Protein AF-A0A933R3Q9-F1 (afdb_monomer_lite)

Sequence (420 aa):
MSDITKQLKALRNSGPRTEWKKSNREFLMSEVKRSLQDSTAGEKWALELSKIVFPWRVMKLAARPVLALVSVVALVLGSGLSVSASQLALPGDALYGLKIASEKVQVALTFDKKESAKIHVELAGKRINEIKQIKGNTDSDQKKIQKINVAMDKFKEEISTVQNKLESLKNESSAETTVEVAKIVDNKATEYQEDLVQATNELPELNDATQNINQSLDLADETSDAALAMIVEKHTQGEMIFSGEMEEDVLERVGEKIGIVEVKVAEVQGQVSDLTLPVDPAATLVAQQTADQAKVVLGEAKEALDQKDLEIALTKTIESKELVKQAEQIAADAITVAANLLPAPCEGCSVNENPDLTNSPESLGNTNPDVNVTPETNTNTVKVYTPVKVVPPPPPPEPVIDESTLKVGIDLTQDPSATQ

Radius of gyration: 39.99 Å; chains: 1; bounding box: 75×106×148 Å

Structure (mmCIF, N/CA/C/O backbone):
data_AF-A0A933R3Q9-F1
#
_entry.id   AF-A0A933R3Q9-F1
#
loop_
_atom_site.group_PDB
_atom_site.id
_atom_site.type_symbol
_atom_site.label_atom_id
_atom_site.label_alt_id
_atom_site.label_comp_id
_atom_site.label_asym_id
_atom_site.label_entity_id
_atom_site.label_seq_id
_atom_site.pdbx_PDB_ins_code
_atom_site.Cartn_x
_atom_site.Cartn_y
_atom_site.Cartn_z
_atom_site.occupancy
_atom_site.B_iso_or_equiv
_atom_site.auth_seq_id
_atom_site.auth_comp_id
_atom_site.auth_asym_id
_atom_site.auth_atom_id
_atom_site.pdbx_PDB_model_num
ATOM 1 N N . MET A 1 1 ? 0.408 -55.570 -81.318 1.00 59.41 1 MET A N 1
ATOM 2 C CA . MET A 1 1 ? 0.481 -54.818 -80.038 1.00 59.41 1 MET A CA 1
ATOM 3 C C . MET A 1 1 ? 1.879 -54.793 -79.399 1.00 59.41 1 MET A C 1
ATOM 5 O O . MET A 1 1 ? 2.143 -53.866 -78.643 1.00 59.41 1 MET A O 1
ATOM 9 N N . SER A 1 2 ? 2.787 -55.738 -79.695 1.00 62.91 2 SER A N 1
ATOM 10 C CA . SER A 1 2 ? 4.156 -55.784 -79.128 1.00 62.91 2 SER A CA 1
ATOM 11 C C . SER A 1 2 ? 5.115 -54.701 -79.651 1.00 62.91 2 SER A C 1
ATOM 13 O O . SER A 1 2 ? 6.108 -54.388 -79.000 1.00 62.91 2 SER A O 1
ATOM 15 N N . ASP A 1 3 ? 4.820 -54.120 -80.814 1.00 71.81 3 ASP A N 1
ATOM 16 C CA . ASP A 1 3 ? 5.695 -53.146 -81.474 1.00 71.81 3 ASP A CA 1
ATOM 17 C C . ASP A 1 3 ? 5.574 -51.738 -80.856 1.00 71.81 3 ASP A C 1
ATOM 19 O O . ASP A 1 3 ? 6.564 -51.109 -80.488 1.00 71.81 3 ASP A O 1
ATOM 23 N N . ILE A 1 4 ? 4.340 -51.295 -80.580 1.00 73.94 4 ILE A N 1
ATOM 24 C CA . ILE A 1 4 ? 4.049 -50.003 -79.929 1.00 73.94 4 ILE A CA 1
ATOM 25 C C . ILE A 1 4 ? 4.636 -49.954 -78.515 1.00 73.94 4 ILE A C 1
ATOM 27 O O . ILE A 1 4 ? 5.189 -48.940 -78.103 1.00 73.94 4 ILE A O 1
ATOM 31 N N . THR A 1 5 ? 4.581 -51.063 -77.774 1.00 76.88 5 THR A N 1
ATOM 32 C CA . THR A 1 5 ? 5.161 -51.153 -76.424 1.00 76.88 5 THR A CA 1
ATOM 33 C C . THR A 1 5 ? 6.688 -51.080 -76.443 1.00 76.88 5 THR A C 1
ATOM 35 O O . THR A 1 5 ? 7.283 -50.522 -75.519 1.00 76.88 5 THR A O 1
ATOM 38 N N . LYS A 1 6 ? 7.334 -51.574 -77.507 1.00 75.69 6 LYS A N 1
ATOM 39 C CA . LYS A 1 6 ? 8.782 -51.438 -77.730 1.00 75.69 6 LYS A CA 1
ATOM 40 C C . LYS A 1 6 ? 9.162 -49.993 -78.076 1.00 75.69 6 LYS A C 1
ATOM 42 O O . LYS A 1 6 ? 10.105 -49.459 -77.494 1.00 75.69 6 LYS A O 1
ATOM 47 N N . GLN A 1 7 ? 8.385 -49.347 -78.947 1.00 75.38 7 GLN A N 1
ATOM 48 C CA . GLN A 1 7 ? 8.574 -47.947 -79.342 1.00 75.38 7 GLN A CA 1
ATOM 49 C C . GLN A 1 7 ? 8.353 -46.976 -78.168 1.00 75.38 7 GLN A C 1
ATOM 51 O O . GLN A 1 7 ? 9.151 -46.063 -77.966 1.00 75.38 7 GLN A O 1
ATOM 56 N N . LEU A 1 8 ? 7.349 -47.220 -77.317 1.00 73.06 8 LEU A N 1
ATOM 57 C CA . LEU A 1 8 ? 7.094 -46.403 -76.123 1.00 73.06 8 LEU A CA 1
ATOM 58 C C . LEU A 1 8 ? 8.230 -46.508 -75.090 1.00 73.06 8 LEU A C 1
ATOM 60 O O . LEU A 1 8 ? 8.605 -45.515 -74.469 1.00 73.06 8 LEU A O 1
ATOM 64 N N . LYS A 1 9 ? 8.814 -47.704 -74.919 1.00 74.69 9 LYS A N 1
ATOM 65 C CA . LYS A 1 9 ? 9.952 -47.919 -74.006 1.00 74.69 9 LYS A CA 1
ATOM 66 C C . LYS A 1 9 ? 11.217 -47.199 -74.476 1.00 74.69 9 LYS A C 1
ATOM 68 O O . LYS A 1 9 ? 11.965 -46.713 -73.633 1.00 74.69 9 LYS A O 1
ATOM 73 N N . ALA A 1 10 ? 11.435 -47.106 -75.790 1.00 72.75 10 ALA A N 1
ATOM 74 C CA . ALA A 1 10 ? 12.557 -46.370 -76.373 1.00 72.75 10 ALA A CA 1
ATOM 75 C C . ALA A 1 10 ? 12.437 -44.848 -76.159 1.00 72.75 10 ALA A C 1
ATOM 77 O O . ALA A 1 10 ? 13.441 -44.178 -75.926 1.00 72.75 10 ALA A O 1
ATOM 78 N N . LEU A 1 11 ? 11.211 -44.312 -76.149 1.00 69.38 11 LEU A N 1
ATOM 79 C CA . LEU A 1 11 ? 10.939 -42.885 -75.925 1.00 69.38 11 LEU A CA 1
ATOM 80 C C . LEU A 1 11 ? 11.083 -42.444 -74.460 1.00 69.38 11 LEU A C 1
ATOM 82 O O . LEU A 1 11 ? 11.217 -41.252 -74.192 1.00 69.38 11 LEU A O 1
ATOM 86 N N . ARG A 1 12 ? 11.111 -43.384 -73.505 1.00 67.94 12 ARG A N 1
ATOM 87 C CA . ARG A 1 12 ? 11.260 -43.079 -72.070 1.00 67.94 12 ARG A CA 1
ATOM 88 C C . ARG A 1 12 ? 12.567 -42.345 -71.740 1.00 67.94 12 ARG A C 1
ATOM 90 O O . ARG A 1 12 ? 12.607 -41.601 -70.767 1.00 67.94 12 ARG A O 1
ATOM 97 N N . ASN A 1 13 ? 13.609 -42.532 -72.552 1.00 66.88 13 ASN A N 1
ATOM 98 C CA . ASN A 1 13 ? 14.924 -41.916 -72.343 1.00 66.88 13 ASN A CA 1
ATOM 99 C C . ASN A 1 13 ? 15.202 -40.720 -73.275 1.00 66.88 13 ASN A C 1
ATOM 101 O O . ASN A 1 13 ? 16.285 -40.143 -73.207 1.00 66.88 13 ASN A O 1
ATOM 105 N N . SER A 1 14 ? 14.255 -40.323 -74.131 1.00 70.62 14 SER A N 1
ATOM 106 C CA . SER A 1 14 ? 14.388 -39.131 -74.974 1.00 70.62 14 SER A CA 1
ATOM 107 C C . SER A 1 14 ? 13.580 -37.981 -74.378 1.00 70.62 14 SER A C 1
ATOM 109 O O . SER A 1 14 ? 12.350 -38.007 -74.392 1.00 70.62 14 SER A O 1
ATOM 111 N N . GLY A 1 15 ? 14.263 -36.966 -73.847 1.00 73.12 15 GLY A N 1
ATOM 112 C CA . GLY A 1 15 ? 13.606 -35.744 -73.386 1.00 73.12 15 GLY A CA 1
ATOM 113 C C . GLY A 1 15 ? 12.900 -34.997 -74.531 1.00 73.12 15 GLY A C 1
ATOM 114 O O . GLY A 1 15 ? 13.208 -35.227 -75.705 1.00 73.12 15 GLY A O 1
ATOM 115 N N . PRO A 1 16 ? 11.972 -34.071 -74.223 1.00 75.56 16 PRO A N 1
ATOM 116 C CA . PRO A 1 16 ? 11.307 -33.275 -75.249 1.00 75.56 16 PRO A CA 1
ATOM 117 C C . PRO A 1 16 ? 12.344 -32.504 -76.071 1.00 75.56 16 PRO A C 1
ATOM 119 O O . PRO A 1 16 ? 13.253 -31.900 -75.491 1.00 75.56 16 PRO A O 1
ATOM 122 N N . ARG A 1 17 ? 12.196 -32.513 -77.404 1.00 79.00 17 ARG A N 1
ATOM 123 C CA . ARG A 1 17 ? 13.077 -31.779 -78.328 1.00 79.00 17 ARG A CA 1
ATOM 124 C C . ARG A 1 17 ? 13.166 -30.312 -77.890 1.00 79.00 17 ARG A C 1
ATOM 126 O O . ARG A 1 17 ? 12.153 -29.711 -77.532 1.00 79.00 17 ARG A O 1
ATOM 133 N N . THR A 1 18 ? 14.366 -29.742 -77.909 1.00 79.19 18 THR A N 1
ATOM 134 C CA . THR A 1 18 ? 14.640 -28.364 -77.461 1.00 79.19 18 THR A CA 1
ATOM 135 C C . THR A 1 18 ? 13.770 -27.332 -78.177 1.00 79.19 18 THR A C 1
ATOM 137 O O . THR A 1 18 ? 13.212 -26.457 -77.519 1.00 79.19 18 THR A O 1
ATOM 140 N N . GLU A 1 19 ? 13.555 -27.505 -79.483 1.00 83.75 19 GLU A N 1
ATOM 141 C CA . GLU A 1 19 ? 12.660 -26.657 -80.285 1.00 83.75 19 GLU A CA 1
ATOM 142 C C . GLU A 1 19 ? 11.210 -26.692 -79.786 1.00 83.75 19 GLU A C 1
ATOM 144 O O . GLU A 1 19 ? 10.578 -25.651 -79.623 1.00 83.75 19 GLU A O 1
ATOM 149 N N . TRP A 1 20 ? 10.697 -27.878 -79.437 1.00 83.50 20 TRP A N 1
ATOM 150 C CA . TRP A 1 20 ? 9.335 -28.020 -78.915 1.00 83.50 20 TRP A CA 1
ATOM 151 C C . TRP A 1 20 ? 9.172 -27.294 -77.578 1.00 83.50 20 TRP A C 1
ATOM 153 O O . TRP A 1 20 ? 8.194 -26.581 -77.382 1.00 83.50 20 TRP A O 1
ATOM 163 N N . LYS A 1 21 ? 10.155 -27.402 -76.672 1.00 86.12 21 LYS A N 1
ATOM 164 C CA . LYS A 1 21 ? 10.124 -26.671 -75.393 1.00 86.12 21 LYS A CA 1
ATOM 165 C C . LYS A 1 21 ? 10.103 -25.159 -75.604 1.00 86.12 21 LYS A C 1
ATOM 167 O O . LYS A 1 21 ? 9.397 -24.462 -74.879 1.00 86.12 21 LYS A O 1
ATOM 172 N N . LYS A 1 22 ? 10.871 -24.661 -76.578 1.00 84.88 22 LYS A N 1
ATOM 173 C CA . LYS A 1 22 ? 10.952 -23.233 -76.885 1.00 84.88 22 LYS A CA 1
ATOM 174 C C . LYS A 1 22 ? 9.621 -22.707 -77.422 1.00 84.88 22 LYS A C 1
ATOM 176 O O . LYS A 1 22 ? 9.075 -21.782 -76.827 1.00 84.88 22 LYS A O 1
ATOM 181 N N . SER A 1 23 ? 9.045 -23.358 -78.434 1.00 84.25 23 SER A N 1
ATOM 182 C CA . SER A 1 23 ? 7.737 -22.967 -78.979 1.00 84.25 23 SER A CA 1
ATOM 183 C C . SER A 1 23 ? 6.619 -23.066 -77.941 1.00 84.25 23 SER A C 1
ATOM 185 O O . SER A 1 23 ? 5.777 -22.176 -77.860 1.00 84.25 23 SER A O 1
ATOM 187 N N . ASN A 1 24 ? 6.629 -24.100 -77.092 1.00 85.25 24 ASN A N 1
ATOM 188 C CA . ASN A 1 24 ? 5.606 -24.252 -76.057 1.00 85.25 24 ASN A CA 1
ATOM 189 C C . ASN A 1 24 ? 5.742 -23.182 -74.962 1.00 85.25 24 ASN A C 1
ATOM 191 O O . ASN A 1 24 ? 4.742 -22.675 -74.462 1.00 85.25 24 ASN A O 1
ATOM 195 N N . ARG A 1 25 ? 6.974 -22.782 -74.615 1.00 84.50 25 ARG A N 1
ATOM 196 C CA . ARG A 1 25 ? 7.215 -21.673 -73.683 1.00 84.50 25 ARG A CA 1
ATOM 197 C C . ARG A 1 25 ? 6.751 -20.344 -74.268 1.00 84.50 25 ARG A C 1
ATOM 199 O O . ARG A 1 25 ? 6.138 -19.566 -73.551 1.00 84.50 25 ARG A O 1
ATOM 206 N N . GLU A 1 26 ? 7.035 -20.079 -75.538 1.00 87.12 26 GLU A N 1
ATOM 207 C CA . GLU A 1 26 ? 6.603 -18.850 -76.214 1.00 87.12 26 GLU A CA 1
ATOM 208 C C . GLU A 1 26 ? 5.074 -18.770 -76.305 1.00 87.12 26 GLU A C 1
ATOM 210 O O . GLU A 1 26 ? 4.499 -17.741 -75.955 1.00 87.12 26 GLU A O 1
ATOM 215 N N . PHE A 1 27 ? 4.412 -19.877 -76.655 1.00 87.25 27 PHE A N 1
ATOM 216 C CA . PHE A 1 27 ? 2.953 -19.972 -76.680 1.00 87.25 27 PHE A CA 1
ATOM 217 C C . PHE A 1 27 ? 2.337 -19.731 -75.293 1.00 87.25 27 PHE A C 1
ATOM 219 O O . PHE A 1 27 ? 1.486 -18.857 -75.138 1.00 87.25 27 PHE A O 1
ATOM 226 N N . LEU A 1 28 ? 2.824 -20.421 -74.255 1.00 89.31 28 LEU A N 1
ATOM 227 C CA . LEU A 1 28 ? 2.321 -20.247 -72.887 1.00 89.31 28 LEU A CA 1
ATOM 228 C C . LEU A 1 28 ? 2.571 -18.830 -72.359 1.00 89.31 28 LEU A C 1
ATOM 230 O O . LEU A 1 28 ? 1.701 -18.252 -71.717 1.00 89.31 28 LEU A O 1
ATOM 234 N N . MET A 1 29 ? 3.727 -18.234 -72.665 1.00 82.69 29 MET A N 1
ATOM 235 C CA . MET A 1 29 ? 4.019 -16.848 -72.291 1.00 82.69 29 MET A CA 1
ATOM 236 C C . MET A 1 29 ? 3.131 -15.852 -73.043 1.00 82.69 29 MET A C 1
ATOM 238 O O . MET A 1 29 ? 2.754 -14.835 -72.461 1.00 82.69 29 MET A O 1
ATOM 242 N N . SER A 1 30 ? 2.754 -16.133 -74.296 1.00 82.31 30 SER A N 1
ATOM 243 C CA . SER A 1 30 ? 1.792 -15.296 -75.022 1.00 82.31 30 SER A CA 1
ATOM 244 C C . SER A 1 30 ? 0.391 -15.352 -74.412 1.00 82.31 30 SER A C 1
ATOM 246 O O . SER A 1 30 ? -0.247 -14.308 -74.289 1.00 82.31 30 SER A O 1
ATOM 248 N N . GLU A 1 31 ? -0.041 -16.518 -73.925 1.00 78.25 31 GLU A N 1
ATOM 249 C CA . GLU A 1 31 ? -1.357 -16.672 -73.301 1.00 78.25 31 GLU A CA 1
ATOM 250 C C . GLU A 1 31 ? -1.393 -16.061 -71.894 1.00 78.25 31 GLU A C 1
ATOM 252 O O . GLU A 1 31 ? -2.330 -15.345 -71.552 1.00 78.25 31 GLU A O 1
ATOM 257 N N . VAL A 1 32 ? -0.328 -16.231 -71.101 1.00 76.25 32 VAL A N 1
ATOM 258 C CA . VAL A 1 32 ? -0.189 -15.573 -69.790 1.00 76.25 32 VAL A CA 1
ATOM 259 C C . VAL A 1 32 ? -0.143 -14.053 -69.947 1.00 76.25 32 VAL A C 1
ATOM 261 O O . VAL A 1 32 ? -0.826 -13.341 -69.217 1.00 76.25 32 VAL A O 1
ATOM 264 N N . LYS A 1 33 ? 0.601 -13.524 -70.927 1.00 76.62 33 LYS A N 1
ATOM 265 C CA . LYS A 1 33 ? 0.654 -12.075 -71.172 1.00 76.62 33 LYS A CA 1
ATOM 266 C C . LYS A 1 33 ? -0.701 -11.524 -71.624 1.00 76.62 33 LYS A C 1
ATOM 268 O O . LYS A 1 33 ? -1.087 -10.440 -71.194 1.00 76.62 33 LYS A O 1
ATOM 273 N N . ARG A 1 34 ? -1.443 -12.284 -72.434 1.00 70.88 34 ARG A N 1
ATOM 274 C CA . ARG A 1 34 ? -2.806 -11.939 -72.856 1.00 70.88 34 ARG A CA 1
ATOM 275 C C . ARG A 1 34 ? -3.798 -11.984 -71.689 1.00 70.88 34 ARG A C 1
ATOM 277 O O . ARG A 1 34 ? -4.596 -11.065 -71.554 1.00 70.88 34 ARG A O 1
ATOM 284 N N . SER A 1 35 ? -3.677 -12.972 -70.802 1.00 67.56 35 SER A N 1
ATOM 285 C CA . SER A 1 35 ? -4.485 -13.087 -69.582 1.00 67.56 35 SER A CA 1
ATOM 286 C C . SER A 1 35 ? -4.174 -12.002 -68.546 1.00 67.56 35 SER A C 1
ATOM 288 O O . SER A 1 35 ? -5.063 -11.625 -67.794 1.00 67.56 35 SER A O 1
ATOM 290 N N . LEU A 1 36 ? -2.944 -11.483 -68.492 1.00 61.12 36 LEU A N 1
ATOM 291 C CA . LEU A 1 36 ? -2.576 -10.389 -67.585 1.00 61.12 36 LEU A CA 1
ATOM 292 C C . LEU A 1 36 ? -3.008 -9.014 -68.108 1.00 61.12 36 LEU A C 1
ATOM 294 O O . LEU A 1 36 ? -3.255 -8.111 -67.313 1.00 61.12 36 LEU A O 1
ATOM 298 N N . GLN A 1 37 ? -3.128 -8.848 -69.427 1.00 62.81 37 GLN A N 1
ATOM 299 C CA . GLN A 1 37 ? -3.581 -7.592 -70.027 1.00 62.81 37 GLN A CA 1
ATOM 300 C C . GLN A 1 37 ? -5.101 -7.374 -69.875 1.00 62.81 37 GLN A C 1
ATOM 302 O O . GLN A 1 37 ? -5.550 -6.228 -69.827 1.00 62.81 37 GLN A O 1
ATOM 307 N N . ASP A 1 38 ? -5.877 -8.452 -69.712 1.00 54.19 38 ASP A N 1
ATOM 308 C CA . ASP A 1 38 ? -7.333 -8.413 -69.488 1.00 54.19 38 ASP A CA 1
ATOM 309 C C . ASP A 1 38 ? -7.727 -8.235 -67.998 1.00 54.19 38 ASP A C 1
ATOM 311 O O . ASP A 1 38 ? -8.874 -7.950 -67.657 1.00 54.19 38 ASP A O 1
ATOM 315 N N . SER A 1 39 ? -6.760 -8.293 -67.073 1.00 55.56 39 SER A N 1
ATOM 316 C CA . SER A 1 39 ? -6.993 -8.101 -65.627 1.00 55.56 39 SER A CA 1
ATOM 317 C C . SER A 1 39 ? -7.246 -6.643 -65.204 1.00 55.56 39 SER A C 1
ATOM 319 O O . SER A 1 39 ? -7.465 -6.371 -64.024 1.00 55.56 39 SER A O 1
ATOM 321 N N . THR A 1 40 ? -7.300 -5.694 -66.144 1.00 52.22 40 THR A N 1
ATOM 322 C CA . THR A 1 40 ? -7.716 -4.300 -65.871 1.00 52.22 40 THR A CA 1
ATOM 323 C C . THR A 1 40 ? -9.234 -4.144 -65.695 1.00 52.22 40 THR A C 1
ATOM 325 O O . THR A 1 40 ? -9.718 -3.070 -65.333 1.00 52.22 40 THR A O 1
ATOM 328 N N . ALA A 1 41 ? -10.006 -5.227 -65.846 1.00 52.44 41 ALA A N 1
ATOM 329 C CA . ALA A 1 41 ? -11.394 -5.281 -65.391 1.00 52.44 41 ALA A CA 1
ATOM 330 C C . ALA A 1 41 ? -11.512 -5.227 -63.852 1.00 52.44 41 ALA A C 1
ATOM 332 O O . ALA A 1 41 ? -12.540 -4.779 -63.349 1.00 52.44 41 ALA A O 1
ATOM 333 N N . GLY A 1 42 ? -10.454 -5.608 -63.117 1.00 51.41 42 GLY A N 1
ATOM 334 C CA . GLY A 1 42 ? -10.390 -5.695 -61.653 1.00 51.41 42 GLY A CA 1
ATOM 335 C C . GLY A 1 42 ? -10.635 -4.387 -60.890 1.00 51.41 42 GLY A C 1
ATOM 336 O O . GLY A 1 42 ? -11.263 -4.378 -59.834 1.00 51.41 42 GLY A O 1
ATOM 337 N N . GLU A 1 43 ? -10.178 -3.265 -61.442 1.00 52.34 43 GLU A N 1
ATOM 338 C CA . GLU A 1 43 ? -10.252 -1.964 -60.766 1.00 52.34 43 GLU A CA 1
ATOM 339 C C . GLU A 1 43 ? -11.631 -1.304 -60.901 1.00 52.34 43 GLU A C 1
ATOM 341 O O . GLU A 1 43 ? -12.050 -0.550 -60.023 1.00 52.34 43 GLU A O 1
ATOM 346 N N . LYS A 1 44 ? -12.385 -1.613 -61.966 1.00 54.22 44 LYS A N 1
ATOM 347 C CA . LYS A 1 44 ? -13.687 -0.976 -62.228 1.00 54.22 44 LYS A CA 1
ATOM 348 C C . LYS A 1 44 ? -14.825 -1.564 -61.389 1.00 54.22 44 LYS A C 1
ATOM 350 O O . LYS A 1 44 ? -15.679 -0.807 -60.936 1.00 54.22 44 LYS A O 1
ATOM 355 N N . TRP A 1 45 ? -14.838 -2.875 -61.131 1.00 53.69 45 TRP A N 1
ATOM 356 C CA . TRP A 1 45 ? -15.896 -3.501 -60.319 1.00 53.69 45 TRP A CA 1
ATOM 357 C C . TRP A 1 45 ? -15.713 -3.262 -58.810 1.00 53.69 45 TRP A C 1
ATOM 359 O O . TRP A 1 45 ? -16.701 -3.109 -58.092 1.00 53.69 45 TRP A O 1
ATOM 369 N N . ALA A 1 46 ? -14.466 -3.150 -58.333 1.00 57.22 46 ALA A N 1
ATOM 370 C CA . ALA A 1 46 ? -14.157 -2.828 -56.938 1.00 57.22 46 ALA A CA 1
ATOM 371 C C . ALA A 1 46 ? -14.534 -1.376 -56.576 1.00 57.22 46 ALA A C 1
ATOM 373 O O . ALA A 1 46 ? -15.114 -1.117 -55.518 1.00 57.22 46 ALA A O 1
ATOM 374 N N . LEU A 1 47 ? -14.275 -0.426 -57.483 1.00 55.22 47 LEU A N 1
ATOM 375 C CA . LEU A 1 47 ? -14.662 0.977 -57.312 1.00 55.22 47 LEU A CA 1
ATOM 376 C C . LEU A 1 47 ? -16.185 1.188 -57.348 1.00 55.22 47 LEU A C 1
ATOM 378 O O . LEU A 1 47 ? -16.689 2.012 -56.586 1.00 55.22 47 LEU A O 1
ATOM 382 N N . GLU A 1 48 ? -16.936 0.442 -58.164 1.00 57.06 48 GLU A N 1
ATOM 383 C CA . GLU A 1 48 ? -18.404 0.555 -58.206 1.00 57.06 48 GLU A CA 1
ATOM 384 C C . GLU A 1 48 ? -19.102 -0.064 -56.980 1.00 57.06 48 GLU A C 1
ATOM 386 O O . GLU A 1 48 ? -20.035 0.536 -56.445 1.00 57.06 48 GLU A O 1
ATOM 391 N N . LEU A 1 49 ? -18.617 -1.189 -56.439 1.00 57.00 49 LEU A N 1
ATOM 392 C CA . LEU A 1 49 ? -19.185 -1.766 -55.208 1.00 57.00 49 LEU A CA 1
ATOM 393 C C . LEU A 1 49 ? -18.892 -0.917 -53.959 1.00 57.00 49 LEU A C 1
ATOM 395 O O . LEU A 1 49 ? -19.727 -0.845 -53.054 1.00 57.00 49 LEU A O 1
ATOM 399 N N . SER A 1 50 ? -17.760 -0.203 -53.928 1.00 54.81 50 SER A N 1
ATOM 400 C CA . SER A 1 50 ? -17.430 0.725 -52.833 1.00 54.81 50 SER A CA 1
ATOM 401 C C . SER A 1 50 ? -18.468 1.847 -52.657 1.00 54.81 50 SER A C 1
ATOM 403 O O . SER A 1 50 ? -18.733 2.274 -51.534 1.00 54.81 50 SER A O 1
ATOM 405 N N . LYS A 1 51 ? -19.131 2.270 -53.746 1.00 54.41 51 LYS A N 1
ATOM 406 C CA . LYS A 1 51 ? -20.177 3.309 -53.728 1.00 54.41 51 LYS A CA 1
ATOM 407 C C . LYS A 1 51 ? -21.505 2.808 -53.153 1.00 54.41 51 LYS A C 1
ATOM 409 O O . LYS A 1 51 ? -22.309 3.622 -52.701 1.00 54.41 51 LYS A O 1
ATOM 414 N N . ILE A 1 52 ? -21.728 1.493 -53.173 1.00 59.94 52 ILE A N 1
ATOM 415 C CA . ILE A 1 52 ? -22.946 0.835 -52.683 1.00 59.94 52 ILE A CA 1
ATOM 416 C C . ILE A 1 52 ? -22.804 0.463 -51.200 1.00 59.94 52 ILE A C 1
ATOM 418 O O . ILE A 1 52 ? -23.756 0.622 -50.443 1.00 59.94 52 ILE A O 1
ATOM 422 N N . VAL A 1 53 ? -21.616 0.023 -50.767 1.00 56.94 53 VAL A N 1
ATOM 423 C CA . VAL A 1 53 ? -21.370 -0.420 -49.379 1.00 56.94 53 VAL A CA 1
ATOM 424 C C . VAL A 1 53 ? -20.944 0.732 -48.458 1.00 56.94 53 VAL A C 1
ATOM 426 O O . VAL A 1 53 ? -21.252 0.716 -47.270 1.00 56.94 53 VAL A O 1
ATOM 429 N N . PHE A 1 54 ? -20.298 1.772 -48.992 1.00 58.41 54 PHE A N 1
ATOM 430 C CA . PHE A 1 54 ? -19.869 2.951 -48.235 1.00 58.41 54 PHE A CA 1
ATOM 431 C C . PHE A 1 54 ? -20.300 4.243 -48.950 1.00 58.41 54 PHE A C 1
ATOM 433 O O . PHE A 1 54 ? -19.485 4.937 -49.567 1.00 58.41 54 PHE A O 1
ATOM 440 N N . PRO A 1 55 ? -21.584 4.643 -48.876 1.00 56.16 55 PRO A N 1
ATOM 441 C CA . PRO A 1 55 ? -21.972 5.965 -49.333 1.00 56.16 55 PRO A CA 1
ATOM 442 C C . PRO A 1 55 ? -21.287 6.998 -48.431 1.00 56.16 55 PRO A C 1
ATOM 444 O O . PRO A 1 55 ? -21.728 7.271 -47.317 1.00 56.16 55 PRO A O 1
ATOM 447 N N . TRP A 1 56 ? -20.224 7.629 -48.934 1.00 51.97 56 TRP A N 1
ATOM 448 C CA . TRP A 1 56 ? -19.493 8.742 -48.304 1.00 51.97 56 TRP A CA 1
ATOM 449 C C . TRP A 1 56 ? -20.443 9.818 -47.725 1.00 51.97 56 TRP A C 1
ATOM 451 O O . TRP A 1 56 ? -20.123 10.514 -46.762 1.00 51.97 56 TRP A O 1
ATOM 461 N N . ARG A 1 57 ? -21.660 9.937 -48.271 1.00 57.81 57 ARG A N 1
ATOM 462 C CA . ARG A 1 57 ? -22.739 10.796 -47.760 1.00 57.81 57 ARG A CA 1
ATOM 463 C C . ARG A 1 57 ? -23.260 10.389 -46.376 1.00 57.81 57 ARG A C 1
ATOM 465 O O . ARG A 1 57 ? -23.495 11.282 -45.576 1.00 57.81 57 ARG A O 1
ATOM 472 N N . VAL A 1 58 ? -23.393 9.099 -46.068 1.00 58.16 58 VAL A N 1
ATOM 473 C CA . VAL A 1 58 ? -23.851 8.599 -44.756 1.00 58.16 58 VAL A CA 1
ATOM 474 C C . VAL A 1 58 ? -22.743 8.743 -43.713 1.00 58.16 58 VAL A C 1
ATOM 476 O O . VAL A 1 58 ? -23.009 9.207 -42.611 1.00 58.16 58 VAL A O 1
ATOM 479 N N . MET A 1 59 ? -21.484 8.499 -44.095 1.00 54.44 59 MET A N 1
ATOM 480 C CA . MET A 1 59 ? -20.322 8.795 -43.244 1.00 54.44 59 MET A CA 1
ATOM 481 C C . MET A 1 59 ? -20.216 10.296 -42.927 1.00 54.44 59 MET A C 1
ATOM 483 O O . MET A 1 59 ? -20.017 10.656 -41.776 1.00 54.44 59 MET A O 1
ATOM 487 N N . LYS A 1 60 ? -20.433 11.193 -43.904 1.00 55.28 60 LYS A N 1
ATOM 488 C CA . LYS A 1 60 ? -20.486 12.655 -43.677 1.00 55.28 60 LYS A CA 1
ATOM 489 C C . LYS A 1 60 ? -21.705 13.106 -42.860 1.00 55.28 60 LYS A C 1
ATOM 491 O O . LYS A 1 60 ? -21.617 14.116 -42.166 1.00 55.28 60 LYS A O 1
ATOM 496 N N . LEU A 1 61 ? -22.835 12.402 -42.952 1.00 55.56 61 LEU A N 1
ATOM 497 C CA . LEU A 1 61 ? -24.068 12.744 -42.236 1.00 55.56 61 LEU A CA 1
ATOM 498 C C . LEU A 1 61 ? -24.046 12.255 -40.781 1.00 55.56 61 LEU A C 1
ATOM 500 O O . LEU A 1 61 ? -24.529 12.973 -39.915 1.00 55.56 61 LEU A O 1
ATOM 504 N N . ALA A 1 62 ? -23.428 11.101 -40.505 1.00 56.44 62 ALA A N 1
ATOM 505 C CA . ALA A 1 62 ? -23.197 10.582 -39.154 1.00 56.44 62 ALA A CA 1
ATOM 506 C C . ALA A 1 62 ? -21.972 11.221 -38.473 1.00 56.44 62 ALA A C 1
ATOM 508 O O . ALA A 1 62 ? -21.987 11.450 -37.267 1.00 56.44 62 ALA A O 1
ATOM 509 N N . ALA A 1 63 ? -20.938 11.598 -39.236 1.00 59.62 63 ALA A N 1
ATOM 510 C CA . ALA A 1 63 ? -19.780 12.300 -38.686 1.00 59.62 63 ALA A CA 1
ATOM 511 C C . ALA A 1 63 ? -20.124 13.711 -38.202 1.00 59.62 63 ALA A C 1
ATOM 513 O O . ALA A 1 63 ? -19.453 14.202 -37.313 1.00 59.62 63 ALA A O 1
ATOM 514 N N . ARG A 1 64 ? -21.156 14.378 -38.735 1.00 62.50 64 ARG A N 1
ATOM 515 C CA . ARG A 1 64 ? -21.547 15.732 -38.298 1.00 62.50 64 ARG A CA 1
ATOM 516 C C . ARG A 1 64 ? -22.055 15.809 -36.852 1.00 62.50 64 ARG A C 1
ATOM 518 O O . ARG A 1 64 ? -21.503 16.620 -36.117 1.00 62.50 64 ARG A O 1
ATOM 525 N N . PRO A 1 65 ? -23.040 15.007 -36.405 1.00 67.38 65 PRO A N 1
ATOM 526 C CA . PRO A 1 65 ? -23.448 14.998 -35.003 1.00 67.38 65 PRO A CA 1
ATOM 527 C C . PRO A 1 65 ? -22.363 14.409 -34.098 1.00 67.38 65 PRO A C 1
ATOM 529 O O . PRO A 1 65 ? -22.190 14.905 -32.995 1.00 67.38 65 PRO A O 1
ATOM 532 N N . VAL A 1 66 ? -21.587 13.420 -34.562 1.00 75.62 66 VAL A N 1
ATOM 533 C CA . VAL A 1 66 ? -20.480 12.849 -33.775 1.00 75.62 66 VAL A CA 1
ATOM 534 C C . VAL A 1 66 ? -19.350 13.858 -33.593 1.00 75.62 66 VAL A C 1
ATOM 536 O O . VAL A 1 66 ? -18.913 14.063 -32.473 1.00 75.62 66 VAL A O 1
ATOM 539 N N . LEU A 1 67 ? -18.913 14.547 -34.648 1.00 76.44 67 LEU A N 1
ATOM 540 C CA . LEU A 1 67 ? -17.915 15.612 -34.549 1.00 76.44 67 LEU A CA 1
ATOM 541 C C . LEU A 1 67 ? -18.454 16.801 -33.768 1.00 76.44 67 LEU A C 1
ATOM 543 O O . LEU A 1 67 ? -17.695 17.371 -33.004 1.00 76.44 67 LEU A O 1
ATOM 547 N N . ALA A 1 68 ? -19.729 17.170 -33.904 1.00 77.38 68 ALA A N 1
ATOM 548 C CA . ALA A 1 68 ? -20.322 18.224 -33.085 1.00 77.38 68 ALA A CA 1
ATOM 549 C C . ALA A 1 68 ? -20.359 17.828 -31.604 1.00 77.38 68 ALA A C 1
ATOM 551 O O . ALA A 1 68 ? -20.002 18.637 -30.761 1.00 77.38 68 ALA A O 1
ATOM 552 N N . LEU A 1 69 ? -20.707 16.581 -31.283 1.00 76.38 69 LEU A N 1
ATOM 553 C CA . LEU A 1 69 ? -20.709 16.074 -29.913 1.00 76.38 69 LEU A CA 1
ATOM 554 C C . LEU A 1 69 ? -19.287 15.955 -29.363 1.00 76.38 69 LEU A C 1
ATOM 556 O O . LEU A 1 69 ? -19.040 16.420 -28.263 1.00 76.38 69 LEU A O 1
ATOM 560 N N . VAL A 1 70 ? -18.333 15.448 -30.144 1.00 79.19 70 VAL A N 1
ATOM 561 C CA . VAL A 1 70 ? -16.901 15.442 -29.804 1.00 79.19 70 VAL A CA 1
ATOM 562 C C . VAL A 1 70 ? -16.368 16.864 -29.661 1.00 79.19 70 VAL A C 1
ATOM 564 O O . VAL A 1 70 ? -15.560 17.092 -28.780 1.00 79.19 70 VAL A O 1
ATOM 567 N N . SER A 1 71 ? -16.831 17.830 -30.456 1.00 74.38 71 SER A N 1
ATOM 568 C CA . SER A 1 71 ? -16.416 19.237 -30.360 1.00 74.38 71 SER A CA 1
ATOM 569 C C . SER A 1 71 ? -17.032 19.925 -29.150 1.00 74.38 71 SER A C 1
ATOM 571 O O . SER A 1 71 ? -16.360 20.710 -28.506 1.00 74.38 71 SER A O 1
ATOM 573 N N . VAL A 1 72 ? -18.287 19.630 -28.809 1.00 74.75 72 VAL A N 1
ATOM 574 C CA . VAL A 1 72 ? -18.945 20.138 -27.597 1.00 74.75 72 VAL A CA 1
ATOM 575 C C . VAL A 1 72 ? -18.314 19.511 -26.361 1.00 74.75 72 VAL A C 1
ATOM 577 O O . VAL A 1 72 ? -17.988 20.229 -25.428 1.00 74.75 72 VAL A O 1
ATOM 580 N N . VAL A 1 73 ? -18.057 18.203 -26.375 1.00 71.94 73 VAL A N 1
ATOM 581 C CA . VAL A 1 73 ? -17.297 17.511 -25.330 1.00 71.94 73 VAL A CA 1
ATOM 582 C C . VAL A 1 73 ? -15.883 18.085 -25.257 1.00 71.94 73 VAL A C 1
ATOM 584 O O . VAL A 1 73 ? -15.454 18.448 -24.179 1.00 71.94 73 VAL A O 1
ATOM 587 N N . ALA A 1 74 ? -15.186 18.292 -26.371 1.00 70.94 74 ALA A N 1
ATOM 588 C CA . ALA A 1 74 ? -13.860 18.908 -26.394 1.00 70.94 74 ALA A CA 1
ATOM 589 C C . ALA A 1 74 ? -13.870 20.395 -26.013 1.00 70.94 74 ALA A C 1
ATOM 591 O O . ALA A 1 74 ? -12.857 20.881 -25.542 1.00 70.94 74 ALA A O 1
ATOM 592 N N . LEU A 1 75 ? -14.974 21.127 -26.174 1.00 69.31 75 LEU A N 1
ATOM 593 C CA . LEU A 1 75 ? -15.108 22.516 -25.719 1.00 69.31 75 LEU A CA 1
ATOM 594 C C . LEU A 1 75 ? -15.427 22.586 -24.223 1.00 69.31 75 LEU A C 1
ATOM 596 O O . LEU A 1 75 ? -14.850 23.411 -23.527 1.00 69.31 75 LEU A O 1
ATOM 600 N N . VAL A 1 76 ? -16.286 21.696 -23.720 1.00 62.31 76 VAL A N 1
ATOM 601 C CA . VAL A 1 76 ? -16.604 21.563 -22.288 1.00 62.31 76 VAL A CA 1
ATOM 602 C C . VAL A 1 76 ? -15.407 21.003 -21.511 1.00 62.31 76 VAL A C 1
ATOM 604 O O . VAL A 1 76 ? -15.120 21.454 -20.410 1.00 62.31 76 VAL A O 1
ATOM 607 N N . LEU A 1 77 ? -14.673 20.052 -22.090 1.00 56.44 77 LEU A N 1
ATOM 608 C CA . LEU A 1 77 ? -13.442 19.494 -21.522 1.00 56.44 77 LEU A CA 1
ATOM 609 C C . LEU A 1 77 ? -12.211 20.374 -21.800 1.00 56.44 77 LEU A C 1
ATOM 611 O O . LEU A 1 77 ? -11.260 20.345 -21.027 1.00 56.44 77 LEU A O 1
ATOM 615 N N . GLY A 1 78 ? -12.209 21.139 -22.895 1.00 54.34 78 GLY A N 1
ATOM 616 C CA . GLY A 1 78 ? -11.081 21.965 -23.345 1.00 54.34 78 GLY A CA 1
ATOM 617 C C . GLY A 1 78 ? -11.108 23.404 -22.838 1.00 54.34 78 GLY A C 1
ATOM 618 O O . GLY A 1 78 ? -10.079 24.077 -22.879 1.00 54.34 78 GLY A O 1
ATOM 619 N N . SER A 1 79 ? -12.227 23.886 -22.288 1.00 56.38 79 SER A N 1
ATOM 620 C CA . SER A 1 79 ? -12.175 25.022 -21.373 1.00 56.38 79 SER A CA 1
ATOM 621 C C . SER A 1 79 ? -11.477 24.540 -20.102 1.00 56.38 79 SER A C 1
ATOM 623 O O . SER A 1 79 ? -12.117 23.931 -19.248 1.00 56.38 79 SER A O 1
ATOM 625 N N . GLY A 1 80 ? -10.165 24.770 -19.976 1.00 52.81 80 GLY A N 1
ATOM 626 C CA . GLY A 1 80 ? -9.324 24.282 -18.867 1.00 52.81 80 GLY A CA 1
ATOM 627 C C . GLY A 1 80 ? -9.873 24.534 -17.450 1.00 52.81 80 GLY A C 1
ATOM 628 O O . GLY A 1 80 ? -9.468 23.862 -16.509 1.00 52.81 80 GLY A O 1
ATOM 629 N N . LEU A 1 81 ? -10.870 25.413 -17.309 1.00 52.53 81 LEU A N 1
ATOM 630 C CA . LEU A 1 81 ? -11.666 25.623 -16.099 1.00 52.53 81 LEU A CA 1
ATOM 631 C C . LEU A 1 81 ? -12.362 24.351 -15.574 1.00 52.53 81 LEU A C 1
ATOM 633 O O . LEU A 1 81 ? -12.409 24.154 -14.364 1.00 52.53 81 LEU A O 1
ATOM 637 N N . SER A 1 82 ? -12.878 23.470 -16.440 1.00 54.38 82 SER A N 1
ATOM 638 C CA . SER A 1 82 ? -13.605 22.262 -16.005 1.00 54.38 82 SER A CA 1
ATOM 639 C C . SER A 1 82 ? -12.676 21.154 -15.505 1.00 54.38 82 SER A C 1
ATOM 641 O O . SER A 1 82 ? -13.018 20.461 -14.547 1.00 54.38 82 SER A O 1
ATOM 643 N N . VAL A 1 83 ? -11.483 21.020 -16.095 1.00 58.53 83 VAL A N 1
ATOM 644 C CA . VAL A 1 83 ? -10.466 20.063 -15.632 1.00 58.53 83 VAL A CA 1
ATOM 645 C C . VAL A 1 83 ? -9.875 20.530 -14.301 1.00 58.53 83 VAL A C 1
ATOM 647 O O . VAL A 1 83 ? -9.850 19.746 -13.355 1.00 58.53 83 VAL A O 1
ATOM 650 N N . SER A 1 84 ? -9.508 21.810 -14.170 1.00 63.09 84 SER A N 1
ATOM 651 C CA . SER A 1 84 ? -9.002 22.358 -12.903 1.00 63.09 84 SER A CA 1
ATOM 652 C C . SER A 1 84 ? -10.039 22.296 -11.777 1.00 63.09 84 SER A C 1
ATOM 654 O O . SER A 1 84 ? -9.697 21.925 -10.659 1.00 63.09 84 SER A O 1
ATOM 656 N N . ALA A 1 85 ? -11.319 22.570 -12.060 1.00 67.94 85 ALA A N 1
ATOM 657 C CA . ALA A 1 85 ? -12.380 22.423 -11.062 1.00 67.94 85 ALA A CA 1
ATOM 658 C C . ALA A 1 85 ? -12.619 20.955 -10.662 1.00 67.94 85 ALA A C 1
ATOM 660 O O . ALA A 1 85 ? -12.913 20.677 -9.502 1.00 67.94 85 ALA A O 1
ATOM 661 N N . SER A 1 86 ? -12.459 20.003 -11.591 1.00 76.81 86 SER A N 1
ATOM 662 C CA . SER A 1 86 ? -12.609 18.574 -11.284 1.00 76.81 86 SER A CA 1
ATOM 663 C C . SER A 1 86 ? -11.511 18.031 -10.364 1.00 76.81 86 SER A C 1
ATOM 665 O O . SER A 1 86 ? -11.763 17.085 -9.627 1.00 76.81 86 SER A O 1
ATOM 667 N N . GLN A 1 87 ? -10.321 18.642 -10.335 1.00 81.38 87 GLN A N 1
ATOM 668 C CA . GLN A 1 87 ? -9.227 18.201 -9.457 1.00 81.38 87 GLN A CA 1
ATOM 669 C C . GLN A 1 87 ? -9.568 18.367 -7.968 1.00 81.38 87 GLN A C 1
ATOM 671 O O . GLN A 1 87 ? -9.148 17.544 -7.154 1.00 81.38 87 GLN A O 1
ATOM 676 N N . LEU A 1 88 ? -10.381 19.374 -7.634 1.00 85.19 88 LEU A N 1
ATOM 677 C CA . LEU A 1 88 ? -10.880 19.631 -6.280 1.00 85.19 88 LEU A CA 1
ATOM 678 C C . LEU A 1 88 ? -12.156 18.843 -5.940 1.00 85.19 88 LEU A C 1
ATOM 680 O O . LEU A 1 88 ? -12.632 18.923 -4.812 1.00 85.19 88 LEU A O 1
ATOM 684 N N . ALA A 1 89 ? -12.728 18.100 -6.893 1.00 91.50 89 ALA A N 1
ATOM 685 C CA . ALA A 1 89 ? -13.925 17.309 -6.638 1.00 91.50 89 ALA A CA 1
ATOM 686 C C . ALA A 1 89 ? -13.612 16.161 -5.668 1.00 91.50 89 ALA A C 1
ATOM 688 O O . ALA A 1 89 ? -12.656 15.405 -5.874 1.00 91.50 89 ALA A O 1
ATOM 689 N N . LEU A 1 90 ? -14.448 16.020 -4.641 1.00 94.38 90 LEU A N 1
ATOM 690 C CA . LEU A 1 90 ? -14.418 14.918 -3.686 1.00 94.38 90 LEU A CA 1
ATOM 691 C C . LEU A 1 90 ? -15.318 13.770 -4.161 1.00 94.38 90 LEU A C 1
ATOM 693 O O . LEU A 1 90 ? -16.205 13.987 -4.994 1.00 94.38 90 LEU A O 1
ATOM 697 N N . PRO A 1 91 ? -15.140 12.544 -3.634 1.00 94.25 91 PRO A N 1
ATOM 698 C CA . PRO A 1 91 ? -16.053 11.443 -3.916 1.00 94.25 91 PRO A CA 1
ATOM 699 C C . PRO A 1 91 ? -17.518 11.866 -3.759 1.00 94.25 91 PRO A C 1
ATOM 701 O O . PRO A 1 91 ? -17.872 12.543 -2.802 1.00 94.25 91 PRO A O 1
ATOM 704 N N . GLY A 1 92 ? -18.376 11.506 -4.715 1.00 91.19 92 GLY A N 1
ATOM 705 C CA . GLY A 1 92 ? -19.794 11.895 -4.718 1.00 91.19 92 GLY A CA 1
ATOM 706 C C . GLY A 1 92 ? -20.104 13.292 -5.274 1.00 91.19 92 GLY A C 1
ATOM 707 O O . GLY A 1 92 ? -21.273 13.581 -5.530 1.00 91.19 92 GLY A O 1
ATOM 708 N N . ASP A 1 93 ? -19.102 14.137 -5.530 1.00 92.25 93 ASP A N 1
ATOM 709 C CA . ASP A 1 93 ? -19.311 15.418 -6.207 1.00 92.25 93 ASP A CA 1
ATOM 710 C C . ASP A 1 93 ? -19.551 15.217 -7.714 1.00 92.25 93 ASP A C 1
ATOM 712 O O . ASP A 1 93 ? -19.054 14.272 -8.334 1.00 92.25 93 ASP A O 1
ATOM 716 N N . ALA A 1 94 ? -20.280 16.145 -8.345 1.00 88.94 94 ALA A N 1
ATOM 717 C CA . ALA A 1 94 ? -20.710 16.020 -9.743 1.00 88.94 94 ALA A CA 1
ATOM 718 C C . ALA A 1 94 ? -19.551 15.827 -10.743 1.00 88.94 94 ALA A C 1
ATOM 720 O O . ALA A 1 94 ? -19.708 15.129 -11.745 1.00 88.94 94 ALA A O 1
ATOM 721 N N . LEU A 1 95 ? -18.386 16.429 -10.474 1.00 92.06 95 LEU A N 1
ATOM 722 C CA . LEU A 1 95 ? -17.202 16.350 -11.337 1.00 92.06 95 LEU A CA 1
ATOM 723 C C . LEU A 1 95 ? -16.216 15.241 -10.934 1.00 92.06 95 LEU A C 1
ATOM 725 O O . LEU A 1 95 ? -15.200 15.069 -11.606 1.00 92.06 95 LEU A O 1
ATOM 729 N N . TYR A 1 96 ? -16.506 14.449 -9.895 1.00 93.31 96 TYR A N 1
ATOM 730 C CA . TYR A 1 96 ? -15.599 13.389 -9.444 1.00 93.31 96 TYR A CA 1
ATOM 731 C C . TYR A 1 96 ? -15.417 12.292 -10.497 1.00 93.31 96 TYR A C 1
ATOM 733 O O . TYR A 1 96 ? -14.306 11.841 -10.757 1.00 93.31 96 TYR A O 1
ATOM 741 N N . GLY A 1 97 ? -16.494 11.907 -11.189 1.00 93.44 97 GLY A N 1
ATOM 742 C CA . GLY A 1 97 ? -16.399 10.945 -12.291 1.00 93.44 97 GLY A CA 1
ATOM 743 C C . GLY A 1 97 ? -15.476 11.427 -13.418 1.00 93.44 97 GLY A C 1
ATOM 744 O O . GLY A 1 97 ? -14.747 10.626 -14.001 1.00 93.44 97 GLY A O 1
ATOM 745 N N . LEU A 1 98 ? -15.458 12.740 -13.682 1.00 91.00 98 LEU A N 1
ATOM 746 C CA . LEU A 1 98 ? -14.554 13.340 -14.662 1.00 91.00 98 LEU A CA 1
ATOM 747 C C . LEU A 1 98 ? -13.096 13.315 -14.178 1.00 91.00 98 LEU A C 1
ATOM 749 O O . LEU A 1 98 ? -12.214 12.986 -14.971 1.00 91.00 98 LEU A O 1
ATOM 753 N N . LYS A 1 99 ? -12.856 13.579 -12.885 1.00 94.06 99 LYS A N 1
ATOM 754 C CA . LYS A 1 99 ? -11.534 13.448 -12.251 1.00 94.06 99 LYS A CA 1
ATOM 755 C C . LYS A 1 99 ? -10.961 12.047 -12.471 1.00 94.06 99 LYS A C 1
ATOM 757 O O . LYS A 1 99 ? -9.922 11.913 -13.116 1.00 94.06 99 LYS A O 1
ATOM 762 N N . ILE A 1 100 ? -11.702 11.014 -12.065 1.00 96.00 100 ILE A N 1
ATOM 763 C CA . ILE A 1 100 ? -11.285 9.612 -12.223 1.00 96.00 100 ILE A CA 1
ATOM 764 C C . ILE A 1 100 ? -11.062 9.249 -13.698 1.00 96.00 100 ILE A C 1
ATOM 766 O O . ILE A 1 100 ? -10.118 8.536 -14.030 1.00 96.00 100 ILE A O 1
ATOM 770 N N . ALA A 1 101 ? -11.909 9.732 -14.613 1.00 93.38 101 ALA A N 1
ATOM 771 C CA . ALA A 1 101 ? -11.727 9.482 -16.042 1.00 93.38 101 ALA A CA 1
ATOM 772 C C . ALA A 1 101 ? -10.427 10.105 -16.579 1.00 93.38 101 ALA A C 1
ATOM 774 O O . ALA A 1 101 ? -9.719 9.457 -17.350 1.00 93.38 101 ALA A O 1
ATOM 775 N N . SER A 1 102 ? -10.091 11.327 -16.155 1.00 92.1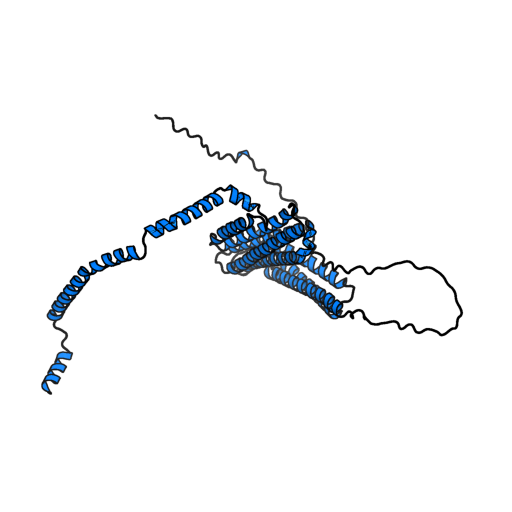2 102 SER A N 1
ATOM 776 C CA . SER A 1 102 ? -8.853 11.999 -16.567 1.00 92.12 102 SER A CA 1
ATOM 777 C C . SER A 1 102 ? -7.599 11.269 -16.072 1.00 92.12 102 SER A C 1
ATOM 779 O O . SER A 1 102 ? -6.661 11.071 -16.841 1.00 92.12 102 SER A O 1
ATOM 781 N N . GLU A 1 103 ? -7.624 10.771 -14.835 1.00 95.12 103 GLU A N 1
ATOM 782 C CA . GLU A 1 103 ? -6.528 10.002 -14.234 1.00 95.12 103 GLU A CA 1
ATOM 783 C C . GLU A 1 103 ? -6.350 8.649 -14.936 1.00 95.12 103 GLU A C 1
ATOM 785 O O . GLU A 1 103 ? -5.233 8.247 -15.252 1.00 95.12 103 GLU A O 1
ATOM 790 N N . LYS A 1 104 ? -7.448 7.974 -15.298 1.00 95.50 104 LYS A N 1
ATOM 791 C CA . LYS A 1 104 ? -7.389 6.736 -16.091 1.00 95.50 104 LYS A CA 1
ATOM 792 C C . LYS A 1 104 ? -6.796 6.948 -17.480 1.00 95.50 104 LYS A C 1
ATOM 794 O O . LYS A 1 104 ? -6.066 6.085 -17.958 1.00 95.50 104 LYS A O 1
ATOM 799 N N . VAL A 1 105 ? -7.096 8.074 -18.132 1.00 94.50 105 VAL A N 1
ATOM 800 C CA . VAL A 1 105 ? -6.468 8.429 -19.415 1.00 94.50 105 VAL A CA 1
ATOM 801 C C . VAL A 1 105 ? -4.972 8.668 -19.227 1.00 94.50 105 VAL A C 1
ATOM 803 O O . VAL A 1 105 ? -4.191 8.177 -20.036 1.00 94.50 105 VAL A O 1
ATOM 806 N N . GLN A 1 106 ? -4.567 9.353 -18.152 1.00 93.94 106 GLN A N 1
ATOM 807 C CA . GLN A 1 106 ? -3.153 9.542 -17.819 1.00 93.94 106 GLN A CA 1
ATOM 808 C C . GLN A 1 106 ? -2.439 8.190 -17.673 1.00 93.94 106 GLN A C 1
ATOM 810 O O . GLN A 1 106 ? -1.449 7.957 -18.357 1.00 93.94 106 GLN A O 1
ATOM 815 N N . VAL A 1 107 ? -2.983 7.266 -16.874 1.00 96.25 107 VAL A N 1
ATOM 816 C CA . VAL A 1 107 ? -2.415 5.916 -16.698 1.00 96.25 107 VAL A CA 1
ATOM 817 C C . VAL A 1 107 ? -2.382 5.136 -18.017 1.00 96.25 107 VAL A C 1
ATOM 819 O O . VAL A 1 107 ? -1.383 4.490 -18.320 1.00 96.25 107 VAL A O 1
ATOM 822 N N . ALA A 1 108 ? -3.440 5.210 -18.830 1.00 94.44 108 ALA A N 1
ATOM 823 C CA . ALA A 1 108 ? -3.529 4.487 -20.101 1.00 94.44 108 ALA A CA 1
ATOM 824 C C . ALA A 1 108 ? -2.524 4.972 -21.161 1.00 94.44 108 ALA A C 1
ATOM 826 O O . ALA A 1 108 ? -2.174 4.212 -22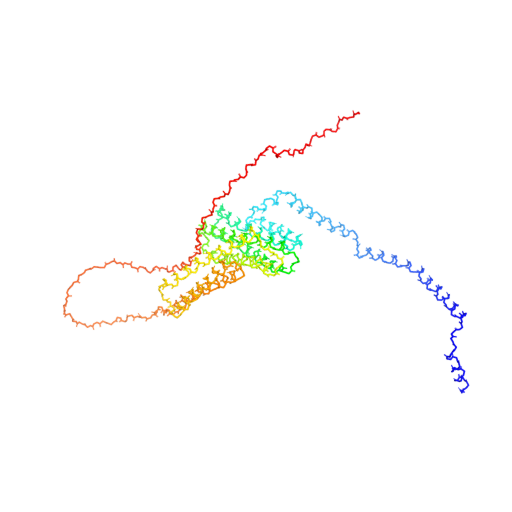.063 1.00 94.44 108 ALA A O 1
ATOM 827 N N . LEU A 1 109 ? -2.074 6.226 -21.071 1.00 95.56 109 LEU A N 1
ATOM 828 C CA . LEU A 1 109 ? -1.047 6.795 -21.947 1.00 95.56 109 LEU A CA 1
ATOM 829 C C . LEU A 1 109 ? 0.381 6.538 -21.437 1.00 95.56 109 LEU A C 1
ATOM 831 O O . LEU A 1 109 ? 1.341 6.798 -22.165 1.00 95.56 109 LEU A O 1
ATOM 835 N N . THR A 1 110 ? 0.532 5.996 -20.226 1.00 94.81 110 THR A N 1
ATOM 836 C CA . THR A 1 110 ? 1.827 5.663 -19.628 1.00 94.81 110 THR A CA 1
ATOM 837 C C . THR A 1 110 ? 2.184 4.202 -19.885 1.00 94.81 110 THR A C 1
ATOM 839 O O . THR A 1 110 ? 1.778 3.299 -19.153 1.00 94.81 110 THR A O 1
ATOM 842 N N . PHE A 1 111 ? 2.975 3.975 -20.935 1.00 91.94 111 PHE A N 1
ATOM 843 C CA . PHE A 1 111 ? 3.407 2.636 -21.355 1.00 91.94 111 PHE A CA 1
ATOM 844 C C . PHE A 1 111 ? 4.556 2.059 -20.522 1.00 91.94 111 PHE A C 1
ATOM 846 O O . PHE A 1 111 ? 4.696 0.839 -20.432 1.00 91.94 111 PHE A O 1
ATOM 853 N N . ASP A 1 112 ? 5.396 2.917 -19.946 1.00 91.94 112 ASP A N 1
ATOM 854 C CA . ASP A 1 112 ? 6.527 2.485 -19.132 1.00 91.94 112 ASP A CA 1
ATOM 855 C C . ASP A 1 112 ? 6.041 1.995 -17.761 1.00 91.94 112 ASP A C 1
ATOM 857 O O . ASP A 1 112 ? 5.344 2.717 -17.052 1.00 91.94 112 ASP A O 1
ATOM 861 N N . LYS A 1 113 ? 6.396 0.762 -17.375 1.00 91.31 113 LYS A N 1
ATOM 862 C CA . LYS A 1 113 ? 5.916 0.148 -16.125 1.00 91.31 113 LYS A CA 1
ATOM 863 C C . LYS A 1 113 ? 6.353 0.917 -14.877 1.00 91.31 113 LYS A C 1
ATOM 865 O O . LYS A 1 113 ? 5.595 0.954 -13.911 1.00 91.31 113 LYS A O 1
ATOM 870 N N . LYS A 1 114 ? 7.551 1.509 -14.898 1.00 92.25 114 LYS A N 1
ATOM 871 C CA . LYS A 1 114 ? 8.149 2.236 -13.770 1.00 92.25 114 LYS A CA 1
ATOM 872 C C . LYS A 1 114 ? 7.413 3.546 -13.563 1.00 92.25 114 LYS A C 1
ATOM 874 O O . LYS A 1 114 ? 6.921 3.806 -12.470 1.00 92.25 114 LYS A O 1
ATOM 879 N N . GLU A 1 115 ? 7.235 4.306 -14.637 1.00 94.19 115 GLU A N 1
ATOM 880 C CA . GLU A 1 115 ? 6.445 5.536 -14.618 1.00 94.19 115 GLU A CA 1
ATOM 881 C C . GLU A 1 115 ? 4.991 5.250 -14.237 1.00 94.19 115 GLU A C 1
ATOM 883 O O . GLU A 1 115 ? 4.376 5.942 -13.430 1.00 94.19 115 GLU A O 1
ATOM 888 N N . SER A 1 116 ? 4.446 4.153 -14.754 1.00 94.38 116 SER A N 1
ATOM 889 C CA . SER A 1 116 ? 3.091 3.734 -14.438 1.00 94.38 116 SER A CA 1
ATOM 890 C C . SER A 1 116 ? 2.944 3.338 -12.960 1.00 94.38 116 SER A C 1
ATOM 892 O O . SER A 1 116 ? 1.855 3.490 -12.418 1.00 94.38 116 SER A O 1
ATOM 894 N N . ALA A 1 117 ? 3.988 2.834 -12.290 1.00 95.62 117 ALA A N 1
ATOM 895 C CA . ALA A 1 117 ? 3.981 2.601 -10.842 1.00 95.62 117 ALA A CA 1
ATOM 896 C C . ALA A 1 117 ? 4.013 3.924 -10.060 1.00 95.62 117 ALA A C 1
ATOM 898 O O . ALA A 1 117 ? 3.193 4.107 -9.162 1.00 95.62 117 ALA A O 1
ATOM 899 N N . LYS A 1 118 ? 4.878 4.871 -10.462 1.00 96.44 118 LYS A N 1
ATOM 900 C CA . LYS A 1 118 ? 4.958 6.219 -9.868 1.00 96.44 118 LYS A CA 1
ATOM 901 C C . LYS A 1 118 ? 3.606 6.941 -9.919 1.00 96.44 118 LYS A C 1
ATOM 903 O O . LYS A 1 118 ? 3.163 7.474 -8.907 1.00 96.44 118 LYS A O 1
ATOM 908 N N . ILE A 1 119 ? 2.893 6.867 -11.046 1.00 97.62 119 ILE A N 1
ATOM 909 C CA . ILE A 1 119 ? 1.560 7.478 -11.173 1.00 97.62 119 ILE A CA 1
ATOM 910 C C . ILE A 1 119 ? 0.559 6.870 -10.183 1.00 97.62 119 ILE A C 1
ATOM 912 O O . ILE A 1 119 ? -0.177 7.620 -9.552 1.00 97.62 119 ILE A O 1
ATOM 916 N N . HIS A 1 120 ? 0.509 5.544 -10.002 1.00 98.12 120 HIS A N 1
ATOM 917 C CA . HIS A 1 120 ? -0.430 4.962 -9.028 1.00 98.12 120 HIS A CA 1
ATOM 918 C C . HIS A 1 120 ? -0.092 5.343 -7.589 1.00 98.12 120 HIS A C 1
ATOM 920 O O . HIS A 1 120 ? -1.009 5.599 -6.813 1.00 98.12 120 HIS A O 1
ATOM 926 N N . VAL A 1 121 ? 1.196 5.458 -7.248 1.00 98.00 121 VAL A N 1
ATOM 927 C CA . VAL A 1 121 ? 1.610 6.028 -5.961 1.00 98.00 121 VAL A CA 1
ATOM 928 C C . VAL A 1 121 ? 1.018 7.434 -5.815 1.00 98.00 121 VAL A C 1
ATOM 930 O O . VAL A 1 121 ? 0.263 7.690 -4.884 1.00 98.00 121 VAL A O 1
ATOM 933 N N . GLU A 1 122 ? 1.220 8.327 -6.786 1.00 97.69 122 GLU A N 1
ATOM 934 C CA . GLU A 1 122 ? 0.634 9.676 -6.740 1.00 97.69 122 GLU A CA 1
ATOM 935 C C . GLU A 1 122 ? -0.898 9.674 -6.605 1.00 97.69 122 GLU A C 1
ATOM 937 O O . GLU A 1 122 ? -1.460 10.479 -5.856 1.00 97.69 122 GLU A O 1
ATOM 942 N N . LEU A 1 123 ? -1.592 8.782 -7.320 1.00 98.31 123 LEU A N 1
ATOM 943 C CA . LEU A 1 123 ? -3.045 8.648 -7.228 1.00 98.31 123 LEU A CA 1
ATOM 944 C C . LEU A 1 123 ? -3.489 8.175 -5.840 1.00 98.31 123 LEU A C 1
ATOM 946 O O . LEU A 1 123 ? -4.483 8.698 -5.333 1.00 98.31 123 LEU A O 1
ATOM 950 N N . ALA A 1 124 ? -2.753 7.266 -5.197 1.00 98.19 124 ALA A N 1
ATOM 951 C CA . ALA A 1 124 ? -3.013 6.848 -3.822 1.00 98.19 124 ALA A CA 1
ATOM 952 C C . ALA A 1 124 ? -2.901 8.039 -2.853 1.00 98.19 124 ALA A C 1
ATOM 954 O O . ALA A 1 124 ? -3.840 8.324 -2.104 1.00 98.19 124 ALA A O 1
ATOM 955 N N . GLY A 1 125 ? -1.830 8.832 -2.956 1.00 97.56 125 GLY A N 1
ATOM 956 C CA . GLY A 1 125 ? -1.673 10.059 -2.167 1.00 97.56 125 GLY A CA 1
ATOM 957 C C . GLY A 1 125 ? -2.806 11.072 -2.388 1.00 97.56 125 GLY A C 1
ATOM 958 O O . GLY A 1 125 ? -3.278 11.713 -1.446 1.00 97.56 125 GLY A O 1
ATOM 959 N N . LYS A 1 126 ? -3.337 11.182 -3.616 1.00 97.00 126 LYS A N 1
ATOM 960 C CA . LYS A 1 126 ? -4.524 12.016 -3.884 1.00 97.00 126 LYS A CA 1
ATOM 961 C C . LYS A 1 126 ? -5.757 11.545 -3.110 1.00 97.00 126 LYS A C 1
ATOM 963 O O . LYS A 1 126 ? -6.528 12.398 -2.679 1.00 97.00 126 LYS A O 1
ATOM 968 N N . ARG A 1 127 ? -5.949 10.238 -2.897 1.00 96.75 127 ARG A N 1
ATOM 969 C CA . ARG A 1 127 ? -7.081 9.718 -2.104 1.00 96.75 127 ARG A CA 1
ATOM 970 C C . ARG A 1 127 ? -6.972 10.087 -0.639 1.00 96.75 127 ARG A C 1
ATOM 972 O O . ARG A 1 127 ? -7.950 10.558 -0.068 1.00 96.75 127 ARG A O 1
ATOM 979 N N . ILE A 1 128 ? -5.783 9.978 -0.061 1.00 94.75 128 ILE A N 1
ATOM 980 C CA . ILE A 1 128 ? -5.520 10.439 1.308 1.00 94.75 128 ILE A CA 1
ATOM 981 C C . ILE A 1 128 ? -5.817 11.937 1.443 1.00 94.75 128 ILE A C 1
ATOM 983 O O . ILE A 1 128 ? -6.491 12.365 2.381 1.00 94.75 128 ILE A O 1
ATOM 987 N N . ASN A 1 129 ? -5.414 12.739 0.458 1.00 93.88 129 ASN A N 1
ATOM 988 C CA . ASN A 1 129 ? -5.745 14.163 0.434 1.00 93.88 129 ASN A CA 1
ATOM 989 C C . ASN A 1 129 ? -7.251 14.432 0.289 1.00 93.88 129 ASN A C 1
ATOM 991 O O . ASN A 1 129 ? -7.745 15.414 0.842 1.00 93.88 129 ASN A O 1
ATOM 995 N N . GLU A 1 130 ? -8.000 13.591 -0.429 1.00 93.81 130 GLU A N 1
ATOM 996 C CA . GLU A 1 130 ? -9.469 13.663 -0.464 1.00 93.81 130 GLU A CA 1
ATOM 997 C C . GLU A 1 130 ? -10.066 13.384 0.919 1.00 93.81 130 GLU A C 1
ATOM 999 O O . GLU A 1 130 ? -10.940 14.127 1.360 1.00 93.81 130 GLU A O 1
ATOM 1004 N N . ILE A 1 131 ? -9.553 12.381 1.637 1.00 91.50 131 ILE A N 1
ATOM 1005 C CA . ILE A 1 131 ? -9.982 12.041 3.003 1.00 91.50 131 ILE A CA 1
ATOM 1006 C C . ILE A 1 131 ? -9.765 13.223 3.953 1.00 91.50 131 ILE A C 1
ATOM 1008 O O . ILE A 1 131 ? -10.694 13.631 4.651 1.00 91.50 131 ILE A O 1
ATOM 1012 N N . LYS A 1 132 ? -8.581 13.845 3.911 1.00 90.69 132 LYS A N 1
ATOM 1013 C CA . LYS A 1 132 ? -8.264 15.047 4.702 1.00 90.69 132 LYS A CA 1
ATOM 1014 C C . LYS A 1 132 ? -9.207 16.219 4.380 1.00 90.69 132 LYS A C 1
ATOM 1016 O O . LYS A 1 132 ? -9.646 16.932 5.280 1.00 90.69 132 LYS A O 1
ATOM 1021 N N . GLN A 1 133 ? -9.572 16.402 3.109 1.00 90.25 133 GLN A N 1
ATOM 1022 C CA . GLN A 1 133 ? -10.470 17.479 2.669 1.00 90.25 133 GLN A CA 1
ATOM 1023 C C . GLN A 1 133 ? -11.937 17.272 3.074 1.00 90.25 133 GLN A C 1
ATOM 1025 O O . GLN A 1 133 ? -12.659 18.256 3.251 1.00 90.25 133 GLN A O 1
ATOM 1030 N N . ILE A 1 134 ? -12.388 16.028 3.272 1.00 88.56 134 ILE A N 1
ATOM 1031 C CA . ILE A 1 134 ? -13.771 15.732 3.689 1.00 88.56 134 ILE A CA 1
ATOM 1032 C C . ILE A 1 134 ? -14.097 16.360 5.056 1.00 88.56 134 ILE A C 1
ATOM 1034 O O . ILE A 1 134 ? -15.238 16.771 5.270 1.00 88.56 134 ILE A O 1
ATOM 1038 N N . LYS A 1 135 ? -13.098 16.548 5.931 1.00 80.81 135 LYS A N 1
ATOM 1039 C CA . LYS A 1 135 ? -13.234 17.240 7.227 1.00 80.81 135 LYS A CA 1
ATOM 1040 C C . LYS A 1 135 ? -13.864 18.630 7.114 1.00 80.81 135 LYS A C 1
ATOM 1042 O O . LYS A 1 135 ? -14.645 19.026 7.973 1.00 80.81 135 LYS A O 1
ATOM 1047 N N . GLY A 1 136 ? -13.516 19.375 6.064 1.00 77.12 136 GLY A N 1
ATOM 1048 C CA . GLY A 1 136 ? -13.998 20.739 5.834 1.00 77.12 136 GLY A CA 1
ATOM 1049 C C . GLY A 1 136 ? -15.350 20.822 5.122 1.00 77.12 136 GLY A C 1
ATOM 1050 O O . GLY A 1 136 ? -15.826 21.926 4.861 1.00 77.12 136 GLY A O 1
ATOM 1051 N N . ASN A 1 137 ? -15.960 19.686 4.766 1.00 81.81 137 ASN A N 1
ATOM 1052 C CA . ASN A 1 137 ? -17.206 19.658 4.010 1.00 81.81 137 ASN A CA 1
ATOM 1053 C C . ASN A 1 137 ? -18.432 19.803 4.934 1.00 81.81 137 ASN A C 1
ATOM 1055 O O . ASN A 1 137 ? -18.489 19.229 6.017 1.00 81.81 137 ASN A O 1
ATOM 1059 N N . THR A 1 138 ? -19.446 20.539 4.473 1.00 83.75 138 THR A N 1
ATOM 1060 C CA . THR A 1 138 ? -20.746 20.745 5.139 1.00 83.75 138 THR A CA 1
ATOM 1061 C C . THR A 1 138 ? -21.701 19.542 5.068 1.00 83.75 138 THR A C 1
ATOM 1063 O O . THR A 1 138 ? -22.863 19.650 5.461 1.00 83.75 138 THR A O 1
ATOM 1066 N N . ASP A 1 139 ? -21.258 18.420 4.505 1.00 85.69 139 ASP A N 1
ATOM 1067 C CA . ASP A 1 139 ? -22.022 17.178 4.422 1.00 85.69 139 ASP A CA 1
ATOM 1068 C C . ASP A 1 139 ? -22.341 16.588 5.810 1.00 85.69 139 ASP A C 1
ATOM 1070 O O . ASP A 1 139 ? -21.593 16.748 6.769 1.00 85.69 139 ASP A O 1
ATOM 1074 N N . SER A 1 140 ? -23.453 15.854 5.912 1.00 87.12 140 SER A N 1
ATOM 1075 C CA . SER A 1 140 ? -23.779 15.048 7.099 1.00 87.12 140 SER A CA 1
ATOM 1076 C C . SER A 1 140 ? -22.749 13.937 7.325 1.00 87.12 140 SER A C 1
ATOM 1078 O O . SER A 1 140 ? -22.264 13.370 6.344 1.00 87.12 140 SER A O 1
ATOM 1080 N N . ASP A 1 141 ? -22.543 13.513 8.569 1.00 85.19 141 ASP A N 1
ATOM 1081 C CA . ASP A 1 141 ? -21.550 12.490 8.943 1.00 85.19 141 ASP A CA 1
ATOM 1082 C C . ASP A 1 141 ? -21.686 11.191 8.136 1.00 85.19 141 ASP A C 1
ATOM 1084 O O . ASP A 1 141 ? -20.714 10.697 7.573 1.00 85.19 141 ASP A O 1
ATOM 1088 N N . GLN A 1 142 ? -22.915 10.709 7.920 1.00 86.44 142 GLN A N 1
ATOM 1089 C CA . GLN A 1 142 ? -23.161 9.526 7.085 1.00 86.44 142 GLN A CA 1
ATOM 1090 C C . GLN A 1 142 ? -22.654 9.690 5.639 1.00 86.44 142 GLN A C 1
ATOM 1092 O O . GLN A 1 142 ? -22.130 8.747 5.045 1.00 86.44 142 GLN A O 1
ATOM 1097 N N . LYS A 1 143 ? -22.796 10.885 5.053 1.00 89.12 143 LYS A N 1
ATOM 1098 C CA . LYS A 1 143 ? -22.276 11.178 3.709 1.00 89.12 143 LYS A CA 1
ATOM 1099 C C . LYS A 1 143 ? -20.758 11.275 3.724 1.00 89.12 143 LYS A C 1
ATOM 1101 O O . LYS A 1 143 ? -20.129 10.735 2.822 1.00 89.12 143 LYS A O 1
ATOM 1106 N N . LYS A 1 144 ? -20.165 11.914 4.737 1.00 88.44 144 LYS A N 1
ATOM 1107 C CA . LYS A 1 144 ? -18.705 11.970 4.885 1.00 88.44 144 LYS A CA 1
ATOM 1108 C C . LYS A 1 144 ? -18.113 10.562 4.964 1.00 88.44 144 LYS A C 1
ATOM 1110 O O . LYS A 1 144 ? -17.216 10.261 4.187 1.00 88.44 144 LYS A O 1
ATOM 1115 N N . ILE A 1 145 ? -18.682 9.672 5.782 1.00 86.88 145 ILE A N 1
ATOM 1116 C CA . ILE A 1 145 ? -18.259 8.264 5.889 1.00 86.88 145 ILE A CA 1
ATOM 1117 C C . ILE A 1 145 ? -18.330 7.556 4.529 1.00 86.88 145 ILE A C 1
ATOM 1119 O O . ILE A 1 145 ? -17.386 6.876 4.136 1.00 86.88 145 ILE A O 1
ATOM 1123 N N . GLN A 1 146 ? -19.409 7.748 3.760 1.00 89.94 146 GLN A N 1
ATOM 1124 C CA . GLN A 1 146 ? -19.510 7.189 2.404 1.00 89.94 146 GLN A CA 1
ATOM 1125 C C . GLN A 1 146 ? -18.407 7.715 1.481 1.00 89.94 146 GLN A C 1
ATOM 1127 O O . GLN A 1 146 ? -17.783 6.932 0.767 1.00 89.94 146 GLN A O 1
ATOM 1132 N N . LYS A 1 147 ? -18.142 9.026 1.504 1.00 91.88 147 LYS A N 1
ATOM 1133 C CA . LYS A 1 147 ? -17.076 9.635 0.700 1.00 91.88 147 LYS A CA 1
ATOM 1134 C C . LYS A 1 147 ? -15.698 9.090 1.087 1.00 91.88 147 LYS A C 1
ATOM 1136 O O . LYS A 1 147 ? -14.907 8.779 0.201 1.00 91.88 147 LYS A O 1
ATOM 1141 N N . ILE A 1 148 ? -15.440 8.923 2.385 1.00 90.25 148 ILE A N 1
ATOM 1142 C CA . ILE A 1 148 ? -14.190 8.356 2.904 1.00 90.25 148 ILE A CA 1
ATOM 1143 C C . ILE A 1 148 ? -14.053 6.902 2.457 1.00 90.25 148 ILE A C 1
ATOM 1145 O O . ILE A 1 148 ? -13.019 6.553 1.905 1.00 90.25 148 ILE A O 1
ATOM 1149 N N . ASN A 1 149 ? -15.087 6.071 2.607 1.00 91.00 149 ASN A N 1
ATOM 1150 C CA . ASN A 1 149 ? -15.038 4.678 2.158 1.00 91.00 149 ASN A CA 1
ATOM 1151 C C . ASN A 1 149 ? -14.730 4.572 0.659 1.00 91.00 149 ASN A C 1
ATOM 1153 O O . ASN A 1 149 ? -13.873 3.786 0.272 1.00 91.00 149 ASN A O 1
ATOM 1157 N N . VAL A 1 150 ? -15.335 5.423 -0.178 1.00 93.75 150 VAL A N 1
ATOM 1158 C CA . VAL A 1 150 ? -15.013 5.471 -1.614 1.00 93.75 150 VAL A CA 1
ATOM 1159 C C . VAL A 1 150 ? -13.553 5.873 -1.855 1.00 93.75 150 VAL A C 1
ATOM 1161 O O . VAL A 1 150 ? -12.891 5.266 -2.696 1.00 93.75 150 VAL A O 1
ATOM 1164 N N . ALA A 1 151 ? -13.034 6.870 -1.132 1.00 94.19 151 ALA A N 1
ATOM 1165 C CA . ALA A 1 151 ? -11.630 7.264 -1.239 1.00 94.19 151 ALA A CA 1
ATOM 1166 C C . ALA A 1 151 ? -10.677 6.151 -0.767 1.00 94.19 151 ALA A C 1
ATOM 1168 O O . ALA A 1 151 ? -9.678 5.903 -1.435 1.00 94.19 151 ALA A O 1
ATOM 1169 N N . MET A 1 152 ? -11.002 5.443 0.320 1.00 93.31 152 MET A N 1
ATOM 1170 C CA . MET A 1 152 ? -10.220 4.313 0.841 1.00 93.31 152 MET A CA 1
ATOM 1171 C C . MET A 1 152 ? -10.233 3.118 -0.108 1.00 93.31 152 MET A C 1
ATOM 1173 O O . MET A 1 152 ? -9.197 2.513 -0.355 1.00 93.31 152 MET A O 1
ATOM 1177 N N . ASP A 1 153 ? -11.383 2.787 -0.695 1.00 95.25 153 ASP A N 1
ATOM 1178 C CA . ASP A 1 153 ? -11.470 1.719 -1.692 1.00 95.25 153 ASP A CA 1
ATOM 1179 C C . ASP A 1 153 ? -10.617 2.036 -2.920 1.00 95.25 153 ASP A C 1
ATOM 1181 O O . ASP A 1 153 ? -9.918 1.165 -3.438 1.00 95.25 153 ASP A O 1
ATOM 1185 N N . LYS A 1 154 ? -10.611 3.304 -3.346 1.00 97.00 154 LYS A N 1
ATOM 1186 C CA . LYS A 1 154 ? -9.720 3.769 -4.409 1.00 97.00 154 LYS A CA 1
ATOM 1187 C C . LYS A 1 154 ? -8.259 3.720 -3.984 1.00 97.00 154 LYS A C 1
ATOM 1189 O O . LYS A 1 154 ? -7.447 3.238 -4.756 1.00 97.00 154 LYS A O 1
ATOM 1194 N N . PHE A 1 155 ? -7.921 4.160 -2.775 1.00 97.62 155 PHE A N 1
ATOM 1195 C CA . PHE A 1 155 ? -6.559 4.076 -2.246 1.00 97.62 155 PHE A CA 1
ATOM 1196 C C . PHE A 1 155 ? -6.038 2.635 -2.285 1.00 97.62 155 PHE A C 1
ATOM 1198 O O . PHE A 1 155 ? -4.965 2.390 -2.833 1.00 97.62 155 PHE A O 1
ATOM 1205 N N . LYS A 1 156 ? -6.838 1.678 -1.794 1.00 97.62 156 LYS A N 1
ATOM 1206 C CA . LYS A 1 156 ? -6.515 0.248 -1.843 1.00 97.62 156 LYS A CA 1
ATOM 1207 C C . LYS A 1 156 ? -6.283 -0.231 -3.279 1.00 97.62 156 LYS A C 1
ATOM 1209 O O . LYS A 1 156 ? -5.290 -0.896 -3.538 1.00 97.62 156 LYS A O 1
ATOM 1214 N N . GLU A 1 157 ? -7.148 0.148 -4.223 1.00 97.62 157 GLU A N 1
ATOM 1215 C CA . GLU A 1 157 ? -6.984 -0.187 -5.649 1.00 97.62 157 GLU A CA 1
ATOM 1216 C C . GLU A 1 157 ? -5.652 0.331 -6.221 1.00 97.62 157 GLU A C 1
ATOM 1218 O O . GLU A 1 157 ? -4.936 -0.415 -6.898 1.00 97.62 157 GLU A O 1
ATOM 1223 N N . GLU A 1 158 ? -5.299 1.588 -5.934 1.00 98.19 158 GLU A N 1
ATOM 1224 C CA . GLU A 1 158 ? -4.050 2.188 -6.408 1.00 98.19 158 GLU A CA 1
ATOM 1225 C C . GLU A 1 158 ? -2.825 1.479 -5.800 1.00 98.19 158 GLU A C 1
ATOM 1227 O O . GLU A 1 158 ? -1.933 1.066 -6.541 1.00 98.19 158 GLU A O 1
ATOM 1232 N N . ILE A 1 159 ? -2.800 1.251 -4.481 1.00 98.00 159 ILE A N 1
ATOM 1233 C CA . ILE A 1 159 ? -1.670 0.603 -3.793 1.00 98.00 159 ILE A CA 1
ATOM 1234 C C . ILE A 1 159 ? -1.521 -0.870 -4.189 1.00 98.00 159 ILE A C 1
ATOM 1236 O O . ILE A 1 159 ? -0.414 -1.303 -4.507 1.00 98.00 159 ILE A O 1
ATOM 1240 N N . SER A 1 160 ? -2.613 -1.636 -4.288 1.00 97.44 160 SER A N 1
ATOM 1241 C CA . SER A 1 160 ? -2.546 -3.006 -4.818 1.00 97.44 160 SER A CA 1
ATOM 1242 C C . SER A 1 160 ? -1.998 -3.026 -6.247 1.00 97.44 160 SER A C 1
ATOM 1244 O O . SER A 1 160 ? -1.279 -3.946 -6.641 1.00 97.44 160 SER A O 1
ATOM 1246 N N . THR A 1 161 ? -2.298 -2.005 -7.053 1.00 97.12 161 THR A N 1
ATOM 1247 C CA . THR A 1 161 ? -1.722 -1.885 -8.396 1.00 97.12 161 THR A CA 1
ATOM 1248 C C . THR A 1 161 ? -0.223 -1.580 -8.345 1.00 97.12 161 THR A C 1
ATOM 1250 O O . THR A 1 161 ? 0.530 -2.147 -9.138 1.00 97.12 161 THR A O 1
ATOM 1253 N N . VAL A 1 162 ? 0.232 -0.741 -7.409 1.00 97.50 162 VAL A N 1
ATOM 1254 C CA . VAL A 1 162 ? 1.663 -0.490 -7.166 1.00 97.50 162 VAL A CA 1
ATOM 1255 C C . VAL A 1 162 ? 2.387 -1.783 -6.793 1.00 97.50 162 VAL A C 1
ATOM 1257 O O . VAL A 1 162 ? 3.402 -2.094 -7.412 1.00 97.50 162 VAL A O 1
ATOM 1260 N N . GLN A 1 163 ? 1.842 -2.571 -5.864 1.00 95.00 163 GLN A N 1
ATOM 1261 C CA . GLN A 1 163 ? 2.420 -3.850 -5.438 1.00 95.00 163 GLN A CA 1
ATOM 1262 C C . GLN A 1 163 ? 2.573 -4.827 -6.616 1.00 95.00 163 GLN A C 1
ATOM 1264 O O . GLN A 1 163 ? 3.668 -5.323 -6.882 1.00 95.00 163 GLN A O 1
ATOM 1269 N N . ASN A 1 164 ? 1.514 -5.013 -7.409 1.00 94.50 164 ASN A N 1
ATOM 1270 C CA . ASN A 1 164 ? 1.564 -5.844 -8.617 1.00 94.50 164 ASN A CA 1
ATOM 1271 C C . ASN A 1 164 ? 2.604 -5.334 -9.633 1.00 94.50 164 ASN A C 1
ATOM 1273 O O . ASN A 1 164 ? 3.284 -6.114 -10.307 1.00 94.50 164 ASN A O 1
ATOM 1277 N N . LYS A 1 165 ? 2.741 -4.009 -9.772 1.00 94.00 165 LYS A N 1
ATOM 1278 C CA . LYS A 1 165 ? 3.747 -3.421 -10.662 1.00 94.00 165 LYS A CA 1
ATOM 1279 C C . LYS A 1 165 ? 5.153 -3.661 -10.148 1.00 94.00 165 LYS A C 1
ATOM 1281 O O . LYS A 1 165 ? 5.986 -4.048 -10.961 1.00 94.00 165 LYS A O 1
ATOM 1286 N N . LEU A 1 166 ? 5.404 -3.516 -8.850 1.00 93.56 166 LEU A N 1
ATOM 1287 C CA . LEU A 1 166 ? 6.683 -3.873 -8.244 1.00 93.56 166 LEU A CA 1
ATOM 1288 C C . LEU A 1 166 ? 7.053 -5.327 -8.571 1.00 93.56 166 LEU A C 1
ATOM 1290 O O . LEU A 1 166 ? 8.128 -5.581 -9.110 1.00 93.56 166 LEU A O 1
ATOM 1294 N N . GLU A 1 167 ? 6.146 -6.282 -8.382 1.00 91.31 167 GLU A N 1
ATOM 1295 C CA . GLU A 1 167 ? 6.410 -7.680 -8.752 1.00 91.31 167 GLU A CA 1
ATOM 1296 C C . GLU A 1 167 ? 6.793 -7.840 -10.230 1.00 91.31 167 GLU A C 1
ATOM 1298 O O . GLU A 1 167 ? 7.746 -8.548 -10.567 1.00 91.31 167 GLU A O 1
ATOM 1303 N N . SER A 1 168 ? 6.111 -7.119 -11.124 1.00 90.56 168 SER A N 1
ATOM 1304 C CA . SER A 1 168 ? 6.416 -7.134 -12.558 1.00 90.56 168 SER A CA 1
ATOM 1305 C C . SER A 1 168 ? 7.768 -6.500 -12.923 1.00 90.56 168 SER A C 1
ATOM 1307 O O . SER A 1 168 ? 8.292 -6.773 -14.009 1.00 90.56 168 SER A O 1
ATOM 1309 N N . LEU A 1 169 ? 8.323 -5.661 -12.040 1.00 90.62 169 LEU A N 1
ATOM 1310 C CA . LEU A 1 169 ? 9.619 -4.999 -12.200 1.00 90.62 169 LEU A CA 1
ATOM 1311 C C . LEU A 1 169 ? 10.790 -5.860 -11.704 1.00 90.62 169 LEU A C 1
ATOM 1313 O O . LEU A 1 169 ? 11.919 -5.600 -12.107 1.00 90.62 169 LEU A O 1
ATOM 1317 N N . LYS A 1 170 ? 10.559 -6.918 -10.910 1.00 85.06 170 LYS A N 1
ATOM 1318 C CA . LYS A 1 170 ? 11.640 -7.779 -10.378 1.00 85.06 170 LYS A CA 1
ATOM 1319 C C . LYS A 1 170 ? 12.579 -8.326 -11.458 1.00 85.06 170 LYS A C 1
ATOM 1321 O O . LYS A 1 170 ? 13.783 -8.422 -11.244 1.00 85.06 170 LYS A O 1
ATOM 1326 N N . ASN A 1 171 ? 12.030 -8.636 -12.631 1.00 82.94 171 ASN A N 1
ATOM 1327 C CA . ASN A 1 171 ? 12.762 -9.212 -13.762 1.00 82.94 171 ASN A CA 1
ATOM 1328 C C . ASN A 1 171 ? 13.179 -8.172 -14.826 1.00 82.94 171 ASN A C 1
ATOM 1330 O O . ASN A 1 171 ? 13.587 -8.551 -15.925 1.00 82.94 171 ASN A O 1
ATOM 1334 N N . GLU A 1 172 ? 13.023 -6.871 -14.563 1.00 81.00 172 GLU A N 1
ATOM 1335 C CA . GLU A 1 172 ? 13.464 -5.818 -15.486 1.00 81.00 172 GLU A CA 1
ATOM 1336 C C . GLU A 1 172 ? 14.992 -5.707 -15.519 1.00 81.00 172 GLU A C 1
ATOM 1338 O O . GLU A 1 172 ? 15.673 -5.847 -14.509 1.00 81.00 172 GLU A O 1
ATOM 1343 N N . SER A 1 173 ? 15.548 -5.397 -16.693 1.00 71.25 173 SER A N 1
ATOM 1344 C CA . SER A 1 173 ? 17.002 -5.431 -16.921 1.00 71.25 173 SER A CA 1
ATOM 1345 C C . SER A 1 173 ? 17.787 -4.277 -16.285 1.00 71.25 173 SER A C 1
ATOM 1347 O O . S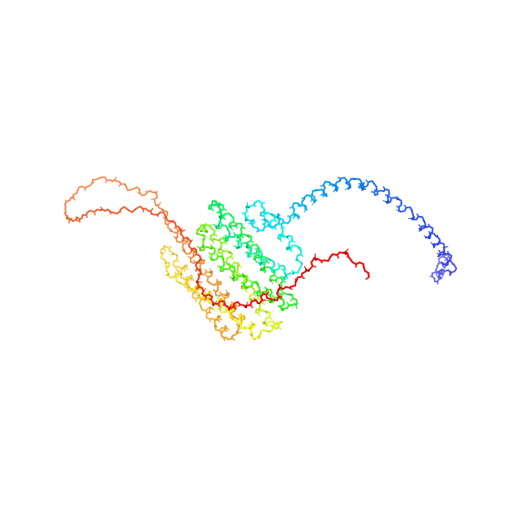ER A 1 173 ? 19.012 -4.286 -16.328 1.00 71.25 173 SER A O 1
ATOM 1349 N N . SER A 1 174 ? 17.117 -3.255 -15.745 1.00 86.31 174 SER A N 1
ATOM 1350 C CA . SER A 1 174 ? 17.777 -2.096 -15.129 1.00 86.31 174 SER A CA 1
ATOM 1351 C C . SER A 1 174 ? 17.520 -2.085 -13.626 1.00 86.31 174 SER A C 1
ATOM 1353 O O . SER A 1 174 ? 16.471 -1.619 -13.176 1.00 86.31 174 SER A O 1
ATOM 1355 N N . ALA A 1 175 ? 18.494 -2.583 -12.863 1.00 87.94 175 ALA A N 1
ATOM 1356 C CA . ALA A 1 175 ? 18.440 -2.629 -11.404 1.00 87.94 175 ALA A CA 1
ATOM 1357 C C . ALA A 1 175 ? 18.388 -1.227 -10.775 1.00 87.94 175 ALA A C 1
ATOM 1359 O O . ALA A 1 175 ? 17.593 -1.000 -9.871 1.00 87.94 175 ALA A O 1
ATOM 1360 N N . GLU A 1 176 ? 19.146 -0.264 -11.310 1.00 87.12 176 GLU A N 1
ATOM 1361 C CA . GLU A 1 176 ? 19.186 1.122 -10.813 1.00 87.12 176 GLU A CA 1
ATOM 1362 C C . GLU A 1 176 ? 17.802 1.785 -10.832 1.00 87.12 176 GLU A C 1
ATOM 1364 O O . GLU A 1 176 ? 17.291 2.210 -9.799 1.00 87.12 176 GLU A O 1
ATOM 1369 N N . THR A 1 177 ? 17.142 1.796 -11.991 1.00 87.31 177 THR A N 1
ATOM 1370 C CA . THR A 1 177 ? 15.806 2.402 -12.124 1.00 87.31 177 THR A CA 1
ATOM 1371 C C . THR A 1 177 ? 14.721 1.613 -11.385 1.00 87.31 177 THR A C 1
ATOM 1373 O O . THR A 1 177 ? 13.722 2.185 -10.961 1.00 87.31 177 THR A O 1
ATOM 1376 N N . THR A 1 178 ? 14.900 0.301 -11.215 1.00 92.12 178 THR A N 1
ATOM 1377 C CA . THR A 1 178 ? 13.993 -0.539 -10.419 1.00 92.12 178 THR A CA 1
ATOM 1378 C C . THR A 1 178 ? 14.089 -0.182 -8.938 1.00 92.12 178 THR A C 1
ATOM 1380 O O . THR A 1 178 ? 13.067 0.003 -8.281 1.00 92.12 178 THR A O 1
ATOM 1383 N N . VAL A 1 179 ? 15.309 0.010 -8.434 1.00 92.88 179 VAL A N 1
ATOM 1384 C CA . VAL A 1 179 ? 15.549 0.434 -7.053 1.00 92.88 179 VAL A CA 1
ATOM 1385 C C . VAL A 1 179 ? 15.092 1.873 -6.827 1.00 92.88 179 VAL A C 1
ATOM 1387 O O . VAL A 1 179 ? 14.505 2.152 -5.790 1.00 92.88 179 VAL A O 1
ATOM 1390 N N . GLU A 1 180 ? 15.261 2.777 -7.793 1.00 92.06 180 GLU A N 1
ATOM 1391 C CA . GLU A 1 180 ? 14.711 4.138 -7.703 1.00 92.06 180 GLU A CA 1
ATOM 1392 C C . GLU A 1 180 ? 13.186 4.121 -7.504 1.00 92.06 180 GLU A C 1
ATOM 1394 O O . GLU A 1 180 ? 12.661 4.785 -6.609 1.00 92.06 180 GLU A O 1
ATOM 1399 N N . VAL A 1 181 ? 12.463 3.325 -8.300 1.00 95.06 181 VAL A N 1
ATOM 1400 C CA . VAL A 1 181 ? 11.009 3.167 -8.147 1.00 95.06 181 VAL A CA 1
ATOM 1401 C C . VAL A 1 181 ? 10.670 2.558 -6.795 1.00 95.06 181 VAL A C 1
ATOM 1403 O O . VAL A 1 181 ? 9.784 3.071 -6.120 1.00 95.06 181 VAL A O 1
ATOM 1406 N N . ALA A 1 182 ? 11.374 1.504 -6.383 1.00 95.75 182 ALA A N 1
ATOM 1407 C CA . ALA A 1 182 ? 11.147 0.876 -5.090 1.00 95.75 182 ALA A CA 1
ATOM 1408 C C . ALA A 1 182 ? 11.368 1.867 -3.935 1.00 95.75 182 ALA A C 1
ATOM 1410 O O . ALA A 1 182 ? 10.531 1.946 -3.047 1.00 95.75 182 ALA A O 1
ATOM 1411 N N . LYS A 1 183 ? 12.406 2.713 -3.986 1.00 94.81 183 LYS A N 1
ATOM 1412 C CA . LYS A 1 183 ? 12.629 3.773 -2.987 1.00 94.81 183 LYS A CA 1
ATOM 1413 C C . LYS A 1 183 ? 11.481 4.775 -2.945 1.00 94.81 183 LYS A C 1
ATOM 1415 O O . LYS A 1 183 ? 11.065 5.187 -1.867 1.00 94.81 183 LYS A O 1
ATOM 1420 N N . ILE A 1 184 ? 10.965 5.193 -4.101 1.00 95.94 184 ILE A N 1
ATOM 1421 C CA . ILE A 1 184 ? 9.814 6.108 -4.162 1.00 95.94 184 ILE A CA 1
ATOM 1422 C C . ILE A 1 184 ? 8.575 5.450 -3.552 1.00 95.94 184 ILE A C 1
ATOM 1424 O O . ILE A 1 184 ? 7.866 6.092 -2.780 1.00 95.94 184 ILE A O 1
ATOM 1428 N N . VAL A 1 185 ? 8.324 4.182 -3.889 1.00 97.62 185 VAL A N 1
ATOM 1429 C CA . VAL A 1 185 ? 7.188 3.427 -3.356 1.00 97.62 185 VAL A CA 1
ATOM 1430 C C . VAL A 1 185 ? 7.306 3.260 -1.847 1.00 97.62 185 VAL A C 1
ATOM 1432 O O . VAL A 1 185 ? 6.338 3.549 -1.156 1.00 97.62 185 VAL A O 1
ATOM 1435 N N . ASP A 1 186 ? 8.471 2.855 -1.344 1.00 96.19 186 ASP A N 1
ATOM 1436 C CA . ASP A 1 186 ? 8.727 2.687 0.086 1.00 96.19 186 ASP A CA 1
ATOM 1437 C C . ASP A 1 186 ? 8.480 3.992 0.854 1.00 96.19 186 ASP A C 1
ATOM 1439 O O . ASP A 1 186 ? 7.623 4.040 1.730 1.00 96.19 186 ASP A O 1
ATOM 1443 N N . ASN A 1 187 ? 9.122 5.087 0.431 1.00 95.44 187 ASN A N 1
ATOM 1444 C CA . ASN A 1 187 ? 8.931 6.410 1.032 1.00 95.44 187 ASN A CA 1
ATOM 1445 C C . ASN A 1 187 ? 7.460 6.826 1.091 1.00 95.44 187 ASN A C 1
ATOM 1447 O O . ASN A 1 187 ? 6.973 7.286 2.122 1.00 95.44 187 ASN A O 1
ATOM 1451 N N . LYS A 1 188 ? 6.747 6.686 -0.031 1.00 97.62 188 LYS A N 1
ATOM 1452 C CA . LYS A 1 188 ? 5.353 7.113 -0.111 1.00 97.62 188 LYS A CA 1
ATOM 1453 C C . LYS A 1 188 ? 4.414 6.197 0.653 1.00 97.62 188 LYS A C 1
ATOM 1455 O O . LYS A 1 188 ? 3.473 6.697 1.252 1.00 97.62 188 LYS A O 1
ATOM 1460 N N . ALA A 1 189 ? 4.667 4.895 0.672 1.00 96.88 189 ALA A N 1
ATOM 1461 C CA . ALA A 1 189 ? 3.900 3.961 1.479 1.00 96.88 189 ALA A CA 1
ATOM 1462 C C . ALA A 1 189 ? 4.028 4.280 2.979 1.00 96.88 189 ALA A C 1
ATOM 1464 O O . ALA A 1 189 ? 3.002 4.335 3.656 1.00 96.88 189 ALA A O 1
ATOM 1465 N N . THR A 1 190 ? 5.232 4.600 3.464 1.00 93.25 190 THR A N 1
ATOM 1466 C CA . THR A 1 190 ? 5.450 5.052 4.850 1.00 93.25 190 THR A CA 1
ATOM 1467 C C . THR A 1 190 ? 4.733 6.374 5.139 1.00 93.25 190 THR A C 1
ATOM 1469 O O . THR A 1 190 ? 3.979 6.471 6.106 1.00 93.25 190 THR A O 1
ATOM 1472 N N . GLU A 1 191 ? 4.855 7.366 4.249 1.00 95.12 191 GLU A N 1
ATOM 1473 C CA . GLU A 1 191 ? 4.125 8.643 4.350 1.00 95.12 191 GLU A CA 1
ATOM 1474 C C . GLU A 1 191 ? 2.601 8.425 4.408 1.00 95.12 191 GLU A C 1
ATOM 1476 O O . GLU A 1 191 ? 1.891 9.087 5.163 1.00 95.12 191 GLU A O 1
ATOM 1481 N N . TYR A 1 192 ? 2.076 7.454 3.656 1.00 96.12 192 TYR A N 1
ATOM 1482 C CA . TYR A 1 192 ? 0.654 7.114 3.676 1.00 96.12 192 TYR A CA 1
ATOM 1483 C C . TYR A 1 192 ? 0.207 6.504 4.997 1.00 96.12 192 TYR A C 1
ATOM 1485 O O . TYR A 1 192 ? -0.907 6.794 5.434 1.00 96.12 192 TYR A O 1
ATOM 1493 N N . GLN A 1 193 ? 1.046 5.699 5.649 1.00 92.69 193 GLN A N 1
ATOM 1494 C CA . GLN A 1 193 ? 0.734 5.173 6.976 1.00 92.69 193 GLN A CA 1
ATOM 1495 C C . GLN A 1 193 ? 0.587 6.312 7.989 1.00 92.69 193 GLN A C 1
ATOM 1497 O O . GLN A 1 193 ? -0.417 6.373 8.701 1.00 92.69 193 GLN A O 1
ATOM 1502 N N . GLU A 1 194 ? 1.538 7.247 8.008 1.00 91.50 194 GLU A N 1
ATOM 1503 C CA . GLU A 1 194 ? 1.500 8.421 8.887 1.00 91.50 194 GLU A CA 1
ATOM 1504 C C . GLU A 1 194 ? 0.278 9.303 8.609 1.00 91.50 194 GLU A C 1
ATOM 1506 O O . GLU A 1 194 ? -0.461 9.682 9.524 1.00 91.50 194 GLU A O 1
ATOM 1511 N N . ASP A 1 195 ? 0.011 9.578 7.335 1.00 92.62 195 ASP A N 1
ATOM 1512 C CA . ASP A 1 195 ? -1.092 10.429 6.915 1.00 92.62 195 ASP A CA 1
ATOM 1513 C C . ASP A 1 195 ? -2.470 9.838 7.236 1.00 92.62 195 ASP A C 1
ATOM 1515 O O . ASP A 1 195 ? -3.387 10.568 7.626 1.00 92.62 195 ASP A O 1
ATOM 1519 N N . LEU A 1 196 ? -2.642 8.526 7.059 1.00 90.50 196 LEU A N 1
ATOM 1520 C CA . LEU A 1 196 ? -3.888 7.821 7.369 1.00 90.50 196 LEU A CA 1
ATOM 1521 C C . LEU A 1 196 ? -4.154 7.801 8.874 1.00 90.50 196 LEU A C 1
ATOM 1523 O O . LEU A 1 196 ? -5.290 7.985 9.319 1.00 90.50 196 LEU A O 1
ATOM 1527 N N . VAL A 1 197 ? -3.104 7.632 9.667 1.00 87.81 197 VAL A N 1
ATOM 1528 C CA . VAL A 1 197 ? -3.162 7.707 11.128 1.00 87.81 197 VAL A CA 1
ATOM 1529 C C . VAL A 1 197 ? -3.547 9.109 11.576 1.00 87.81 197 VAL A C 1
ATOM 1531 O O . VAL A 1 197 ? -4.450 9.276 12.398 1.00 87.81 197 VAL A O 1
ATOM 1534 N N . GLN A 1 198 ? -2.893 10.129 11.020 1.00 88.44 198 GLN A N 1
ATOM 1535 C CA . GLN A 1 198 ? -3.225 11.515 11.314 1.00 88.44 198 GLN A CA 1
ATOM 1536 C C . GLN A 1 198 ? -4.686 11.804 10.954 1.00 88.44 198 GLN A C 1
ATOM 1538 O O . GLN A 1 198 ? -5.424 12.353 11.773 1.00 88.44 198 GLN A O 1
ATOM 1543 N N . ALA A 1 199 ? -5.130 11.381 9.767 1.00 85.25 199 ALA A N 1
ATOM 1544 C CA . ALA A 1 199 ? -6.513 11.545 9.336 1.00 85.25 199 ALA A CA 1
ATOM 1545 C C . ALA A 1 199 ? -7.501 10.861 10.296 1.00 85.25 199 ALA A C 1
ATOM 1547 O O . ALA A 1 199 ? -8.525 11.453 10.626 1.00 85.25 199 ALA A O 1
ATOM 1548 N N . THR A 1 200 ? -7.169 9.667 10.796 1.00 83.00 200 THR A N 1
ATOM 1549 C CA . THR A 1 200 ? -7.986 8.921 11.769 1.00 83.00 200 THR A CA 1
ATOM 1550 C C . THR A 1 200 ? -8.146 9.681 13.085 1.00 83.00 200 THR A C 1
ATOM 1552 O O . THR A 1 200 ? -9.258 9.825 13.587 1.00 83.00 200 THR A O 1
ATOM 1555 N N . ASN A 1 201 ? -7.056 10.242 13.611 1.00 82.81 201 ASN A N 1
ATOM 1556 C CA . ASN A 1 201 ? -7.079 11.029 14.848 1.00 82.81 201 ASN A CA 1
ATOM 1557 C C . ASN A 1 201 ? -7.863 12.344 14.706 1.00 82.81 201 ASN A C 1
ATOM 1559 O O . ASN A 1 201 ? -8.449 12.841 15.667 1.00 82.81 201 ASN A O 1
ATOM 1563 N N . GLU A 1 202 ? -7.862 12.929 13.511 1.00 80.88 202 GLU A N 1
ATOM 1564 C CA . GLU A 1 202 ? -8.505 14.212 13.236 1.00 80.88 202 GLU A CA 1
ATOM 1565 C C . GLU A 1 202 ? -9.999 14.120 12.898 1.00 80.88 202 GLU A C 1
ATOM 1567 O O . GLU A 1 202 ? -10.690 15.146 12.905 1.00 80.88 202 GLU A O 1
ATOM 1572 N N . LEU A 1 203 ? -10.493 12.921 12.594 1.00 74.75 203 LEU A N 1
ATOM 1573 C CA . LEU A 1 203 ? -11.858 12.653 12.149 1.00 74.75 203 LEU A CA 1
ATOM 1574 C C . LEU A 1 203 ? -12.466 11.522 12.998 1.00 74.75 203 LEU A C 1
ATOM 1576 O O . LEU A 1 203 ? -12.584 10.398 12.526 1.00 74.75 203 LEU A O 1
ATOM 1580 N N . PRO A 1 204 ? -12.920 11.790 14.236 1.00 68.75 204 PRO A N 1
ATOM 1581 C CA . PRO A 1 204 ? -13.519 10.764 15.103 1.00 68.75 204 PRO A CA 1
ATOM 1582 C C . PRO A 1 204 ? -14.816 10.148 14.535 1.00 68.75 204 PRO A C 1
ATOM 1584 O O . PRO A 1 204 ? -15.235 9.077 14.965 1.00 68.75 204 PRO A O 1
ATOM 1587 N N . GLU A 1 205 ? -15.425 10.790 13.531 1.00 66.38 205 GLU A N 1
ATOM 1588 C CA . GLU A 1 205 ? -16.519 10.256 12.699 1.00 66.38 205 GLU A CA 1
ATOM 1589 C C . GLU A 1 205 ? -16.101 8.988 11.905 1.00 66.38 205 GLU A C 1
ATOM 1591 O O . GLU A 1 205 ? -16.954 8.282 11.373 1.00 66.38 205 GLU A O 1
ATOM 1596 N N . LEU A 1 206 ? -14.799 8.669 11.837 1.00 60.91 206 LEU A N 1
ATOM 1597 C CA . LEU A 1 206 ? -14.220 7.490 11.173 1.00 60.91 206 LEU A CA 1
ATOM 1598 C C . LEU A 1 206 ? -14.308 6.187 11.972 1.00 60.91 206 LEU A C 1
ATOM 1600 O O . LEU A 1 206 ? -13.866 5.159 11.460 1.00 60.91 206 LEU A O 1
ATOM 1604 N N . ASN A 1 207 ? -14.868 6.186 13.184 1.00 63.53 207 ASN A N 1
ATOM 1605 C CA . ASN A 1 207 ? -14.992 4.955 13.976 1.00 63.53 207 ASN A CA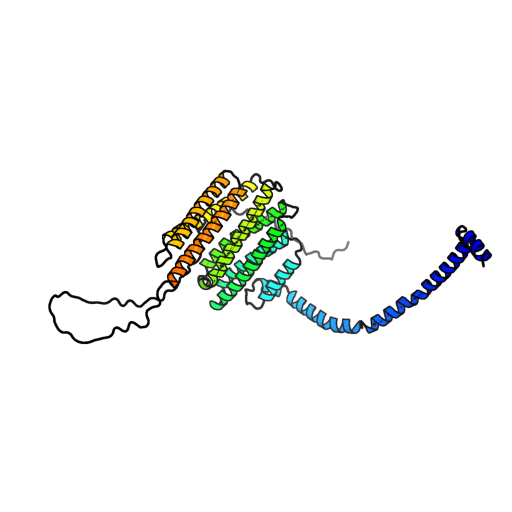 1
ATOM 1606 C C . ASN A 1 207 ? -15.790 3.853 13.242 1.00 63.53 207 ASN A C 1
ATOM 1608 O O . ASN A 1 207 ? -15.530 2.669 13.433 1.00 63.53 207 ASN A O 1
ATOM 1612 N N . ASP A 1 208 ? -16.693 4.229 12.329 1.00 67.56 208 ASP A N 1
ATOM 1613 C CA . ASP A 1 208 ? -17.435 3.283 11.478 1.00 67.56 208 ASP A CA 1
ATOM 1614 C C . ASP A 1 208 ? -16.651 2.841 10.221 1.00 67.56 208 ASP A C 1
ATOM 1616 O O . ASP A 1 208 ? -17.039 1.899 9.531 1.00 67.56 208 ASP A O 1
ATOM 1620 N N . ALA A 1 209 ? -15.540 3.511 9.902 1.00 69.94 209 ALA A N 1
ATOM 1621 C CA . ALA A 1 209 ? -14.652 3.216 8.774 1.00 69.94 209 ALA A CA 1
ATOM 1622 C C . ALA A 1 209 ? -13.310 2.591 9.211 1.00 69.94 209 ALA A C 1
ATOM 1624 O O . ALA A 1 209 ? -12.446 2.340 8.366 1.00 69.94 209 ALA A O 1
ATOM 1625 N N . THR A 1 210 ? -13.131 2.303 10.507 1.00 75.25 210 THR A N 1
ATOM 1626 C CA . THR A 1 210 ? -11.876 1.798 11.091 1.00 75.25 210 THR A CA 1
ATOM 1627 C C . THR A 1 210 ? -11.367 0.534 10.406 1.00 75.25 210 THR A C 1
ATOM 1629 O O . THR A 1 210 ? -10.174 0.419 10.154 1.00 75.25 210 THR A O 1
ATOM 1632 N N . GLN A 1 211 ? -12.254 -0.386 10.013 1.00 80.94 211 GLN A N 1
ATOM 1633 C CA . GLN A 1 211 ? -11.844 -1.591 9.288 1.00 80.94 211 GLN A CA 1
ATOM 1634 C C . GLN A 1 211 ? -11.185 -1.261 7.938 1.00 80.94 211 GLN A C 1
ATOM 1636 O O . GLN A 1 211 ? -10.137 -1.813 7.614 1.00 80.94 211 GLN A O 1
ATOM 1641 N N . ASN A 1 212 ? -11.775 -0.352 7.154 1.00 84.50 212 ASN A N 1
ATOM 1642 C CA . ASN A 1 212 ? -11.223 0.053 5.858 1.00 84.50 212 ASN A CA 1
ATOM 1643 C C . ASN A 1 212 ? -9.893 0.796 6.013 1.00 84.50 212 ASN A C 1
ATOM 1645 O O . ASN A 1 212 ? -9.005 0.634 5.175 1.00 84.50 212 ASN A O 1
ATOM 1649 N N . ILE A 1 213 ? -9.752 1.588 7.078 1.00 86.94 213 ILE A N 1
ATOM 1650 C CA . ILE A 1 213 ? -8.497 2.262 7.418 1.00 86.94 213 ILE A CA 1
ATOM 1651 C C . ILE A 1 213 ? -7.421 1.240 7.766 1.00 86.94 213 ILE A C 1
ATOM 1653 O O . ILE A 1 213 ? -6.357 1.283 7.161 1.00 86.94 213 ILE A O 1
ATOM 1657 N N . ASN A 1 214 ? -7.702 0.300 8.671 1.00 86.25 214 ASN A N 1
ATOM 1658 C CA . ASN A 1 214 ? -6.729 -0.712 9.085 1.00 86.25 214 ASN A CA 1
ATOM 1659 C C . ASN A 1 214 ? -6.264 -1.553 7.889 1.00 86.25 214 ASN A C 1
ATOM 1661 O O . ASN A 1 214 ? -5.069 -1.681 7.664 1.00 86.25 214 ASN A O 1
ATOM 1665 N N . GLN A 1 215 ? -7.192 -1.997 7.034 1.00 90.50 215 GLN A N 1
ATOM 1666 C CA . GLN A 1 215 ? -6.845 -2.691 5.787 1.00 90.50 215 GLN A CA 1
ATOM 1667 C C . GLN A 1 215 ? -5.965 -1.845 4.855 1.00 90.50 215 GLN A C 1
ATOM 1669 O O . GLN A 1 215 ? -5.107 -2.377 4.158 1.00 90.50 215 GLN A O 1
ATOM 1674 N N . SER A 1 216 ? -6.185 -0.529 4.815 1.00 92.88 216 SER A N 1
ATOM 1675 C CA . SER A 1 216 ? -5.381 0.388 4.000 1.00 92.88 216 SER A CA 1
ATOM 1676 C C . SER A 1 216 ? -3.986 0.605 4.594 1.00 92.88 216 SER A C 1
ATOM 1678 O O . SER A 1 216 ? -3.015 0.662 3.844 1.00 92.88 216 SER A O 1
ATOM 1680 N N . LEU A 1 217 ? -3.880 0.689 5.925 1.00 92.38 217 LEU A N 1
ATOM 1681 C CA . LEU A 1 217 ? -2.611 0.765 6.651 1.00 92.38 217 LEU A CA 1
ATOM 1682 C C . LEU A 1 217 ? -1.779 -0.501 6.448 1.00 92.38 217 LEU A C 1
ATOM 1684 O O . LEU A 1 217 ? -0.598 -0.392 6.133 1.00 92.38 217 LEU A O 1
ATOM 1688 N N . ASP A 1 218 ? -2.400 -1.676 6.567 1.00 91.31 218 ASP A N 1
ATOM 1689 C CA . ASP A 1 218 ? -1.743 -2.966 6.340 1.00 91.31 218 ASP A CA 1
ATOM 1690 C C . ASP A 1 218 ? -1.230 -3.083 4.906 1.00 91.31 218 ASP A C 1
ATOM 1692 O O . ASP A 1 218 ? -0.077 -3.448 4.687 1.00 91.31 218 ASP A O 1
ATOM 1696 N N . LEU A 1 219 ? -2.057 -2.708 3.928 1.00 95.56 219 LEU A N 1
ATOM 1697 C CA . LEU A 1 219 ? -1.687 -2.767 2.518 1.00 95.56 219 LEU A CA 1
ATOM 1698 C C . LEU A 1 219 ? -0.548 -1.790 2.173 1.00 95.56 219 LEU A C 1
ATOM 1700 O O . LEU A 1 219 ? 0.335 -2.125 1.379 1.00 95.56 219 LEU A O 1
ATOM 1704 N N . ALA A 1 220 ? -0.544 -0.590 2.760 1.00 96.06 220 ALA A N 1
ATOM 1705 C CA . ALA A 1 220 ? 0.568 0.348 2.623 1.00 96.06 220 ALA A CA 1
ATOM 1706 C C . ALA A 1 220 ? 1.850 -0.225 3.252 1.00 96.06 220 ALA A C 1
ATOM 1708 O O . ALA A 1 220 ? 2.899 -0.216 2.610 1.00 96.06 220 ALA A O 1
ATOM 1709 N N . ASP A 1 221 ? 1.752 -0.805 4.451 1.00 94.06 221 ASP A N 1
ATOM 1710 C CA . ASP A 1 221 ? 2.880 -1.427 5.153 1.00 94.06 221 ASP A CA 1
ATOM 1711 C C . ASP A 1 221 ? 3.497 -2.578 4.344 1.00 94.06 221 ASP A C 1
ATOM 1713 O O . ASP A 1 221 ? 4.708 -2.641 4.147 1.00 94.06 221 ASP A O 1
ATOM 1717 N N . GLU A 1 222 ? 2.655 -3.466 3.812 1.00 94.75 222 GLU A N 1
ATOM 1718 C CA . GLU A 1 222 ? 3.057 -4.584 2.948 1.00 94.75 222 GLU A CA 1
ATOM 1719 C C . GLU A 1 222 ? 3.682 -4.110 1.631 1.00 94.75 222 GLU A C 1
ATOM 1721 O O . GLU A 1 222 ? 4.610 -4.732 1.114 1.00 94.75 222 GLU A O 1
ATOM 1726 N N . THR A 1 223 ? 3.209 -2.987 1.089 1.00 96.38 223 THR A N 1
ATOM 1727 C CA . THR A 1 223 ? 3.784 -2.391 -0.121 1.00 96.38 223 THR A CA 1
ATOM 1728 C C . THR A 1 223 ? 5.171 -1.807 0.147 1.00 96.38 223 THR A C 1
ATOM 1730 O O . THR A 1 223 ? 6.071 -1.985 -0.675 1.00 96.38 223 THR A O 1
ATOM 1733 N N . SER A 1 224 ? 5.365 -1.162 1.301 1.00 96.31 224 SER A N 1
ATOM 1734 C CA . SER A 1 224 ? 6.685 -0.720 1.766 1.00 96.31 224 SER A CA 1
ATOM 1735 C C . SER A 1 224 ? 7.621 -1.918 1.998 1.00 96.31 224 SER A C 1
ATOM 1737 O O . SER A 1 224 ? 8.745 -1.918 1.498 1.00 96.31 224 SER A O 1
ATOM 1739 N N . ASP A 1 225 ? 7.146 -2.995 2.638 1.00 95.06 225 ASP A N 1
ATOM 1740 C CA . ASP A 1 225 ? 7.924 -4.235 2.812 1.00 95.06 225 ASP A CA 1
ATOM 1741 C C . ASP A 1 225 ? 8.353 -4.830 1.462 1.00 95.06 225 ASP A C 1
ATOM 1743 O O . ASP A 1 225 ? 9.518 -5.177 1.272 1.00 95.06 225 ASP A O 1
ATOM 1747 N N . ALA A 1 226 ? 7.434 -4.912 0.496 1.00 95.69 226 ALA A N 1
ATOM 1748 C CA . ALA A 1 226 ? 7.719 -5.428 -0.841 1.00 95.69 226 ALA A CA 1
ATOM 1749 C C . ALA A 1 226 ? 8.733 -4.557 -1.602 1.00 95.69 226 ALA A C 1
ATOM 1751 O O . ALA A 1 226 ? 9.575 -5.080 -2.340 1.00 95.69 226 ALA A O 1
ATOM 1752 N N . ALA A 1 227 ? 8.665 -3.237 -1.423 1.00 96.38 227 ALA A N 1
ATOM 1753 C CA . ALA A 1 227 ? 9.606 -2.297 -2.009 1.00 96.38 227 ALA A CA 1
ATOM 1754 C C . ALA A 1 227 ? 11.011 -2.448 -1.404 1.00 96.38 227 ALA A C 1
ATOM 1756 O O . ALA A 1 227 ? 11.975 -2.607 -2.153 1.00 96.38 227 ALA A O 1
ATOM 1757 N N . LEU A 1 228 ? 11.140 -2.494 -0.074 1.00 95.56 228 LEU A N 1
ATOM 1758 C CA . LEU A 1 228 ? 12.428 -2.755 0.579 1.00 95.56 228 LEU A CA 1
ATOM 1759 C C . LEU A 1 228 ? 12.982 -4.134 0.229 1.00 95.56 228 LEU A C 1
ATOM 1761 O O . LEU A 1 228 ? 14.173 -4.256 -0.047 1.00 95.56 228 LEU A O 1
ATOM 1765 N N . ALA A 1 229 ? 12.132 -5.160 0.166 1.00 94.75 229 ALA A N 1
ATOM 1766 C CA . ALA A 1 229 ? 12.551 -6.501 -0.223 1.00 94.75 229 ALA A CA 1
ATOM 1767 C C . ALA A 1 229 ? 13.131 -6.508 -1.637 1.00 94.75 229 ALA A C 1
ATOM 1769 O O . ALA A 1 229 ? 14.163 -7.126 -1.867 1.00 94.75 229 ALA A O 1
ATOM 1770 N N . MET A 1 230 ? 12.531 -5.766 -2.571 1.00 93.88 230 MET A N 1
ATOM 1771 C CA . MET A 1 230 ? 13.084 -5.599 -3.913 1.00 93.88 230 MET A CA 1
ATOM 1772 C C . MET A 1 230 ? 14.437 -4.884 -3.904 1.00 93.88 230 MET A C 1
ATOM 1774 O O . MET A 1 230 ? 15.338 -5.283 -4.640 1.00 93.88 230 MET A O 1
ATOM 1778 N N . ILE A 1 231 ? 14.585 -3.832 -3.095 1.00 94.00 231 ILE A N 1
ATOM 1779 C CA . ILE A 1 231 ? 15.851 -3.106 -2.947 1.00 94.00 231 ILE A CA 1
ATOM 1780 C C . ILE A 1 231 ? 16.932 -4.084 -2.470 1.00 94.00 231 ILE A C 1
ATOM 1782 O O . ILE A 1 231 ? 17.933 -4.277 -3.159 1.00 94.00 231 ILE A O 1
ATOM 1786 N N . VAL A 1 232 ? 16.688 -4.771 -1.352 1.00 93.88 232 VAL A N 1
ATOM 1787 C CA . VAL A 1 232 ? 17.614 -5.750 -0.766 1.00 93.88 232 VAL A CA 1
ATOM 1788 C C . VAL A 1 232 ? 17.904 -6.908 -1.729 1.00 93.88 232 VAL A C 1
ATOM 1790 O O . VAL A 1 232 ? 19.062 -7.273 -1.897 1.00 93.88 232 VAL A O 1
ATOM 1793 N N . GLU A 1 233 ? 16.899 -7.429 -2.435 1.00 92.31 233 GLU A N 1
ATOM 1794 C CA . GLU A 1 233 ? 17.051 -8.502 -3.429 1.00 92.31 233 GLU A CA 1
ATOM 1795 C C . GLU A 1 233 ? 18.011 -8.101 -4.564 1.00 92.31 233 GLU A C 1
ATOM 1797 O O . GLU A 1 233 ? 18.869 -8.885 -4.971 1.00 92.31 233 GLU A O 1
ATOM 1802 N N . LYS A 1 234 ? 17.934 -6.856 -5.055 1.00 91.56 234 LYS A N 1
ATOM 1803 C CA . LYS A 1 234 ? 18.861 -6.364 -6.091 1.00 91.56 234 LYS A CA 1
ATOM 1804 C C . LYS A 1 234 ? 20.294 -6.221 -5.594 1.00 91.56 234 LYS A C 1
ATOM 1806 O O . LYS A 1 234 ? 21.229 -6.383 -6.385 1.00 91.56 234 LYS A O 1
ATOM 1811 N N . HIS A 1 235 ? 20.467 -5.986 -4.299 1.00 90.31 235 HIS A N 1
ATOM 1812 C CA . HIS A 1 235 ? 21.773 -5.997 -3.660 1.00 90.31 235 HIS A CA 1
ATOM 1813 C C . HIS A 1 235 ? 22.350 -7.397 -3.496 1.00 90.31 235 HIS A C 1
ATOM 1815 O O . HIS A 1 235 ? 23.491 -7.642 -3.893 1.00 90.31 235 HIS A O 1
ATOM 1821 N N . THR A 1 236 ? 21.559 -8.340 -2.992 1.00 89.25 236 THR A N 1
ATOM 1822 C CA . THR A 1 236 ? 22.015 -9.715 -2.745 1.00 89.25 236 THR A CA 1
ATOM 1823 C C . THR A 1 236 ? 22.313 -10.465 -4.044 1.00 89.25 236 THR A C 1
ATOM 1825 O O . THR A 1 236 ? 23.260 -11.249 -4.106 1.00 89.25 236 THR A O 1
ATOM 1828 N N . GLN A 1 237 ? 21.584 -10.162 -5.124 1.00 89.69 237 GLN A N 1
ATOM 1829 C CA . GLN A 1 237 ? 21.844 -10.688 -6.471 1.00 89.69 237 GLN A CA 1
ATOM 1830 C C . GLN A 1 237 ? 23.103 -10.094 -7.132 1.00 89.69 237 GLN A C 1
ATOM 1832 O O . GLN A 1 237 ? 23.513 -10.555 -8.199 1.00 89.69 237 GLN A O 1
ATOM 1837 N N . GLY A 1 238 ? 23.729 -9.077 -6.529 1.00 86.81 238 GLY A N 1
ATOM 1838 C CA . GLY A 1 238 ? 24.894 -8.389 -7.089 1.00 86.81 238 GLY A CA 1
ATOM 1839 C C . GLY A 1 238 ? 24.582 -7.534 -8.322 1.00 86.81 238 GLY A C 1
ATOM 1840 O O . GLY A 1 238 ? 25.504 -7.084 -9.001 1.00 86.81 238 GLY A O 1
ATOM 1841 N N . GLU A 1 239 ? 23.300 -7.301 -8.623 1.00 87.00 239 GLU A N 1
ATOM 1842 C CA . GLU A 1 239 ? 22.867 -6.424 -9.716 1.00 87.00 239 GLU A CA 1
ATOM 1843 C C . GLU A 1 239 ? 23.059 -4.944 -9.363 1.00 87.00 239 GLU A C 1
ATOM 1845 O O . GLU A 1 239 ? 23.218 -4.109 -10.257 1.00 87.00 239 GLU A O 1
ATOM 1850 N N . MET A 1 240 ? 23.064 -4.616 -8.067 1.00 86.62 240 MET A N 1
ATOM 1851 C CA . MET A 1 240 ? 23.336 -3.273 -7.579 1.00 86.62 240 MET A CA 1
ATOM 1852 C C . MET A 1 240 ? 24.077 -3.303 -6.241 1.00 86.62 240 MET A C 1
ATOM 1854 O O . MET A 1 240 ? 23.574 -3.825 -5.260 1.00 86.62 240 MET A O 1
ATOM 1858 N N . ILE A 1 241 ? 25.290 -2.755 -6.186 1.00 85.50 241 ILE A N 1
ATOM 1859 C CA . ILE A 1 241 ? 26.089 -2.749 -4.953 1.00 85.50 241 ILE A CA 1
ATOM 1860 C C . ILE A 1 241 ? 25.755 -1.490 -4.155 1.00 85.50 241 ILE A C 1
ATOM 1862 O O . ILE A 1 241 ? 25.985 -0.376 -4.630 1.00 85.50 241 ILE A O 1
ATOM 1866 N N . PHE A 1 242 ? 25.259 -1.665 -2.932 1.00 86.75 242 PHE A N 1
ATOM 1867 C CA . PHE A 1 242 ? 25.065 -0.565 -1.998 1.00 86.75 242 PHE A CA 1
ATOM 1868 C C . PHE A 1 242 ? 26.418 -0.164 -1.434 1.00 86.75 242 PHE A C 1
ATOM 1870 O O . PHE A 1 242 ? 27.224 -1.006 -1.043 1.00 86.75 242 PHE A O 1
ATOM 1877 N N . SER A 1 243 ? 26.697 1.133 -1.435 1.00 83.19 243 SER A N 1
ATOM 1878 C CA . SER A 1 243 ? 27.886 1.669 -0.785 1.00 83.19 243 SER A CA 1
ATOM 1879 C C . SER A 1 243 ? 27.655 3.111 -0.359 1.00 83.19 243 SER A C 1
ATOM 1881 O O . SER A 1 243 ? 26.887 3.843 -0.990 1.00 83.19 243 SER A O 1
ATOM 1883 N N . GLY A 1 244 ? 28.325 3.509 0.724 1.00 89.19 244 GLY A N 1
ATOM 1884 C CA . GLY A 1 244 ? 28.217 4.855 1.282 1.00 89.19 244 GLY A CA 1
ATOM 1885 C C . GLY A 1 244 ? 26.789 5.178 1.719 1.00 89.19 244 GLY A C 1
ATOM 1886 O O . GLY A 1 244 ? 26.142 4.371 2.379 1.00 89.19 244 GLY A O 1
ATOM 1887 N N . GLU A 1 245 ? 26.303 6.344 1.300 1.00 88.19 245 GLU A N 1
ATOM 1888 C CA . GLU A 1 245 ? 24.994 6.900 1.674 1.00 88.19 245 GLU A CA 1
ATOM 1889 C C . GLU A 1 245 ? 23.820 5.956 1.370 1.00 88.19 245 GLU A C 1
ATOM 1891 O O . GLU A 1 245 ? 22.862 5.890 2.130 1.00 88.19 245 GLU A O 1
ATOM 1896 N N . MET A 1 246 ? 23.895 5.173 0.289 1.00 87.94 246 MET A N 1
ATOM 1897 C CA . MET A 1 246 ? 22.806 4.263 -0.074 1.00 87.94 246 MET A CA 1
ATOM 1898 C C . MET A 1 246 ? 22.686 3.065 0.874 1.00 87.94 246 MET A C 1
ATOM 1900 O O . MET A 1 246 ? 21.573 2.626 1.142 1.00 87.94 246 MET A O 1
ATOM 1904 N N . GLU A 1 247 ? 23.809 2.518 1.344 1.00 90.44 247 GLU A N 1
ATOM 1905 C CA . GLU A 1 247 ? 23.799 1.413 2.313 1.00 90.44 247 GLU A CA 1
ATOM 1906 C C . GLU A 1 247 ? 23.247 1.902 3.656 1.00 90.44 247 GLU A C 1
ATOM 1908 O O . GLU A 1 247 ? 22.440 1.217 4.276 1.00 90.44 247 GLU A O 1
ATOM 1913 N N . GLU A 1 248 ? 23.640 3.111 4.063 1.00 92.12 248 GLU A N 1
ATOM 1914 C CA . GLU A 1 248 ? 23.184 3.751 5.297 1.00 92.12 248 GLU A CA 1
ATOM 1915 C C . GLU A 1 248 ? 21.677 4.053 5.270 1.00 92.12 248 GLU A C 1
ATOM 1917 O O . GLU A 1 248 ? 20.981 3.656 6.197 1.00 92.12 248 GLU A O 1
ATOM 1922 N N . ASP A 1 249 ? 21.153 4.621 4.175 1.00 91.75 249 ASP A N 1
ATOM 1923 C CA . ASP A 1 249 ? 19.710 4.863 3.970 1.00 91.75 249 ASP A CA 1
ATOM 1924 C C . ASP A 1 249 ? 18.885 3.566 4.064 1.00 91.75 249 ASP A C 1
ATOM 1926 O O . ASP A 1 249 ? 17.828 3.533 4.689 1.00 91.75 249 ASP A O 1
ATOM 1930 N N . VAL A 1 250 ? 19.363 2.457 3.485 1.00 92.94 250 VAL A N 1
ATOM 1931 C CA . VAL A 1 250 ? 18.638 1.174 3.559 1.00 92.94 250 VAL A CA 1
ATOM 1932 C C . VAL A 1 250 ? 18.726 0.560 4.961 1.00 92.94 250 VAL A C 1
ATOM 1934 O O . VAL A 1 250 ? 17.729 0.025 5.446 1.00 92.94 250 VAL A O 1
ATOM 1937 N N . LEU A 1 251 ? 19.881 0.649 5.629 1.00 94.38 251 LEU A N 1
ATOM 1938 C CA . LEU A 1 251 ? 20.041 0.197 7.017 1.00 94.38 251 LEU A CA 1
ATOM 1939 C C . LEU A 1 251 ? 19.130 0.978 7.972 1.00 94.38 251 LEU A C 1
ATOM 1941 O O . LEU A 1 251 ? 18.486 0.368 8.825 1.00 94.38 251 LEU A O 1
ATOM 1945 N N . GLU A 1 252 ? 19.048 2.299 7.808 1.00 95.25 252 GLU A N 1
ATOM 1946 C CA . GLU A 1 252 ? 18.174 3.168 8.597 1.00 95.25 252 GLU A CA 1
ATOM 1947 C C . GLU A 1 252 ? 16.707 2.760 8.430 1.00 95.25 252 GLU A C 1
ATOM 1949 O O . GLU A 1 252 ? 16.045 2.466 9.423 1.00 95.25 252 GLU A O 1
ATOM 1954 N N . ARG A 1 253 ? 16.228 2.596 7.189 1.00 93.69 253 ARG A N 1
ATOM 1955 C CA . ARG A 1 253 ? 14.846 2.164 6.899 1.00 93.69 253 ARG A CA 1
ATOM 1956 C C . ARG A 1 253 ? 14.497 0.799 7.488 1.00 93.69 253 ARG A C 1
ATOM 1958 O O . ARG A 1 253 ? 13.407 0.610 8.031 1.00 93.69 253 ARG A O 1
ATOM 1965 N N . VAL A 1 254 ? 15.403 -0.177 7.388 1.00 95.38 254 VAL A N 1
ATOM 1966 C CA . VAL A 1 254 ? 15.188 -1.499 8.004 1.00 95.38 254 VAL A CA 1
ATOM 1967 C C . VAL A 1 254 ? 15.164 -1.373 9.532 1.00 95.38 254 VAL A C 1
ATOM 1969 O O . VAL A 1 254 ? 14.314 -1.985 10.181 1.00 95.38 254 VAL A O 1
ATOM 1972 N N . GLY A 1 255 ? 16.030 -0.536 10.108 1.00 95.62 255 GLY A N 1
ATOM 1973 C CA . GLY A 1 255 ? 16.027 -0.215 11.534 1.00 95.62 255 GLY A CA 1
ATOM 1974 C C . GLY A 1 255 ? 14.725 0.437 12.008 1.00 95.62 255 GLY A C 1
ATOM 1975 O O . GLY A 1 255 ? 14.175 0.026 13.031 1.00 95.62 255 GLY A O 1
ATOM 1976 N N . GLU A 1 256 ? 14.186 1.393 11.250 1.00 93.69 256 GLU A N 1
ATOM 1977 C CA . GLU A 1 256 ? 12.890 2.022 11.525 1.00 93.69 256 GLU A CA 1
ATOM 1978 C C . GLU A 1 256 ? 11.758 0.990 11.535 1.00 93.69 256 GLU A C 1
ATOM 1980 O O . GLU A 1 256 ? 10.976 0.944 12.489 1.00 93.69 256 GLU A O 1
ATOM 1985 N N . LYS A 1 257 ? 11.706 0.093 10.540 1.00 94.06 257 LYS A N 1
ATOM 1986 C CA . LYS A 1 257 ? 10.718 -0.997 10.510 1.00 94.06 257 LYS A CA 1
ATOM 1987 C C . LYS A 1 257 ? 10.843 -1.938 11.700 1.00 94.06 257 LYS A C 1
ATOM 1989 O O . LYS A 1 257 ? 9.828 -2.288 12.301 1.00 94.06 257 LYS A O 1
ATOM 1994 N N . ILE A 1 258 ? 12.063 -2.318 12.076 1.00 96.00 258 ILE A N 1
ATOM 1995 C CA . ILE A 1 258 ? 12.305 -3.121 13.281 1.00 96.00 258 ILE A CA 1
ATOM 1996 C C . ILE A 1 258 ? 11.769 -2.398 14.522 1.00 96.00 258 ILE A C 1
ATOM 1998 O O . ILE A 1 258 ? 11.108 -3.024 15.349 1.00 96.00 258 ILE A O 1
ATOM 2002 N N . GLY A 1 259 ? 12.000 -1.088 14.638 1.00 93.62 259 GLY A N 1
ATOM 2003 C CA . GLY A 1 259 ? 11.473 -0.269 15.730 1.00 93.62 259 GLY A CA 1
ATOM 2004 C C . GLY A 1 259 ? 9.941 -0.226 15.763 1.00 93.62 259 GLY A C 1
ATOM 2005 O O . GLY A 1 259 ? 9.342 -0.372 16.828 1.00 93.62 259 GLY A O 1
ATOM 2006 N N . ILE A 1 260 ? 9.290 -0.096 14.603 1.00 90.62 260 ILE A N 1
ATOM 2007 C CA . ILE A 1 260 ? 7.823 -0.133 14.490 1.00 90.62 260 ILE A CA 1
ATOM 2008 C C . ILE A 1 260 ? 7.278 -1.498 14.931 1.00 90.62 260 ILE A C 1
ATOM 2010 O O . ILE A 1 260 ? 6.329 -1.560 15.715 1.00 90.62 260 ILE A O 1
ATOM 2014 N N . VAL A 1 261 ? 7.874 -2.597 14.459 1.00 93.25 261 VAL A N 1
ATOM 2015 C CA . VAL A 1 261 ? 7.450 -3.954 14.839 1.00 93.25 261 VAL A CA 1
ATOM 2016 C C . VAL A 1 261 ? 7.714 -4.212 16.324 1.00 93.25 261 VAL A C 1
ATOM 2018 O O . VAL A 1 261 ? 6.885 -4.832 16.979 1.00 93.25 261 VAL A O 1
ATOM 2021 N N . GLU A 1 262 ? 8.795 -3.679 16.899 1.00 94.75 262 GLU A N 1
ATOM 2022 C CA . GLU A 1 262 ? 9.084 -3.799 18.335 1.00 94.75 262 GLU A CA 1
ATOM 2023 C C . GLU A 1 262 ? 7.985 -3.195 19.203 1.00 94.75 262 GLU A C 1
ATOM 2025 O O . GLU A 1 262 ? 7.546 -3.816 20.174 1.00 94.75 262 GLU A O 1
ATOM 2030 N N . VAL A 1 263 ? 7.521 -2.002 18.833 1.00 93.38 263 VAL A N 1
ATOM 2031 C CA . VAL A 1 263 ? 6.397 -1.349 19.503 1.00 93.38 263 VAL A CA 1
ATOM 2032 C C . VAL A 1 263 ? 5.146 -2.225 19.422 1.00 93.38 263 VAL A C 1
ATOM 2034 O O . VAL A 1 263 ? 4.519 -2.463 20.453 1.00 93.38 263 VAL A O 1
ATOM 2037 N N . LYS A 1 264 ? 4.814 -2.751 18.233 1.00 90.00 264 LYS A N 1
ATOM 2038 C CA . LYS A 1 264 ? 3.632 -3.610 18.034 1.00 90.00 264 LYS A CA 1
ATOM 2039 C C . LYS A 1 264 ? 3.720 -4.914 18.830 1.00 90.00 264 LYS A C 1
ATOM 2041 O O . LYS A 1 264 ? 2.759 -5.297 19.485 1.00 90.00 264 LYS A O 1
ATOM 2046 N N . VAL A 1 265 ? 4.881 -5.573 18.840 1.00 93.94 265 VAL A N 1
ATOM 2047 C CA . VAL A 1 265 ? 5.118 -6.778 19.654 1.00 93.94 265 VAL A CA 1
ATOM 2048 C C . VAL A 1 265 ? 4.867 -6.476 21.132 1.00 93.94 265 VAL A C 1
ATOM 2050 O O . VAL A 1 265 ? 4.166 -7.233 21.802 1.00 93.94 265 VAL A O 1
ATOM 2053 N N . ALA A 1 266 ? 5.413 -5.372 21.650 1.00 92.31 266 ALA A N 1
ATOM 2054 C CA . ALA A 1 266 ? 5.229 -4.990 23.047 1.00 92.31 266 ALA A CA 1
ATOM 2055 C C . ALA A 1 266 ? 3.764 -4.652 23.375 1.00 92.31 266 ALA A C 1
ATOM 2057 O O . ALA A 1 266 ? 3.273 -5.035 24.438 1.00 92.31 266 ALA A O 1
ATOM 2058 N N . GLU A 1 267 ? 3.068 -3.968 22.464 1.00 90.31 267 GLU A N 1
ATOM 2059 C CA . GLU A 1 267 ? 1.644 -3.655 22.590 1.00 90.31 267 GLU A CA 1
ATOM 2060 C C . GLU A 1 267 ? 0.798 -4.929 22.662 1.00 90.31 267 GLU A C 1
ATOM 2062 O O . GLU A 1 267 ? 0.043 -5.101 23.618 1.00 90.31 267 GLU A O 1
ATOM 2067 N N . VAL A 1 268 ? 0.979 -5.860 21.723 1.00 89.75 268 VAL A N 1
ATOM 2068 C CA . VAL A 1 268 ? 0.227 -7.122 21.686 1.00 89.75 268 VAL A CA 1
ATOM 2069 C C . VAL A 1 268 ? 0.540 -7.996 22.897 1.00 89.75 268 VAL A C 1
ATOM 2071 O O . VAL A 1 268 ? -0.375 -8.560 23.490 1.00 89.75 268 VAL A O 1
ATOM 2074 N N . GLN A 1 269 ? 1.798 -8.061 23.348 1.00 89.19 269 GLN A N 1
ATOM 2075 C CA . GLN A 1 269 ? 2.147 -8.759 24.593 1.00 89.19 269 GLN A CA 1
ATOM 2076 C C . GLN A 1 269 ? 1.405 -8.180 25.807 1.00 89.19 269 GLN A C 1
ATOM 2078 O O . GLN A 1 269 ? 0.907 -8.939 26.641 1.00 89.19 269 GLN A O 1
ATOM 2083 N N . GLY A 1 270 ? 1.324 -6.849 25.906 1.00 87.06 270 GLY A N 1
ATOM 2084 C CA . GLY A 1 270 ? 0.577 -6.169 26.964 1.00 87.06 270 GLY A CA 1
ATOM 2085 C C . GLY A 1 270 ? -0.920 -6.456 26.879 1.00 87.06 270 GLY A C 1
ATOM 2086 O O . GLY A 1 270 ? -1.516 -6.895 27.858 1.00 87.06 270 GLY A O 1
ATOM 2087 N N . GLN A 1 271 ? -1.507 -6.302 25.691 1.00 85.94 271 GLN A N 1
ATOM 2088 C CA . GLN A 1 271 ? -2.927 -6.558 25.449 1.00 85.94 271 GLN A CA 1
ATOM 2089 C C . GLN A 1 271 ? -3.316 -8.000 25.786 1.00 85.94 271 GLN A C 1
ATOM 2091 O O . GLN A 1 271 ? -4.303 -8.210 26.484 1.00 85.94 271 GLN A O 1
ATOM 2096 N N . VAL A 1 272 ? -2.532 -8.989 25.344 1.00 85.00 272 VAL A N 1
ATOM 2097 C CA . VAL A 1 272 ? -2.793 -10.408 25.628 1.00 85.00 272 VAL A CA 1
ATOM 2098 C C . VAL A 1 272 ? -2.673 -10.711 27.125 1.00 85.00 272 VAL A C 1
ATOM 2100 O O . VAL A 1 272 ? -3.471 -11.484 27.655 1.00 85.00 272 VAL A O 1
ATOM 2103 N N . SER A 1 273 ? -1.729 -10.070 27.820 1.00 83.25 273 SER A N 1
ATOM 2104 C CA . SER A 1 273 ? -1.542 -10.227 29.271 1.00 83.25 273 SER A CA 1
ATOM 2105 C C . SER A 1 273 ? -2.669 -9.591 30.095 1.00 83.25 273 SER A C 1
ATOM 2107 O O . SER A 1 273 ? -3.035 -10.122 31.144 1.00 83.25 273 SER A O 1
ATOM 2109 N N . ASP A 1 274 ? -3.225 -8.474 29.620 1.00 82.06 274 ASP A N 1
ATOM 2110 C CA . ASP A 1 274 ? -4.261 -7.693 30.307 1.00 82.06 274 ASP A CA 1
ATOM 2111 C C . ASP A 1 274 ? -5.695 -8.165 29.996 1.00 82.06 274 ASP A C 1
ATOM 2113 O O . ASP A 1 274 ? -6.663 -7.625 30.550 1.00 82.06 274 ASP A O 1
ATOM 2117 N N . LEU A 1 275 ? -5.861 -9.186 29.141 1.00 80.31 275 LEU A N 1
ATOM 2118 C CA . LEU A 1 275 ? -7.159 -9.791 28.837 1.00 80.31 275 LEU A CA 1
ATOM 2119 C C . LEU A 1 275 ? -7.823 -10.315 30.117 1.00 80.31 275 LEU A C 1
ATOM 2121 O O . LEU A 1 275 ? -7.497 -11.370 30.660 1.00 80.31 275 LEU A O 1
ATOM 2125 N N . THR A 1 276 ? -8.816 -9.566 30.578 1.00 67.44 276 THR A N 1
ATOM 2126 C CA . THR A 1 276 ? -9.721 -9.931 31.665 1.00 67.44 276 THR A CA 1
ATOM 2127 C C . THR A 1 276 ? -11.143 -9.911 31.106 1.00 67.44 276 THR A C 1
ATOM 2129 O O . THR A 1 276 ? -11.437 -9.063 30.269 1.00 67.44 276 THR A O 1
ATOM 2132 N N . LEU A 1 277 ? -12.016 -10.817 31.580 1.00 66.06 277 LEU A N 1
ATOM 2133 C CA . LEU A 1 277 ? -13.387 -11.153 31.101 1.00 66.06 277 LEU A CA 1
ATOM 2134 C C . LEU A 1 277 ? -13.413 -12.430 30.249 1.00 66.06 277 LEU A C 1
ATOM 2136 O O . LEU A 1 277 ? -12.335 -12.849 29.849 1.00 66.06 277 LEU A O 1
ATOM 2140 N N . PRO A 1 278 ? -14.557 -13.154 30.120 1.00 66.06 278 PRO A N 1
ATOM 2141 C CA . PRO A 1 278 ? -14.499 -14.568 29.772 1.00 66.06 278 PRO A CA 1
ATOM 2142 C C . PRO A 1 278 ? -13.728 -14.708 28.461 1.00 66.06 278 PRO A C 1
ATOM 2144 O O . PRO A 1 278 ? -14.080 -14.079 27.469 1.00 66.06 278 PRO A O 1
ATOM 2147 N N . VAL A 1 279 ? -12.644 -15.477 28.518 1.00 75.69 279 VAL A N 1
ATOM 2148 C CA . VAL A 1 279 ? -11.701 -15.761 27.434 1.00 75.69 279 VAL A CA 1
ATOM 2149 C C . VAL A 1 279 ? -11.375 -17.244 27.491 1.00 75.69 279 VAL A C 1
ATOM 2151 O O . VAL A 1 279 ? -11.370 -17.833 28.575 1.00 75.69 279 VAL A O 1
ATOM 2154 N N . ASP A 1 280 ? -11.129 -17.860 26.337 1.00 80.31 280 ASP A N 1
ATOM 2155 C CA . ASP A 1 280 ? -10.607 -19.226 26.274 1.00 80.31 280 ASP A CA 1
ATOM 2156 C C . ASP A 1 280 ? -9.142 -19.249 26.764 1.00 80.31 280 ASP A C 1
ATOM 2158 O O . ASP A 1 280 ? -8.263 -18.750 26.055 1.00 80.31 280 ASP A O 1
ATOM 2162 N N . PRO A 1 281 ? -8.835 -19.849 27.936 1.00 82.88 281 PRO A N 1
ATOM 2163 C CA . PRO A 1 281 ? -7.484 -19.833 28.495 1.00 82.88 281 PRO A CA 1
ATOM 2164 C C . PRO A 1 281 ? -6.452 -20.538 27.609 1.00 82.88 281 PRO A C 1
ATOM 2166 O O . PRO A 1 281 ? -5.268 -20.204 27.664 1.00 82.88 281 PRO A O 1
ATOM 2169 N N . ALA A 1 282 ? -6.878 -21.521 26.808 1.00 86.06 282 ALA A N 1
ATOM 2170 C CA . ALA A 1 282 ? -5.985 -22.206 25.883 1.00 86.06 282 ALA A CA 1
ATOM 2171 C C . ALA A 1 282 ? -5.605 -21.283 24.720 1.00 86.06 282 ALA A C 1
ATOM 2173 O O . ALA A 1 282 ? -4.425 -21.174 24.393 1.00 86.06 282 ALA A O 1
ATOM 2174 N N . ALA A 1 283 ? -6.578 -20.572 24.145 1.00 85.94 283 ALA A N 1
ATOM 2175 C CA . ALA A 1 283 ? -6.334 -19.606 23.078 1.00 85.94 283 ALA A CA 1
ATOM 2176 C C . ALA A 1 283 ? -5.494 -18.411 23.560 1.00 85.94 283 ALA A C 1
ATOM 2178 O O . ALA A 1 283 ? -4.557 -18.017 22.870 1.00 85.94 283 ALA A O 1
ATOM 2179 N N . THR A 1 284 ? -5.738 -17.893 24.770 1.00 85.56 284 THR A N 1
ATOM 2180 C CA . THR A 1 284 ? -4.910 -16.825 25.361 1.00 85.56 284 THR A CA 1
ATOM 2181 C C . THR A 1 284 ? -3.460 -17.273 25.568 1.00 85.56 284 THR A C 1
ATOM 2183 O O . THR A 1 284 ? -2.537 -16.512 25.282 1.00 85.56 284 THR A O 1
ATOM 2186 N N . LEU A 1 285 ? -3.230 -18.521 26.002 1.00 88.19 285 LEU A N 1
ATOM 2187 C CA . LEU A 1 285 ? -1.875 -19.070 26.115 1.00 88.19 285 LEU A CA 1
ATOM 2188 C C . LEU A 1 285 ? -1.182 -19.157 24.749 1.00 88.19 285 LEU A C 1
ATOM 2190 O O . LEU A 1 285 ? -0.007 -18.813 24.648 1.00 88.19 285 LEU A O 1
ATOM 2194 N N . VAL A 1 286 ? -1.895 -19.601 23.710 1.00 91.88 286 VAL A N 1
ATOM 2195 C CA . VAL A 1 286 ? -1.345 -19.659 22.348 1.00 91.88 286 VAL A CA 1
ATOM 2196 C C . VAL A 1 286 ? -1.014 -18.252 21.848 1.00 91.88 286 VAL A C 1
ATOM 2198 O O . VAL A 1 286 ? 0.099 -18.045 21.379 1.00 91.88 286 VAL A O 1
ATOM 2201 N N . ALA A 1 287 ? -1.911 -17.275 22.020 1.00 90.88 287 ALA A N 1
ATOM 2202 C CA . ALA A 1 287 ? -1.652 -15.884 21.644 1.00 90.88 287 ALA A CA 1
ATOM 2203 C C . ALA A 1 287 ? -0.392 -15.331 22.331 1.00 90.88 287 ALA A C 1
ATOM 2205 O O . ALA A 1 287 ? 0.455 -14.725 21.675 1.00 90.88 287 ALA A O 1
ATOM 2206 N N . GLN A 1 288 ? -0.221 -15.604 23.630 1.00 91.75 288 GLN A N 1
ATOM 2207 C CA . GLN A 1 288 ? 0.963 -15.172 24.374 1.00 91.75 288 GLN A CA 1
ATOM 2208 C C . GLN A 1 288 ? 2.238 -15.838 23.845 1.00 91.75 288 GLN A C 1
ATOM 2210 O O . GLN A 1 288 ? 3.243 -15.164 23.632 1.00 91.75 288 GLN A O 1
ATOM 2215 N N . GLN A 1 289 ? 2.201 -17.150 23.593 1.00 94.38 289 GLN A N 1
ATOM 2216 C CA . GLN A 1 289 ? 3.337 -17.883 23.029 1.00 94.38 289 GLN A CA 1
ATOM 2217 C C . GLN A 1 289 ? 3.723 -17.362 21.643 1.00 94.38 289 GLN A C 1
ATOM 2219 O O . GLN A 1 289 ? 4.912 -17.219 21.360 1.00 94.38 289 GLN A O 1
ATOM 2224 N N . THR A 1 290 ? 2.745 -17.053 20.791 1.00 94.56 290 THR A N 1
ATOM 2225 C CA . THR A 1 290 ? 2.983 -16.470 19.467 1.00 94.56 290 THR A CA 1
ATOM 2226 C C . THR A 1 290 ? 3.596 -15.070 19.580 1.00 94.56 290 THR A C 1
ATOM 2228 O O . THR A 1 290 ? 4.562 -14.772 18.879 1.00 94.56 290 THR A O 1
ATOM 2231 N N . ALA A 1 291 ? 3.120 -14.232 20.507 1.00 93.75 291 ALA A N 1
ATOM 2232 C CA . ALA A 1 291 ? 3.707 -12.914 20.762 1.00 93.75 291 ALA A CA 1
ATOM 2233 C C . ALA A 1 291 ? 5.151 -13.010 21.303 1.00 93.75 291 ALA A C 1
ATOM 2235 O O . ALA A 1 291 ? 6.032 -12.248 20.896 1.00 93.75 291 ALA A O 1
ATOM 2236 N N . ASP A 1 292 ? 5.432 -13.987 22.170 1.00 94.88 292 ASP A N 1
ATOM 2237 C CA . ASP A 1 292 ? 6.784 -14.254 22.672 1.00 94.88 292 ASP A CA 1
ATOM 2238 C C . ASP A 1 292 ? 7.720 -14.748 21.557 1.00 94.88 292 ASP A C 1
ATOM 2240 O O . ASP A 1 292 ? 8.876 -14.325 21.487 1.00 94.88 292 ASP A O 1
ATOM 2244 N N . GLN A 1 293 ? 7.227 -15.595 20.646 1.00 96.62 293 GLN A N 1
ATOM 2245 C CA . GLN A 1 293 ? 7.967 -16.007 19.449 1.00 96.62 293 GLN A CA 1
ATOM 2246 C C . GLN A 1 293 ? 8.275 -14.815 18.539 1.00 96.62 293 GLN A C 1
ATOM 2248 O O . GLN A 1 293 ? 9.420 -14.670 18.109 1.00 96.62 293 GLN A O 1
ATOM 2253 N N . ALA A 1 294 ? 7.304 -13.927 18.305 1.00 96.81 294 ALA A N 1
ATOM 2254 C CA . ALA A 1 294 ? 7.507 -12.714 17.514 1.00 96.81 294 ALA A CA 1
ATOM 2255 C C . ALA A 1 294 ? 8.656 -11.861 18.072 1.00 96.81 294 ALA A C 1
ATOM 2257 O O . ALA A 1 294 ? 9.499 -11.379 17.313 1.00 96.81 294 ALA A O 1
ATOM 2258 N N . LYS A 1 295 ? 8.741 -11.733 19.402 1.00 97.44 295 LYS A N 1
ATOM 2259 C CA . LYS A 1 295 ? 9.826 -11.018 20.086 1.00 97.44 295 LYS A CA 1
ATOM 2260 C C . LYS A 1 295 ? 11.194 -11.669 19.894 1.00 97.44 295 LYS A C 1
ATOM 2262 O O . LYS A 1 295 ? 12.180 -10.957 19.714 1.00 97.44 295 LYS A O 1
ATOM 2267 N N . VAL A 1 296 ? 11.266 -13.000 19.945 1.00 97.94 296 VAL A N 1
ATOM 2268 C CA . VAL A 1 296 ? 12.518 -13.740 19.710 1.00 97.94 296 VAL A CA 1
ATOM 2269 C C . VAL A 1 296 ? 13.005 -13.514 18.281 1.00 97.94 296 VAL A C 1
ATOM 2271 O O . VAL A 1 296 ? 14.149 -13.110 18.091 1.00 97.94 296 VAL A O 1
ATOM 2274 N N . VAL A 1 297 ? 12.121 -13.684 17.295 1.00 97.81 297 VAL A N 1
ATOM 2275 C CA . VAL A 1 297 ? 12.431 -13.465 15.873 1.00 97.81 297 VAL A CA 1
ATOM 2276 C C . VAL A 1 297 ? 12.853 -12.014 15.612 1.00 97.81 297 VAL A C 1
ATOM 2278 O O . VAL A 1 297 ? 13.782 -11.764 14.847 1.00 97.81 297 VAL A O 1
ATOM 2281 N N . LEU A 1 298 ? 12.242 -11.041 16.294 1.00 97.38 298 LEU A N 1
ATOM 2282 C CA . LEU A 1 298 ? 12.657 -9.641 16.190 1.00 97.38 298 LEU A CA 1
ATOM 2283 C C . LEU A 1 298 ? 14.055 -9.388 16.779 1.00 97.38 298 LEU A C 1
ATOM 2285 O O . LEU A 1 298 ? 14.786 -8.526 16.296 1.00 97.38 298 LEU A O 1
ATOM 2289 N N . GLY A 1 299 ? 14.446 -10.147 17.806 1.00 97.38 299 GLY A N 1
ATOM 2290 C CA . GLY A 1 299 ? 15.816 -10.151 18.320 1.00 97.38 299 GLY A CA 1
ATOM 2291 C C . GLY A 1 299 ? 16.824 -10.621 17.268 1.00 97.38 299 GLY A C 1
ATOM 2292 O O . GLY A 1 299 ? 17.856 -9.977 17.093 1.00 97.38 299 GLY A O 1
ATOM 2293 N N . GLU A 1 300 ? 16.488 -11.674 16.515 1.00 97.75 300 GLU A N 1
ATOM 2294 C CA . GLU A 1 300 ? 17.298 -12.151 15.381 1.00 97.75 300 GLU A CA 1
ATOM 2295 C C . GLU A 1 300 ? 17.402 -11.085 14.276 1.00 97.75 300 GLU A C 1
ATOM 2297 O O . GLU A 1 300 ? 18.475 -10.887 13.710 1.00 97.75 300 GLU A O 1
ATOM 2302 N N . ALA A 1 301 ? 16.315 -10.351 14.001 1.00 98.00 301 ALA A N 1
ATOM 2303 C CA . ALA A 1 301 ? 16.317 -9.254 13.030 1.00 98.00 301 ALA A CA 1
ATOM 2304 C C . ALA A 1 301 ? 17.285 -8.123 13.422 1.00 98.00 301 ALA A C 1
ATOM 2306 O O . ALA A 1 301 ? 18.024 -7.617 12.578 1.00 98.00 301 ALA A O 1
ATOM 2307 N N . LYS A 1 302 ? 17.310 -7.749 14.708 1.00 97.94 302 LYS A N 1
ATOM 2308 C CA . LYS A 1 302 ? 18.225 -6.731 15.250 1.00 97.94 302 LYS A CA 1
ATOM 2309 C C . LYS A 1 302 ? 19.682 -7.163 15.164 1.00 97.94 302 LYS A C 1
ATOM 2311 O O . LYS A 1 302 ? 20.520 -6.391 14.714 1.00 97.94 302 LYS A O 1
ATOM 2316 N N . GLU A 1 303 ? 19.969 -8.402 15.552 1.00 98.00 303 GLU A N 1
ATOM 2317 C CA . GLU A 1 303 ? 21.321 -8.952 15.463 1.00 98.00 303 GLU A CA 1
ATOM 2318 C C . GLU A 1 303 ? 21.811 -9.004 14.006 1.00 98.00 303 GLU A C 1
ATOM 2320 O O . GLU A 1 303 ? 22.957 -8.656 13.725 1.00 98.00 303 GLU A O 1
ATOM 2325 N N . ALA A 1 304 ? 20.938 -9.371 13.063 1.00 97.44 304 ALA A N 1
ATOM 2326 C CA . ALA A 1 304 ? 21.254 -9.334 11.639 1.00 97.44 304 ALA A CA 1
ATOM 2327 C C . ALA A 1 304 ? 21.505 -7.903 11.129 1.00 97.44 304 ALA A C 1
ATOM 2329 O O . ALA A 1 304 ? 22.446 -7.687 10.363 1.00 97.44 304 ALA A O 1
ATOM 2330 N N . LEU A 1 305 ? 20.726 -6.915 11.590 1.00 96.62 305 LEU A N 1
ATOM 2331 C CA . LEU A 1 305 ? 20.945 -5.506 11.251 1.00 96.62 305 LEU A CA 1
ATOM 2332 C C . LEU A 1 305 ? 22.309 -5.007 11.757 1.00 96.62 305 LEU A C 1
ATOM 2334 O O . LEU A 1 305 ? 23.035 -4.360 11.003 1.00 96.62 305 LEU A O 1
ATOM 2338 N N . ASP A 1 306 ? 22.695 -5.367 12.985 1.00 96.19 306 ASP A N 1
ATOM 2339 C CA . ASP A 1 306 ? 24.011 -5.038 13.558 1.00 96.19 306 ASP A CA 1
ATOM 2340 C C . ASP A 1 306 ? 25.164 -5.664 12.754 1.00 96.19 306 ASP A C 1
ATOM 2342 O O . ASP A 1 306 ? 26.247 -5.087 12.627 1.00 96.19 306 ASP A O 1
ATOM 2346 N N . GLN A 1 307 ? 24.923 -6.841 12.169 1.00 95.81 307 GLN A N 1
ATOM 2347 C CA . GLN A 1 307 ? 25.850 -7.524 11.263 1.00 95.81 307 GLN A CA 1
ATOM 2348 C C . GLN A 1 307 ? 25.802 -6.987 9.823 1.00 95.81 307 GLN A C 1
ATOM 2350 O O . GLN A 1 307 ? 26.582 -7.443 8.985 1.00 95.81 307 GLN A O 1
ATOM 2355 N N . LYS A 1 308 ? 24.933 -6.005 9.539 1.00 94.31 308 LYS A N 1
ATOM 2356 C CA . LYS A 1 308 ? 24.649 -5.456 8.203 1.00 94.31 308 LYS A CA 1
ATOM 2357 C C . LYS A 1 308 ? 24.118 -6.490 7.204 1.00 94.31 308 LYS A C 1
ATOM 2359 O O . LYS A 1 308 ? 24.222 -6.300 5.991 1.00 94.31 308 LYS A O 1
ATOM 2364 N N . ASP A 1 309 ? 23.528 -7.573 7.699 1.00 95.06 309 ASP A N 1
ATOM 2365 C CA . ASP A 1 309 ? 22.848 -8.566 6.876 1.00 95.06 309 ASP A CA 1
ATOM 2366 C C . ASP A 1 309 ? 21.402 -8.120 6.624 1.00 95.06 309 ASP A C 1
ATOM 2368 O O . ASP A 1 309 ? 20.469 -8.470 7.349 1.00 95.06 309 ASP A O 1
ATOM 2372 N N . LEU A 1 310 ? 21.231 -7.288 5.593 1.00 94.44 310 LEU A N 1
ATOM 2373 C CA . LEU A 1 310 ? 19.939 -6.706 5.217 1.00 94.44 310 LEU A CA 1
ATOM 2374 C C . LEU A 1 310 ? 18.889 -7.761 4.839 1.00 94.44 310 LEU A C 1
ATOM 2376 O O . LEU A 1 310 ? 17.702 -7.552 5.086 1.00 94.44 310 LEU A O 1
ATOM 2380 N N . GLU A 1 311 ? 19.305 -8.878 4.237 1.00 94.19 311 GLU A N 1
ATOM 2381 C CA . GLU A 1 311 ? 18.390 -9.935 3.793 1.00 94.19 311 GLU A CA 1
ATOM 2382 C C . GLU A 1 311 ? 17.774 -10.650 4.991 1.00 94.19 311 GLU A C 1
ATOM 2384 O O . GLU A 1 311 ? 16.546 -10.772 5.083 1.00 94.19 311 GLU A O 1
ATOM 2389 N N . ILE A 1 312 ? 18.616 -11.069 5.939 1.00 96.88 312 ILE A N 1
ATOM 2390 C CA . ILE A 1 312 ? 18.150 -11.723 7.160 1.00 96.88 312 ILE A CA 1
ATOM 2391 C C . ILE A 1 312 ? 17.373 -10.729 8.024 1.00 96.88 312 ILE A C 1
ATOM 2393 O O . ILE A 1 312 ? 16.280 -11.067 8.480 1.00 96.88 312 ILE A O 1
ATOM 2397 N N . ALA A 1 313 ? 17.876 -9.501 8.201 1.00 97.56 313 ALA A N 1
ATOM 2398 C CA . ALA A 1 313 ? 17.215 -8.479 9.011 1.00 97.56 313 ALA A CA 1
ATOM 2399 C C . ALA A 1 313 ? 15.787 -8.203 8.521 1.00 97.56 313 ALA A C 1
ATOM 2401 O O . ALA A 1 313 ? 14.836 -8.269 9.304 1.00 97.56 313 ALA A O 1
ATOM 2402 N N . LEU A 1 314 ? 15.605 -7.965 7.217 1.00 96.81 314 LEU A N 1
ATOM 2403 C CA . LEU A 1 314 ? 14.284 -7.691 6.654 1.00 96.81 314 LEU A CA 1
ATOM 2404 C C . LEU A 1 314 ? 13.371 -8.923 6.705 1.00 96.81 314 LEU A C 1
ATOM 2406 O O . LEU A 1 314 ? 12.220 -8.813 7.125 1.00 96.81 314 LEU A O 1
ATOM 2410 N N . THR A 1 315 ? 13.880 -10.104 6.342 1.00 97.44 315 THR A N 1
ATOM 2411 C CA . THR A 1 315 ? 13.092 -11.349 6.369 1.00 97.44 315 THR A CA 1
ATOM 2412 C C . THR A 1 315 ? 12.572 -11.646 7.773 1.00 97.44 315 THR A C 1
ATOM 2414 O O . THR A 1 315 ? 11.392 -11.949 7.949 1.00 97.44 315 THR A O 1
ATOM 2417 N N . LYS A 1 316 ? 13.427 -11.497 8.790 1.00 98.06 316 LYS A N 1
ATOM 2418 C CA . LYS A 1 316 ? 13.065 -11.709 10.196 1.00 98.06 316 LYS A CA 1
ATOM 2419 C C . LYS A 1 316 ? 12.115 -10.640 10.726 1.00 98.06 316 LYS A C 1
ATOM 2421 O O . LYS A 1 316 ? 11.220 -10.950 11.506 1.00 98.06 316 LYS A O 1
ATOM 2426 N N . THR A 1 317 ? 12.241 -9.404 10.252 1.00 97.69 317 THR A N 1
ATOM 2427 C CA . THR A 1 317 ? 11.281 -8.334 10.565 1.00 97.69 317 THR A CA 1
ATOM 2428 C C . THR A 1 317 ? 9.881 -8.678 10.052 1.00 97.69 317 THR A C 1
ATOM 2430 O O . THR A 1 317 ? 8.908 -8.576 10.800 1.00 97.69 317 THR A O 1
ATOM 2433 N N . ILE A 1 318 ? 9.780 -9.150 8.806 1.00 96.31 318 ILE A N 1
ATOM 2434 C CA . ILE A 1 318 ? 8.510 -9.569 8.196 1.00 96.31 318 ILE A CA 1
ATOM 2435 C C . ILE A 1 318 ? 7.941 -10.806 8.912 1.00 96.31 318 ILE A C 1
ATOM 2437 O O . ILE A 1 318 ? 6.752 -10.836 9.223 1.00 96.31 318 ILE A O 1
ATOM 2441 N N . GLU A 1 319 ? 8.777 -11.801 9.231 1.00 97.19 319 GLU A N 1
ATOM 2442 C CA . GLU A 1 319 ? 8.371 -12.996 9.991 1.00 97.19 319 GLU A CA 1
ATOM 2443 C C . GLU A 1 319 ? 7.810 -12.624 11.375 1.00 97.19 319 GLU A C 1
ATOM 2445 O O . GLU A 1 319 ? 6.740 -13.094 11.760 1.00 97.19 319 GLU A O 1
ATOM 2450 N N . SER A 1 320 ? 8.486 -11.729 12.102 1.00 97.31 320 SER A N 1
ATOM 2451 C CA . SER A 1 320 ? 8.012 -11.223 13.395 1.00 97.31 320 SER A CA 1
ATOM 2452 C C . SER A 1 320 ? 6.663 -10.509 13.267 1.00 97.31 320 SER A C 1
ATOM 2454 O O . SER A 1 320 ? 5.741 -10.800 14.025 1.00 97.31 320 SER A O 1
ATOM 2456 N N . LYS A 1 321 ? 6.504 -9.636 12.266 1.00 95.75 321 LYS A N 1
ATOM 2457 C CA . LYS A 1 321 ? 5.243 -8.929 11.989 1.00 95.75 321 LYS A CA 1
ATOM 2458 C C . LYS A 1 321 ? 4.083 -9.886 11.701 1.00 95.75 321 LYS A C 1
ATOM 2460 O O . LYS A 1 321 ? 2.973 -9.659 12.175 1.00 95.75 321 LYS A O 1
ATOM 2465 N N . GLU A 1 322 ? 4.326 -10.954 10.950 1.00 95.69 322 GLU A N 1
ATOM 2466 C CA . GLU A 1 322 ? 3.305 -11.962 10.660 1.00 95.69 322 GLU A CA 1
ATOM 2467 C C . GLU A 1 322 ? 2.889 -12.732 11.926 1.00 95.69 322 GLU A C 1
ATOM 2469 O O . GLU A 1 322 ? 1.702 -12.958 12.158 1.00 95.69 322 GLU A O 1
ATOM 2474 N N . LEU A 1 323 ? 3.841 -13.051 12.809 1.00 96.56 323 LEU A N 1
ATOM 2475 C CA . LEU A 1 323 ? 3.535 -13.632 14.120 1.00 96.56 323 LEU A CA 1
ATOM 2476 C C . LEU A 1 323 ? 2.719 -12.672 15.000 1.00 96.56 323 LEU A C 1
ATOM 2478 O O . LEU A 1 323 ? 1.799 -13.116 15.684 1.00 96.56 323 LEU A O 1
ATOM 2482 N N . VAL A 1 324 ? 2.994 -11.363 14.958 1.00 94.19 324 VAL A N 1
ATOM 2483 C CA . VAL A 1 324 ? 2.180 -10.352 15.661 1.00 94.19 324 VAL A CA 1
ATOM 2484 C C . VAL A 1 324 ? 0.732 -10.383 15.171 1.00 94.19 324 VAL A C 1
ATOM 2486 O O . VAL A 1 324 ? -0.173 -10.527 15.992 1.00 94.19 324 VAL A O 1
ATOM 2489 N N . LYS A 1 325 ? 0.504 -10.344 13.849 1.00 92.44 325 LYS A N 1
ATOM 2490 C CA . LYS A 1 325 ? -0.848 -10.437 13.262 1.00 92.44 325 LYS A CA 1
ATOM 2491 C C . LYS A 1 325 ? -1.571 -11.718 13.695 1.00 92.44 325 LYS A C 1
ATOM 2493 O O . LYS A 1 325 ? -2.758 -11.694 14.017 1.00 92.44 325 LYS A O 1
ATOM 2498 N N . GLN A 1 326 ? -0.859 -12.845 13.738 1.00 93.50 326 GLN A N 1
ATOM 2499 C CA . GLN A 1 326 ? -1.421 -14.113 14.208 1.00 93.50 326 GLN A CA 1
ATOM 2500 C C . GLN A 1 326 ? -1.796 -14.063 15.692 1.00 93.50 326 GLN A C 1
ATOM 2502 O O . GLN A 1 326 ? -2.880 -14.515 16.057 1.00 93.50 326 GLN A O 1
ATOM 2507 N N . ALA A 1 327 ? -0.941 -13.496 16.546 1.00 92.44 327 ALA A N 1
ATOM 2508 C CA . ALA A 1 327 ? -1.228 -13.344 17.970 1.00 92.44 327 ALA A CA 1
ATOM 2509 C C . ALA A 1 327 ? -2.464 -12.459 18.214 1.00 92.44 327 ALA A C 1
ATOM 2511 O O . ALA A 1 327 ? -3.324 -12.832 19.013 1.00 92.44 327 ALA A O 1
ATOM 2512 N N . GLU A 1 328 ? -2.595 -11.343 17.488 1.00 90.44 328 GLU A N 1
ATOM 2513 C CA . GLU A 1 328 ? -3.769 -10.458 17.537 1.00 90.44 328 GLU A CA 1
ATOM 2514 C C . GLU A 1 328 ? -5.054 -11.190 17.143 1.00 90.44 328 GLU A C 1
ATOM 2516 O O . GLU A 1 328 ? -6.062 -11.110 17.850 1.00 90.44 328 GLU A O 1
ATOM 2521 N N . GLN A 1 329 ? -5.019 -11.947 16.043 1.00 89.81 329 GLN A N 1
ATOM 2522 C CA . GLN A 1 329 ? -6.181 -12.699 15.574 1.00 89.81 329 GLN A CA 1
ATOM 2523 C C . GLN A 1 329 ? -6.601 -13.774 16.584 1.00 89.81 329 GLN A C 1
ATOM 2525 O O . GLN A 1 329 ? -7.782 -13.884 16.911 1.00 89.81 329 GLN A O 1
ATOM 2530 N N . ILE A 1 330 ? -5.644 -14.531 17.129 1.00 88.88 330 ILE A N 1
ATOM 2531 C CA . ILE A 1 330 ? -5.919 -15.561 18.143 1.00 88.88 330 ILE A CA 1
ATOM 2532 C C . ILE A 1 330 ? -6.499 -14.921 19.412 1.00 88.88 330 ILE A C 1
ATOM 2534 O O . ILE A 1 330 ? -7.435 -15.462 20.002 1.00 88.88 330 ILE A O 1
ATOM 2538 N N . ALA A 1 331 ? -5.988 -13.756 19.819 1.00 86.94 331 ALA A N 1
ATOM 2539 C CA . ALA A 1 331 ? -6.515 -13.006 20.955 1.00 86.94 331 ALA A CA 1
ATOM 2540 C C . ALA A 1 331 ? -7.958 -12.527 20.712 1.00 86.94 331 ALA A C 1
ATOM 2542 O O . ALA A 1 331 ? -8.813 -12.679 21.586 1.00 86.94 331 ALA A O 1
ATOM 2543 N N . ALA A 1 332 ? -8.262 -12.011 19.517 1.00 85.56 332 ALA A N 1
ATOM 2544 C CA . ALA A 1 332 ? -9.616 -11.609 19.135 1.00 85.56 332 ALA A CA 1
ATOM 2545 C C . ALA A 1 332 ? -10.595 -12.803 19.101 1.00 85.56 332 ALA A C 1
ATOM 2547 O O . ALA A 1 332 ? -11.736 -12.707 19.573 1.00 85.56 332 ALA A O 1
ATOM 2548 N N . ASP A 1 333 ? -10.140 -13.953 18.602 1.00 84.75 333 ASP A N 1
ATOM 2549 C CA . ASP A 1 333 ? -10.922 -15.190 18.557 1.00 84.75 333 ASP A CA 1
ATOM 2550 C C . ASP A 1 333 ? -11.189 -15.745 19.969 1.00 84.75 333 ASP A C 1
ATOM 2552 O O . ASP A 1 333 ? -12.297 -16.198 20.268 1.00 84.75 333 ASP A O 1
ATOM 2556 N N . ALA A 1 334 ? -10.224 -15.632 20.888 1.00 81.94 334 ALA A N 1
ATOM 2557 C CA . ALA A 1 334 ? -10.384 -16.051 22.283 1.00 81.94 334 ALA A CA 1
ATOM 2558 C C . ALA A 1 334 ? -11.525 -15.304 23.001 1.00 81.94 334 ALA A C 1
ATOM 2560 O O . ALA A 1 334 ? -12.243 -15.899 23.812 1.00 81.94 334 ALA A O 1
ATOM 2561 N N . ILE A 1 335 ? -11.719 -14.019 22.681 1.00 79.31 335 ILE A N 1
ATOM 2562 C CA . ILE A 1 335 ? -12.803 -13.181 23.218 1.00 79.31 335 ILE A CA 1
ATOM 2563 C C . ILE A 1 335 ? -14.158 -13.603 22.629 1.00 79.31 335 ILE A C 1
ATOM 2565 O O . ILE A 1 335 ? -15.146 -13.750 23.353 1.00 79.31 335 ILE A O 1
ATOM 2569 N N . THR A 1 336 ? -14.229 -13.817 21.312 1.00 76.00 336 THR A N 1
ATOM 2570 C CA . THR A 1 336 ? -15.491 -14.156 20.628 1.00 76.00 336 THR A CA 1
ATOM 2571 C C . THR A 1 336 ? -15.989 -15.562 20.962 1.00 76.00 336 THR A C 1
ATOM 2573 O O . THR A 1 336 ? -17.192 -15.755 21.158 1.00 76.00 336 THR A O 1
ATOM 2576 N N . VAL A 1 337 ? -15.093 -16.546 21.092 1.00 68.12 337 VAL A N 1
ATOM 2577 C CA . VAL A 1 337 ? -15.446 -17.912 21.518 1.00 68.12 337 VAL A CA 1
ATOM 2578 C C . VAL A 1 337 ? -16.040 -17.904 22.922 1.00 68.12 337 VAL A C 1
ATOM 2580 O O . VAL A 1 337 ? -17.078 -18.520 23.163 1.00 68.12 337 VAL A O 1
ATOM 2583 N N . ALA A 1 338 ? -15.436 -17.163 23.843 1.00 60.84 338 ALA A N 1
ATOM 2584 C CA . ALA A 1 338 ? -15.917 -17.095 25.210 1.00 60.84 338 ALA A CA 1
ATOM 2585 C C . ALA A 1 338 ? -17.239 -16.318 25.352 1.00 60.84 338 ALA A C 1
ATOM 2587 O O . ALA A 1 338 ? -18.086 -16.710 26.156 1.00 60.84 338 ALA A O 1
ATOM 2588 N N . ALA A 1 339 ? -17.483 -15.303 24.514 1.00 61.09 339 ALA A N 1
ATOM 2589 C CA . ALA A 1 339 ? -18.788 -14.645 24.415 1.00 61.09 339 ALA A CA 1
ATOM 2590 C C . ALA A 1 339 ? -19.905 -15.609 23.959 1.00 61.09 339 ALA A C 1
ATOM 2592 O O . ALA A 1 339 ? -21.028 -15.523 24.452 1.00 61.09 339 ALA A O 1
ATOM 2593 N N . ASN A 1 340 ? -19.591 -16.566 23.077 1.00 60.81 340 ASN A N 1
ATOM 2594 C CA . ASN A 1 340 ? -20.530 -17.593 22.603 1.00 60.81 340 ASN A CA 1
ATOM 2595 C C . ASN A 1 340 ? -20.730 -18.761 23.590 1.00 60.81 340 ASN A C 1
ATOM 2597 O O . ASN A 1 340 ? -21.672 -19.540 23.434 1.00 60.81 340 ASN A O 1
ATOM 2601 N N . LEU A 1 341 ? -19.859 -18.895 24.595 1.00 56.31 341 LEU A N 1
ATOM 2602 C CA . LEU A 1 341 ? -19.963 -19.891 25.670 1.00 56.31 341 LEU A CA 1
ATOM 2603 C C . LEU A 1 341 ? -20.733 -19.374 26.896 1.00 56.31 341 LEU A C 1
ATOM 2605 O O . LEU A 1 341 ? -21.019 -20.155 27.808 1.00 56.31 341 LEU A O 1
ATOM 2609 N N . LEU A 1 342 ? -21.095 -18.086 26.930 1.00 51.19 342 LEU A N 1
ATOM 2610 C CA . LEU A 1 342 ? -21.993 -17.559 27.953 1.00 51.19 342 LEU A CA 1
ATOM 2611 C C . LEU A 1 342 ? -23.393 -18.165 27.751 1.00 51.19 342 LEU A C 1
ATOM 2613 O O . LEU A 1 342 ? -23.962 -18.038 26.664 1.00 51.19 342 LEU A O 1
ATOM 2617 N N . PRO A 1 343 ? -23.972 -18.840 28.763 1.00 45.62 343 PRO A N 1
ATOM 2618 C CA . PRO A 1 343 ? -25.316 -19.382 28.641 1.00 45.62 343 PRO A CA 1
ATOM 2619 C C . PRO A 1 343 ? -26.300 -18.243 28.360 1.00 45.62 343 PRO A C 1
ATOM 2621 O O . PRO A 1 343 ? -26.247 -17.197 29.012 1.00 45.62 343 PRO A O 1
ATOM 2624 N N . ALA A 1 344 ? -27.205 -18.455 27.398 1.00 45.25 344 ALA A N 1
ATOM 2625 C CA . ALA A 1 344 ? -28.341 -17.567 27.181 1.00 45.25 344 ALA A CA 1
ATOM 2626 C C . ALA A 1 344 ? -29.029 -17.291 28.532 1.00 45.25 344 ALA A C 1
ATOM 2628 O O . ALA A 1 344 ? -29.169 -18.228 29.329 1.00 45.25 344 ALA A O 1
ATOM 2629 N N . PRO A 1 345 ? -29.449 -16.045 28.824 1.00 43.03 345 PRO A N 1
ATOM 2630 C CA . PRO A 1 345 ? -30.197 -15.775 30.040 1.00 43.03 345 PRO A CA 1
ATOM 2631 C C . PRO A 1 345 ? -31.410 -16.706 30.057 1.00 43.03 345 PRO A C 1
ATOM 2633 O O . PRO A 1 345 ? -32.165 -16.765 29.088 1.00 43.03 345 PRO A O 1
ATOM 2636 N N . CYS A 1 346 ? -31.550 -17.490 31.126 1.00 36.34 346 CYS A N 1
ATOM 2637 C CA . CYS A 1 346 ? -32.644 -18.435 31.286 1.00 36.34 346 CYS A CA 1
ATOM 2638 C C . CYS A 1 346 ? -33.979 -17.669 31.313 1.00 36.34 346 CYS A C 1
ATOM 2640 O O . CYS A 1 346 ? -34.450 -17.275 32.382 1.00 36.34 346 CYS A O 1
ATOM 2642 N N . GLU A 1 347 ? -34.603 -17.452 30.154 1.00 46.69 347 GLU A N 1
ATOM 2643 C CA . GLU A 1 347 ? -36.006 -17.052 30.050 1.00 46.69 347 GLU A CA 1
ATOM 2644 C C . GLU A 1 347 ? -36.856 -18.217 30.567 1.00 46.69 347 GLU A C 1
ATOM 2646 O O . GLU A 1 347 ? -37.208 -19.134 29.829 1.00 46.69 347 GLU A O 1
ATOM 2651 N N . GLY A 1 348 ? -37.128 -18.242 31.874 1.00 41.03 348 GLY A N 1
ATOM 2652 C CA . GLY A 1 348 ? -38.005 -19.265 32.446 1.00 41.03 348 GLY A CA 1
ATOM 2653 C C . GLY A 1 348 ? -37.776 -19.664 33.897 1.00 41.03 348 GLY A C 1
ATOM 2654 O O . GLY A 1 348 ? -38.528 -20.502 34.389 1.00 41.03 348 GLY A O 1
ATOM 2655 N N . CYS A 1 349 ? -36.823 -19.081 34.628 1.00 32.41 349 CYS A N 1
ATOM 2656 C CA . CYS A 1 349 ? -36.809 -19.242 36.085 1.00 32.41 349 CYS A CA 1
ATOM 2657 C C . CYS A 1 349 ? -37.916 -18.378 36.713 1.00 32.41 349 CYS A C 1
ATOM 2659 O O . CYS A 1 349 ? -37.649 -17.353 37.333 1.00 32.41 349 CYS A O 1
ATOM 2661 N N . SER A 1 350 ? -39.178 -18.786 36.545 1.00 36.91 350 SER A N 1
ATOM 2662 C CA . SER A 1 350 ? -40.258 -18.327 37.410 1.00 36.91 350 SER A CA 1
ATOM 2663 C C . SER A 1 350 ? -39.942 -18.809 38.823 1.00 36.91 350 SER A C 1
ATOM 2665 O O . SER A 1 350 ? -40.027 -20.005 39.115 1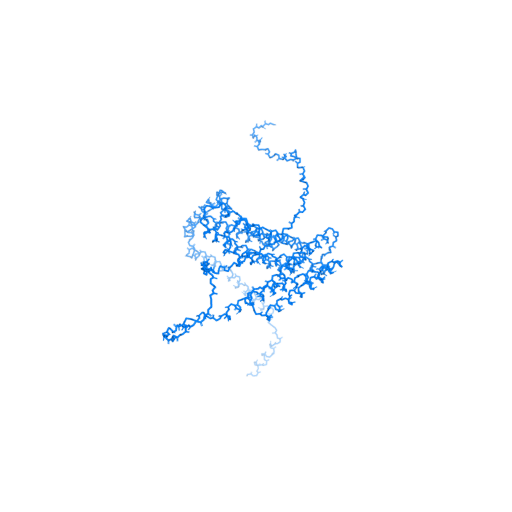.00 36.91 350 SER A O 1
ATOM 2667 N N . VAL A 1 351 ? -39.556 -17.883 39.696 1.00 34.12 351 VAL A N 1
ATOM 2668 C CA . VAL A 1 351 ? -39.599 -18.110 41.138 1.00 34.12 351 VAL A CA 1
ATOM 2669 C C . VAL A 1 351 ? -41.064 -18.375 41.471 1.00 34.12 351 VAL A C 1
ATOM 2671 O O . VAL A 1 351 ? -41.896 -17.475 41.427 1.00 34.12 351 VAL A O 1
ATOM 2674 N N . ASN A 1 352 ? -41.388 -19.643 41.706 1.00 34.34 352 ASN A N 1
ATOM 2675 C CA . ASN A 1 352 ? -42.691 -20.048 42.201 1.00 34.34 352 ASN A CA 1
ATOM 2676 C C . ASN A 1 352 ? -42.802 -19.507 43.631 1.00 34.34 352 ASN A C 1
ATOM 2678 O O . ASN A 1 352 ? -42.149 -20.016 44.544 1.00 34.34 352 ASN A O 1
ATOM 2682 N N . GLU A 1 353 ? -43.599 -18.458 43.814 1.00 38.16 353 GLU A N 1
ATOM 2683 C CA . GLU A 1 353 ? -44.138 -18.100 45.119 1.00 38.16 353 GLU A CA 1
ATOM 2684 C C . GLU A 1 353 ? -44.948 -19.297 45.626 1.00 38.16 353 GLU A C 1
ATOM 2686 O O . GLU A 1 353 ? -45.955 -19.675 45.030 1.00 38.16 353 GLU A O 1
ATOM 2691 N N . ASN A 1 354 ? -44.513 -19.912 46.724 1.00 32.28 354 ASN A N 1
ATOM 2692 C CA . ASN A 1 354 ? -45.399 -20.739 47.532 1.00 32.28 354 ASN A CA 1
ATOM 2693 C C . ASN A 1 354 ? -45.466 -20.118 48.934 1.00 32.28 354 ASN A C 1
ATOM 2695 O O . ASN A 1 354 ? -44.409 -19.865 49.522 1.00 32.28 354 ASN A O 1
ATOM 2699 N N . PRO A 1 355 ? -46.668 -19.820 49.455 1.00 39.84 355 PRO A N 1
ATOM 2700 C CA . PRO A 1 355 ? -46.830 -19.137 50.721 1.00 39.84 355 PRO A CA 1
ATOM 2701 C C . PRO A 1 355 ? -46.757 -20.127 51.887 1.00 39.84 355 PRO A C 1
ATOM 2703 O O . PRO A 1 355 ? -47.098 -21.299 51.754 1.00 39.84 355 PRO A O 1
ATOM 2706 N N . ASP A 1 356 ? -46.409 -19.569 53.043 1.00 30.02 356 ASP A N 1
ATOM 2707 C CA . ASP A 1 356 ? -46.651 -20.109 54.380 1.00 30.02 356 ASP A CA 1
ATOM 2708 C C . ASP A 1 356 ? -45.706 -21.220 54.866 1.00 30.02 356 ASP A C 1
ATOM 2710 O O . ASP A 1 356 ? -45.846 -22.383 54.512 1.00 30.02 356 ASP A O 1
ATOM 2714 N N . LEU A 1 357 ? -44.773 -20.846 55.749 1.00 32.09 357 LEU A N 1
ATOM 2715 C CA . LEU A 1 357 ? -44.635 -21.478 57.063 1.00 32.09 357 LEU A CA 1
ATOM 2716 C C . LEU A 1 357 ? -43.988 -20.482 58.041 1.00 32.09 357 LEU A C 1
ATOM 2718 O O . LEU A 1 357 ? -42.820 -20.111 57.948 1.00 32.09 357 LEU A O 1
ATOM 2722 N N . THR A 1 358 ? -44.804 -20.063 59.000 1.00 32.72 358 THR A N 1
ATOM 2723 C CA . THR A 1 358 ? -44.477 -19.324 60.219 1.00 32.72 358 THR A CA 1
ATOM 2724 C C . THR A 1 358 ? -43.372 -19.992 61.050 1.00 32.72 358 THR A C 1
ATOM 2726 O O . THR A 1 358 ? -43.506 -21.168 61.387 1.00 32.72 358 THR A O 1
ATOM 2729 N N . ASN A 1 359 ? -42.335 -19.238 61.442 1.00 31.53 359 ASN A N 1
ATOM 2730 C CA . ASN A 1 359 ? -41.870 -19.052 62.833 1.00 31.53 359 ASN A CA 1
ATOM 2731 C C . ASN A 1 359 ? -40.546 -18.251 62.879 1.00 31.53 359 ASN A C 1
ATOM 2733 O O . ASN A 1 359 ? -39.516 -18.686 62.377 1.00 31.53 359 ASN A O 1
ATOM 2737 N N . SER A 1 360 ? -40.614 -17.078 63.513 1.00 27.02 360 SER A N 1
ATOM 2738 C CA . SER A 1 360 ? -39.502 -16.249 64.031 1.00 27.02 360 SER A CA 1
ATOM 2739 C C . SER A 1 360 ? -39.202 -16.678 65.491 1.00 27.02 360 SER A C 1
ATOM 2741 O O . SER A 1 360 ? -40.003 -17.464 66.009 1.00 27.02 360 SER A O 1
ATOM 2743 N N . PRO A 1 361 ? -38.199 -16.147 66.236 1.00 45.19 361 PRO A N 1
ATOM 2744 C CA . PRO A 1 361 ? -37.216 -15.082 65.945 1.00 45.19 361 PRO A CA 1
ATOM 2745 C C . PRO A 1 361 ? -35.765 -15.553 66.280 1.00 45.19 361 PRO A C 1
ATOM 2747 O O . PRO A 1 361 ? -35.570 -16.722 66.576 1.00 45.19 361 PRO A O 1
ATOM 2750 N N . GLU A 1 362 ? -34.639 -14.841 66.183 1.00 28.98 362 GLU A N 1
ATOM 2751 C CA . GLU A 1 362 ? -34.237 -13.460 66.458 1.00 28.98 362 GLU A CA 1
ATOM 2752 C C . GLU A 1 362 ? -32.899 -13.187 65.733 1.00 28.98 362 GLU A C 1
ATOM 2754 O O . GLU A 1 362 ? -32.028 -14.054 65.693 1.00 28.98 362 GLU A O 1
ATOM 2759 N N . SER A 1 363 ? -32.690 -11.971 65.223 1.00 29.19 363 SER A N 1
ATOM 2760 C CA . SER A 1 363 ? -31.594 -11.074 65.644 1.00 29.19 363 SER A CA 1
ATOM 2761 C C . SER A 1 363 ? -31.365 -9.964 64.614 1.00 29.19 363 SER A C 1
ATOM 2763 O O . SER A 1 363 ? -31.280 -10.183 63.411 1.00 29.19 363 SER A O 1
ATOM 2765 N N . LEU A 1 364 ? -31.297 -8.756 65.159 1.00 26.91 364 LEU A N 1
ATOM 2766 C CA . LEU A 1 364 ? -31.394 -7.435 64.553 1.00 26.91 364 LEU A CA 1
ATOM 2767 C C . LEU A 1 364 ? -30.072 -6.921 63.957 1.00 26.91 364 LEU A C 1
ATOM 2769 O O . LEU A 1 364 ? -28.995 -7.252 64.447 1.00 26.91 364 LEU A O 1
ATOM 2773 N N . GLY A 1 365 ? -30.195 -5.999 62.992 1.00 27.55 365 GLY A N 1
ATOM 2774 C CA . GLY A 1 365 ? -29.135 -5.089 62.526 1.00 27.55 365 GLY A CA 1
ATOM 2775 C C . GLY A 1 365 ? -29.283 -4.732 61.037 1.00 27.55 365 GLY A C 1
ATOM 2776 O O . GLY A 1 365 ? -28.723 -5.434 60.211 1.00 27.55 365 GLY A O 1
ATOM 2777 N N . ASN A 1 366 ? -30.199 -3.835 60.628 1.00 29.25 366 ASN A N 1
ATOM 2778 C CA . ASN A 1 366 ? -29.973 -2.382 60.394 1.00 29.25 366 ASN A CA 1
ATOM 2779 C C . ASN A 1 366 ? -28.879 -2.123 59.316 1.00 29.25 366 ASN A C 1
ATOM 2781 O O . ASN A 1 366 ? -27.771 -2.601 59.492 1.00 29.25 366 ASN A O 1
ATOM 2785 N N . THR A 1 367 ? -29.012 -1.377 58.209 1.00 29.53 367 THR A N 1
ATOM 2786 C CA . THR A 1 367 ? -29.990 -0.391 57.709 1.00 29.53 367 THR A CA 1
ATOM 2787 C C . THR A 1 367 ? -29.653 -0.049 56.245 1.00 29.53 367 THR A C 1
ATOM 2789 O O . THR A 1 367 ? -28.489 0.182 55.943 1.00 29.53 367 THR A O 1
ATOM 2792 N N . ASN A 1 368 ? -30.705 0.112 55.439 1.00 28.72 368 ASN A N 1
ATOM 2793 C CA . ASN A 1 368 ? -30.882 0.935 54.229 1.00 28.72 368 ASN A CA 1
ATOM 2794 C C . ASN A 1 368 ? -30.152 0.615 52.889 1.00 28.72 368 ASN A C 1
ATOM 2796 O O . ASN A 1 368 ? -28.924 0.550 52.856 1.00 28.72 368 ASN A O 1
ATOM 2800 N N . PRO A 1 369 ? -30.908 0.521 51.768 1.00 31.89 369 PRO A N 1
ATOM 2801 C CA . PRO A 1 369 ? -30.418 0.381 50.396 1.00 31.89 369 PRO A CA 1
ATOM 2802 C C . PRO A 1 369 ? -30.449 1.720 49.630 1.00 31.89 369 PRO A C 1
ATOM 2804 O O . PRO A 1 369 ? -31.263 2.580 49.942 1.00 31.89 369 PRO A O 1
ATOM 2807 N N . ASP A 1 370 ? -29.580 1.881 48.628 1.00 26.84 370 ASP A N 1
ATOM 2808 C CA . ASP A 1 370 ? -29.858 2.616 47.377 1.00 26.84 370 ASP A CA 1
ATOM 2809 C C . ASP A 1 370 ? -28.596 2.626 46.500 1.00 26.84 370 ASP A C 1
ATOM 2811 O O . ASP A 1 370 ? -27.762 3.521 46.597 1.00 26.84 370 ASP A O 1
ATOM 2815 N N . VAL A 1 371 ? -28.452 1.631 45.618 1.00 27.98 371 VAL A N 1
ATOM 2816 C CA . VAL A 1 371 ? -27.728 1.811 44.351 1.00 27.98 371 VAL A CA 1
ATOM 2817 C C . VAL A 1 371 ? -28.499 1.055 43.276 1.00 27.98 371 VAL A C 1
ATOM 2819 O O . VAL A 1 371 ? -28.440 -0.166 43.159 1.00 27.98 371 VAL A O 1
ATOM 2822 N N . ASN A 1 372 ? -29.269 1.825 42.518 1.00 27.19 372 ASN A N 1
ATOM 2823 C CA . ASN A 1 372 ? -29.914 1.426 41.283 1.00 27.19 372 ASN A CA 1
ATOM 2824 C C . ASN A 1 372 ? -28.823 1.203 40.219 1.00 27.19 372 ASN A C 1
ATOM 2826 O O . ASN A 1 372 ? -28.249 2.173 39.728 1.00 27.19 372 ASN A O 1
ATOM 2830 N N . VAL A 1 373 ? -28.506 -0.053 39.895 1.00 28.30 373 VAL A N 1
ATOM 2831 C CA . VAL A 1 373 ? -27.640 -0.397 38.757 1.00 28.30 373 VAL A CA 1
ATOM 2832 C C . VAL A 1 373 ? -28.537 -0.834 37.605 1.00 28.30 373 VAL A C 1
ATOM 2834 O O . VAL A 1 373 ? -29.018 -1.963 37.551 1.00 28.30 373 VAL A O 1
ATOM 2837 N N . THR A 1 374 ? -28.783 0.096 36.689 1.00 25.27 374 THR A N 1
ATOM 2838 C CA . THR A 1 374 ? -29.249 -0.199 35.332 1.00 25.27 374 THR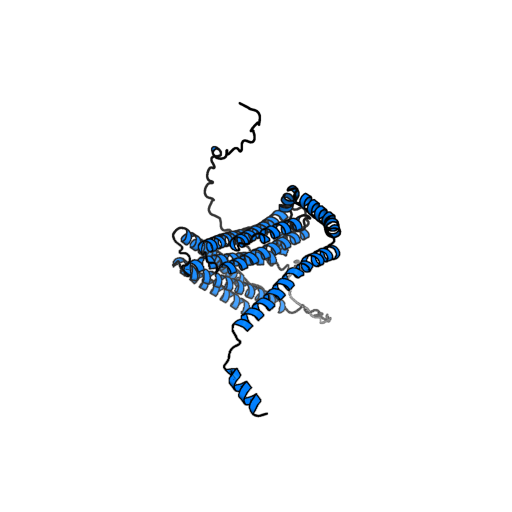 A CA 1
ATOM 2839 C C . THR A 1 374 ? -28.148 -0.941 34.566 1.00 25.27 374 THR A C 1
ATOM 2841 O O . THR A 1 374 ? -26.987 -0.550 34.692 1.00 25.27 374 THR A O 1
ATOM 2844 N N . PRO A 1 375 ? -28.458 -1.970 33.757 1.00 28.77 375 PRO A N 1
ATOM 2845 C CA . PRO A 1 375 ? -27.453 -2.623 32.929 1.00 28.77 375 PRO A CA 1
ATOM 2846 C C . PRO A 1 375 ? -27.070 -1.682 31.783 1.00 28.77 375 PRO A C 1
ATOM 2848 O O . PRO A 1 375 ? -27.882 -1.396 30.902 1.00 28.77 375 PRO A O 1
ATOM 2851 N N . GLU A 1 376 ? -25.840 -1.173 31.820 1.00 25.23 376 GLU A N 1
ATOM 2852 C CA . GLU A 1 376 ? -25.250 -0.445 30.704 1.00 25.23 376 GLU A CA 1
ATOM 2853 C C . GLU A 1 376 ? -25.136 -1.383 29.498 1.00 25.23 376 GLU A C 1
ATOM 2855 O O . GLU A 1 376 ? -24.583 -2.483 29.563 1.00 25.23 376 GLU A O 1
ATOM 2860 N N . THR A 1 377 ? -25.719 -0.944 28.387 1.00 25.02 377 THR A N 1
ATOM 2861 C CA . THR A 1 377 ? -25.576 -1.553 27.071 1.00 25.02 377 THR A CA 1
ATOM 2862 C C . THR A 1 377 ? -24.101 -1.610 26.705 1.00 25.02 377 THR A C 1
ATOM 2864 O O . THR A 1 377 ? -23.451 -0.575 26.573 1.00 25.02 377 THR A O 1
ATOM 2867 N N . ASN A 1 378 ? -23.599 -2.829 26.537 1.00 25.52 378 ASN A N 1
ATOM 2868 C CA . ASN A 1 378 ? -22.234 -3.145 26.152 1.00 25.52 378 ASN A CA 1
ATOM 2869 C C . ASN A 1 378 ? -21.953 -2.613 24.733 1.00 25.52 378 ASN A C 1
ATOM 2871 O O . ASN A 1 378 ? -22.191 -3.294 23.734 1.00 25.52 378 ASN A O 1
ATOM 2875 N N . THR A 1 379 ? -21.511 -1.359 24.624 1.00 25.25 379 THR A N 1
ATOM 2876 C CA . THR A 1 379 ? -20.908 -0.840 23.397 1.00 25.25 379 THR A CA 1
ATOM 2877 C C . THR A 1 379 ? -19.516 -1.442 23.300 1.00 25.25 379 THR A C 1
ATOM 2879 O O . THR A 1 379 ? -18.584 -0.949 23.933 1.00 25.25 379 THR A O 1
ATOM 2882 N N . ASN A 1 380 ? -19.393 -2.519 22.522 1.00 27.58 380 ASN A N 1
ATOM 2883 C CA . ASN A 1 380 ? -18.117 -3.057 22.063 1.00 27.58 380 ASN A CA 1
ATOM 2884 C C . ASN A 1 380 ? -17.345 -1.941 21.347 1.00 27.58 380 ASN A C 1
ATOM 2886 O O . ASN A 1 380 ? -17.529 -1.693 20.156 1.00 27.58 380 ASN A O 1
ATOM 2890 N N . THR A 1 381 ? -16.500 -1.230 22.086 1.00 26.05 381 THR A N 1
ATOM 2891 C CA . THR A 1 381 ? -15.519 -0.322 21.511 1.00 26.05 381 THR A CA 1
ATOM 2892 C C . THR A 1 381 ? -14.360 -1.162 21.001 1.00 26.05 381 THR A C 1
ATOM 2894 O O . THR A 1 381 ? -13.391 -1.382 21.723 1.00 26.05 381 THR A O 1
ATOM 2897 N N . VAL A 1 382 ? -14.459 -1.632 19.759 1.00 33.69 382 VAL A N 1
ATOM 2898 C CA . VAL A 1 382 ? -13.272 -1.984 18.974 1.00 33.69 382 VAL A CA 1
ATOM 2899 C C . VAL A 1 382 ? -12.543 -0.662 18.731 1.00 33.69 382 VAL A C 1
ATOM 2901 O O . VAL A 1 382 ? -12.984 0.162 17.933 1.00 33.69 382 VAL A O 1
ATOM 2904 N N . LYS A 1 383 ? -11.512 -0.387 19.533 1.00 36.53 383 LYS A N 1
ATOM 2905 C CA . LYS A 1 383 ? -10.793 0.891 19.529 1.00 36.53 383 LYS A CA 1
ATOM 2906 C C . LYS A 1 383 ? -9.517 0.781 18.706 1.00 36.53 383 LYS A C 1
ATOM 2908 O O . LYS A 1 383 ? -8.569 0.133 19.117 1.00 36.53 383 LYS A O 1
ATOM 2913 N N . VAL A 1 384 ? -9.593 1.430 17.545 1.00 29.23 384 VAL A N 1
ATOM 2914 C CA . VAL A 1 384 ? -8.600 2.300 16.892 1.00 29.23 384 VAL A CA 1
ATOM 2915 C C . VAL A 1 384 ? -7.128 1.984 17.173 1.00 29.23 384 VAL A C 1
ATOM 2917 O O . VAL A 1 384 ? -6.624 2.230 18.264 1.00 29.23 384 VAL A O 1
ATOM 2920 N N . TYR A 1 385 ? -6.443 1.570 16.107 1.00 34.28 385 TYR A N 1
ATOM 2921 C CA . TYR A 1 385 ? -4.992 1.592 15.947 1.00 34.28 385 TYR A CA 1
ATOM 2922 C C . TYR A 1 385 ? -4.413 2.943 16.402 1.00 34.28 385 TYR A C 1
ATOM 2924 O O . TYR A 1 385 ? -4.647 3.973 15.765 1.00 34.28 385 TYR A O 1
ATOM 2932 N N . THR A 1 386 ? -3.663 2.954 17.504 1.00 28.77 386 THR A N 1
ATOM 2933 C CA . THR A 1 386 ? -2.867 4.109 17.940 1.00 28.77 386 THR A CA 1
ATOM 2934 C C . THR A 1 386 ? -1.394 3.836 17.679 1.00 28.77 386 THR A C 1
ATOM 2936 O O . THR A 1 386 ? -0.755 3.187 18.501 1.00 28.77 386 THR A O 1
ATOM 2939 N N . PRO A 1 387 ? -0.800 4.337 16.588 1.00 31.89 387 PRO A N 1
ATOM 2940 C CA . PRO A 1 387 ? 0.639 4.263 16.444 1.00 31.89 387 PRO A CA 1
ATOM 2941 C C . PRO A 1 387 ? 1.327 5.347 17.272 1.00 31.89 387 PRO A C 1
ATOM 2943 O O . PRO A 1 387 ? 0.820 6.446 17.525 1.00 31.89 387 PRO A O 1
ATOM 2946 N N . VAL A 1 388 ? 2.537 4.986 17.671 1.00 32.22 388 VAL A N 1
ATOM 2947 C CA . VAL A 1 388 ? 3.470 5.788 18.443 1.00 32.22 388 VAL A CA 1
ATOM 2948 C C . VAL A 1 388 ? 3.893 7.037 17.674 1.00 32.22 388 VAL A C 1
ATOM 2950 O O . VAL A 1 388 ? 4.240 7.000 16.498 1.00 32.22 388 VAL A O 1
ATOM 2953 N N . LYS A 1 389 ? 3.910 8.161 18.392 1.00 26.50 389 LYS A N 1
ATOM 2954 C CA . LYS A 1 389 ? 4.481 9.430 17.946 1.00 26.50 389 LYS A CA 1
ATOM 2955 C C . LYS A 1 389 ? 6.003 9.293 17.832 1.00 26.50 389 LYS A C 1
ATOM 2957 O O . LYS A 1 389 ? 6.702 9.459 18.831 1.00 26.50 389 LYS A O 1
ATOM 2962 N N . VAL A 1 390 ? 6.516 9.036 16.632 1.00 31.53 390 VAL A N 1
ATOM 2963 C CA . VAL A 1 390 ? 7.924 9.311 16.318 1.00 31.53 390 VAL A CA 1
ATOM 2964 C C . VAL A 1 390 ? 8.038 10.818 16.093 1.00 31.53 390 VAL A C 1
ATOM 2966 O O . VAL A 1 390 ? 7.290 11.405 15.316 1.00 31.53 390 VAL A O 1
ATOM 2969 N N . VAL A 1 391 ? 8.896 11.487 16.863 1.00 30.80 391 VAL A N 1
ATOM 2970 C CA . VAL A 1 391 ? 9.197 12.908 16.648 1.00 30.80 391 VAL A CA 1
ATOM 2971 C C . VAL A 1 391 ? 10.210 12.971 15.504 1.00 30.80 391 VAL A C 1
ATOM 2973 O O . VAL A 1 391 ? 11.322 12.482 15.704 1.00 30.80 391 VAL A O 1
ATOM 2976 N N . PRO A 1 392 ? 9.872 13.541 14.333 1.00 33.31 392 PRO A N 1
ATOM 2977 C CA . PRO A 1 392 ? 10.828 13.649 13.240 1.00 33.31 392 PRO A CA 1
ATOM 2978 C C . PRO A 1 392 ? 11.989 14.577 13.636 1.00 33.31 392 PRO A C 1
ATOM 2980 O O . PRO A 1 392 ? 11.778 15.540 14.390 1.00 33.31 392 PRO A O 1
ATOM 2983 N N . PRO A 1 393 ? 13.216 14.330 13.141 1.00 35.28 393 PRO A N 1
ATOM 2984 C CA . PRO A 1 393 ? 14.300 15.293 13.267 1.00 35.28 393 PRO A CA 1
ATOM 2985 C C . PRO A 1 393 ? 13.895 16.626 12.607 1.00 35.28 393 PRO A C 1
ATOM 2987 O O . PRO A 1 393 ? 13.146 16.633 11.626 1.00 35.28 393 PRO A O 1
ATOM 2990 N N . PRO A 1 394 ? 14.342 17.778 13.146 1.00 36.06 394 PRO A N 1
ATOM 2991 C CA . PRO A 1 394 ? 14.001 19.078 12.583 1.00 36.06 394 PRO A CA 1
ATOM 2992 C C . PRO A 1 394 ? 14.458 19.156 11.119 1.00 36.06 394 PRO A C 1
ATOM 2994 O O . PRO A 1 394 ? 15.561 18.696 10.810 1.00 36.06 394 PRO A O 1
ATOM 2997 N N . PRO A 1 395 ? 13.646 19.746 10.222 1.00 42.41 395 PRO A N 1
ATOM 2998 C CA . PRO A 1 395 ? 14.000 19.847 8.816 1.00 42.41 395 PRO A CA 1
ATOM 2999 C C . PRO A 1 395 ? 15.320 20.618 8.659 1.00 42.41 395 PRO A C 1
ATOM 3001 O O . PRO A 1 395 ? 15.549 21.593 9.389 1.00 42.41 395 PRO A O 1
ATOM 3004 N N . PRO A 1 396 ? 16.195 20.215 7.720 1.00 49.44 396 PRO A N 1
ATOM 3005 C CA . PRO A 1 396 ? 17.360 21.014 7.381 1.00 49.44 396 PRO A CA 1
ATOM 3006 C C . PRO A 1 396 ? 16.902 22.417 6.948 1.00 49.44 396 PRO A C 1
ATOM 3008 O O . PRO A 1 396 ? 15.851 22.546 6.313 1.00 49.44 396 PRO A O 1
ATOM 3011 N N . PRO A 1 397 ? 17.646 23.479 7.308 1.00 49.81 397 PRO A N 1
ATOM 3012 C CA . PRO A 1 397 ? 17.268 24.843 6.962 1.00 49.81 397 PRO A CA 1
ATOM 3013 C C . PRO A 1 397 ? 17.085 24.965 5.448 1.00 49.81 397 PRO A C 1
ATOM 3015 O O . PRO A 1 397 ? 17.951 24.538 4.682 1.00 49.81 397 PRO A O 1
ATOM 3018 N N . GLU A 1 398 ? 15.951 25.538 5.035 1.00 44.94 398 GLU A N 1
ATOM 3019 C CA . GLU A 1 398 ? 15.630 25.757 3.627 1.00 44.94 398 GLU A CA 1
ATOM 3020 C C . GLU A 1 398 ? 16.797 26.472 2.924 1.00 44.94 398 GLU A C 1
ATOM 3022 O O . GLU A 1 398 ? 17.336 27.451 3.461 1.00 44.94 398 GLU A O 1
ATOM 3027 N N . PRO A 1 399 ? 17.215 26.018 1.728 1.00 44.22 399 PRO A N 1
ATOM 3028 C CA . PRO A 1 399 ? 18.177 26.766 0.943 1.00 44.22 399 PRO A CA 1
ATOM 3029 C C . PRO A 1 399 ? 17.578 28.139 0.637 1.00 44.22 399 PRO A C 1
ATOM 3031 O O . PRO A 1 399 ? 16.494 28.245 0.067 1.00 44.22 399 PRO A O 1
ATOM 3034 N N . VAL A 1 400 ? 18.295 29.196 1.020 1.00 46.31 400 VAL A N 1
ATOM 3035 C CA . VAL A 1 400 ? 17.951 30.576 0.669 1.00 46.31 400 VAL A CA 1
ATOM 3036 C C . VAL A 1 400 ? 17.975 30.681 -0.854 1.00 46.31 400 VAL A C 1
ATOM 3038 O O . VAL A 1 400 ? 19.041 30.754 -1.466 1.00 46.31 400 VAL A O 1
ATOM 3041 N N . ILE A 1 401 ? 16.796 30.641 -1.471 1.00 43.16 401 ILE A N 1
ATOM 3042 C CA . ILE A 1 401 ? 16.640 30.867 -2.903 1.00 43.16 401 ILE A CA 1
ATOM 3043 C C . ILE A 1 401 ? 16.865 32.362 -3.134 1.00 43.16 401 ILE A C 1
ATOM 3045 O O . ILE A 1 401 ? 16.045 33.198 -2.760 1.00 43.16 401 ILE A O 1
ATOM 3049 N N . ASP A 1 402 ? 18.006 32.704 -3.728 1.00 40.66 402 ASP A N 1
ATOM 3050 C CA . ASP A 1 402 ? 18.275 34.050 -4.221 1.00 40.66 402 ASP A CA 1
ATOM 3051 C C . ASP A 1 402 ? 17.358 34.335 -5.426 1.00 40.66 402 ASP A C 1
ATOM 3053 O O . ASP A 1 402 ? 17.632 33.937 -6.566 1.00 40.66 402 ASP A O 1
ATOM 3057 N N . GLU A 1 403 ? 16.247 35.032 -5.158 1.00 45.50 403 GLU A N 1
ATOM 3058 C CA . GLU A 1 403 ? 15.247 35.465 -6.144 1.00 45.50 403 GLU A CA 1
ATOM 3059 C C . GLU A 1 403 ? 15.822 36.362 -7.264 1.00 45.50 403 GLU A C 1
ATOM 3061 O O . GLU A 1 403 ? 15.115 36.687 -8.221 1.00 45.50 403 GLU A O 1
ATOM 3066 N N . SER A 1 404 ? 17.107 36.740 -7.221 1.00 42.28 404 SER A N 1
ATOM 3067 C CA . SER A 1 404 ? 17.760 37.472 -8.313 1.00 42.28 404 SER A CA 1
ATOM 3068 C C . SER A 1 404 ? 18.099 36.611 -9.541 1.00 42.28 404 SER A C 1
ATOM 3070 O O . SER A 1 404 ? 18.375 37.164 -10.608 1.00 42.28 404 SER A O 1
ATOM 3072 N N . THR A 1 405 ? 18.018 35.277 -9.444 1.00 44.19 405 THR A N 1
ATOM 3073 C CA . THR A 1 405 ? 18.354 34.358 -10.555 1.00 44.19 405 THR A CA 1
ATOM 3074 C C . THR A 1 405 ? 17.148 33.855 -11.364 1.00 44.19 405 THR A C 1
ATOM 3076 O O . THR A 1 405 ? 17.320 33.319 -12.458 1.00 44.19 405 THR A O 1
ATOM 3079 N N . LEU A 1 406 ? 15.916 34.126 -10.918 1.00 43.50 406 LEU A N 1
ATOM 3080 C CA . LEU A 1 406 ? 14.666 33.792 -11.620 1.00 43.50 406 LEU A CA 1
ATOM 3081 C C . LEU A 1 406 ? 14.102 35.003 -12.386 1.00 43.50 406 LEU A C 1
ATOM 3083 O O . LEU A 1 406 ? 12.972 35.444 -12.194 1.00 43.50 406 LEU A O 1
ATOM 3087 N N . LYS A 1 407 ? 14.897 35.545 -13.314 1.00 41.78 407 LYS A N 1
ATOM 3088 C CA . LYS A 1 407 ? 14.401 36.413 -14.396 1.00 41.78 407 LYS A CA 1
ATOM 3089 C C . LYS A 1 407 ? 14.939 35.947 -15.744 1.00 41.78 407 LYS A C 1
ATOM 3091 O O . LYS A 1 407 ? 15.721 36.635 -16.390 1.00 41.78 407 LYS A O 1
ATOM 3096 N N . VAL A 1 408 ? 14.460 34.795 -16.209 1.00 42.28 408 VAL A N 1
ATOM 3097 C CA . VAL A 1 408 ? 14.397 34.533 -17.653 1.00 42.28 408 VAL A CA 1
ATOM 3098 C C . VAL A 1 408 ? 13.064 35.099 -18.133 1.00 42.28 408 VAL A C 1
ATOM 3100 O O . VAL A 1 408 ? 12.042 34.420 -18.167 1.00 42.28 408 VAL A O 1
ATOM 3103 N N . GLY A 1 409 ? 13.064 36.404 -18.407 1.00 35.53 409 GLY A N 1
ATOM 3104 C CA . GLY A 1 409 ? 11.945 37.074 -19.052 1.00 35.53 409 GLY A CA 1
ATOM 3105 C C . GLY A 1 409 ? 11.836 36.606 -20.498 1.00 35.53 409 GLY A C 1
ATOM 3106 O O . GLY A 1 409 ? 12.741 36.837 -21.296 1.00 35.53 409 GLY A O 1
ATOM 3107 N N . ILE A 1 410 ? 10.720 35.965 -20.837 1.00 39.41 410 ILE A N 1
ATOM 3108 C CA . ILE A 1 410 ? 10.249 35.908 -22.219 1.00 39.41 410 ILE A CA 1
ATOM 3109 C C . ILE A 1 410 ? 9.711 37.310 -22.522 1.00 39.41 410 ILE A C 1
ATOM 3111 O O . ILE A 1 410 ? 8.612 37.670 -22.102 1.00 39.41 410 ILE A O 1
ATOM 3115 N N . ASP A 1 411 ? 10.528 38.124 -23.185 1.00 37.69 411 ASP A N 1
ATOM 3116 C CA . ASP A 1 411 ? 10.123 39.428 -23.701 1.00 37.69 411 ASP A CA 1
ATOM 3117 C C . ASP A 1 411 ? 9.174 39.220 -24.893 1.00 37.69 411 ASP A C 1
ATOM 3119 O O . ASP A 1 411 ? 9.582 38.804 -25.978 1.00 37.69 411 ASP A O 1
ATOM 3123 N N . LEU A 1 412 ? 7.880 39.456 -24.665 1.00 41.22 412 LEU A N 1
ATOM 3124 C CA . LEU A 1 412 ? 6.827 39.432 -25.685 1.00 41.22 412 LEU A CA 1
ATOM 3125 C C . LEU A 1 412 ? 6.525 40.833 -26.240 1.00 41.22 412 LEU A C 1
ATOM 3127 O O . LEU A 1 412 ? 5.383 41.127 -26.591 1.00 41.22 412 LEU A O 1
ATOM 3131 N N . THR A 1 413 ? 7.531 41.702 -26.358 1.00 41.69 413 THR A N 1
ATOM 3132 C CA . THR A 1 413 ? 7.381 43.000 -27.032 1.00 41.69 413 THR A CA 1
ATOM 3133 C C . THR A 1 413 ? 8.370 43.182 -28.182 1.00 41.69 413 THR A C 1
ATOM 3135 O O . THR A 1 413 ? 9.206 44.077 -28.181 1.00 41.69 413 THR A O 1
ATOM 3138 N N . GLN A 1 414 ? 8.245 42.357 -29.228 1.00 38.66 414 GLN A N 1
ATOM 3139 C CA . GLN A 1 414 ? 8.762 42.732 -30.548 1.00 38.66 414 GLN A CA 1
ATOM 3140 C C . GLN A 1 414 ? 7.651 43.365 -31.389 1.00 38.66 414 GLN A C 1
ATOM 3142 O O . GLN A 1 414 ? 6.764 42.691 -31.910 1.00 38.66 414 GLN A O 1
ATOM 3147 N N . ASP A 1 415 ? 7.729 44.689 -31.482 1.00 41.66 415 ASP A N 1
ATOM 3148 C CA . ASP A 1 415 ? 7.046 45.536 -32.454 1.00 41.66 415 ASP A CA 1
ATOM 3149 C C . ASP A 1 415 ? 7.580 45.235 -33.873 1.00 41.66 415 ASP A C 1
ATOM 3151 O O . ASP A 1 415 ? 8.779 45.404 -34.122 1.00 41.66 415 ASP A O 1
ATOM 3155 N N . PRO A 1 416 ? 6.747 44.779 -34.828 1.00 47.84 416 PRO A N 1
ATOM 3156 C CA . PRO A 1 416 ? 7.170 44.534 -36.198 1.00 47.84 416 PRO A CA 1
ATOM 3157 C C . PRO A 1 416 ? 7.076 45.829 -37.020 1.00 47.84 416 PRO A C 1
ATOM 3159 O O . PRO A 1 416 ? 6.263 45.927 -37.938 1.00 47.84 416 PRO A O 1
ATOM 3162 N N . SER A 1 417 ? 7.902 46.829 -36.696 1.00 44.56 417 SER A N 1
ATOM 3163 C CA . SER A 1 417 ? 7.859 48.134 -37.374 1.00 44.56 417 SER A CA 1
ATOM 3164 C C . SER A 1 417 ? 9.213 48.859 -37.425 1.00 44.56 417 SER A C 1
ATOM 3166 O O . SER A 1 417 ? 9.325 49.976 -36.932 1.00 44.56 417 SER A O 1
ATOM 3168 N N . ALA A 1 418 ? 10.253 48.295 -38.049 1.00 35.56 418 ALA A N 1
ATOM 3169 C CA . ALA A 1 418 ? 11.395 49.118 -38.478 1.00 35.56 418 ALA A CA 1
ATOM 3170 C C . ALA A 1 418 ? 12.198 48.485 -39.620 1.00 35.56 418 ALA A C 1
ATOM 3172 O O . ALA A 1 418 ? 13.109 47.684 -39.431 1.00 35.56 418 ALA A O 1
ATOM 3173 N N . THR A 1 419 ? 11.839 48.909 -40.823 1.00 42.47 419 THR A N 1
ATOM 3174 C CA . THR A 1 419 ? 12.637 48.888 -42.046 1.00 42.47 419 THR A CA 1
ATOM 3175 C C . THR A 1 419 ? 13.844 49.828 -41.913 1.00 42.47 419 THR A C 1
ATOM 3177 O O . THR A 1 419 ? 13.631 51.016 -41.673 1.00 42.47 419 THR A O 1
ATOM 3180 N N . GLN A 1 420 ? 15.069 49.339 -42.135 1.00 41.03 420 GLN A N 1
ATOM 3181 C CA . GLN A 1 420 ? 16.050 49.843 -43.123 1.00 41.03 420 GLN A CA 1
ATOM 3182 C C . GLN A 1 420 ? 17.376 49.091 -43.040 1.00 41.03 420 GLN A C 1
ATOM 3184 O O . GLN A 1 420 ? 17.904 48.943 -41.918 1.00 41.03 420 GLN A O 1
#

Secondary structure (DSSP, 8-state):
-HHHHHHHHHHTT-PPPHHHHHHHHHHHHHHHHHHHHGGGGHHHHHHHHHHHH--HHHHHHHHHHHHHHHHHHHHHHHSTHHHHHHHTPPTTSTTHHHHHHHHHHHHHH---HHHHHHHHHHHHHHHHHHHHHHTT--S-HHHHHHHHHHHHHHHHHHHHHHHHHHHHHTT-S-HHHHHHHHHHHHHHHHHHHHHHHHHHHH-GGGGGTHHHHHHHHHHHHHHHHHHHHHHHHHHHTTSS---THHHHHHHHHHHHHHHHHHHHHHHHHHHHHH--SS--HHHHHHHHHHHHHHHHHHHHHHHHHHTT-HHHHHHHHHHHHHHHHHHHHHHHHHHHHHHHTSPPP-TT-------------------------------------------PPPPPPPP---TTS---------------

Foldseek 3Di:
DVVVVVVVVVCVPPDDDPVVVVVVVVVVVVVVVVVVVVCVVVVVVVVVVCCVVDVVVVVVVVVVVVVVVVVVVCVCVVPVVLQVVLLPDFPPGPSVVVPVVVLVVVLVPDPDLLVSLVSLLVLLVSLLVSLVCLLVDPDDLVVNLVRNLVSLVSSLVSLVSSLVSLVVCLPPPQLPSSLVSLVSLLVSLVVVLVSLLVSCVSCVSCLVVQVSSVVSNVSSVVSNLSSLLSNLVCCVVVVDPDDDPRLVVSLVSLVVLLVQLVVLLVVLLVVLVPDDDQFDPVLSVVLNVLSVVLVVLSVQLVVCSVVSVSNSNSVSSVVSSVSSVVSVVSSVVRVVVRVVVPDDPPPDPPPDDDDDDDDDDDDDDDDDDDDDDDDPDDPPSPDDDDGDDDDDDDDDPDPPPPPVVPPPDPPPDDDPDDDD

pLDDT: mean 75.3, std 22.71, range [25.02, 98.31]